Protein AF-A0A0F9LJJ5-F1 (afdb_monomer_lite)

Structure (mmCIF, N/CA/C/O backbone):
data_AF-A0A0F9LJJ5-F1
#
_entry.id   AF-A0A0F9LJJ5-F1
#
loop_
_atom_site.group_PDB
_atom_site.id
_atom_site.type_symbol
_atom_site.label_atom_id
_atom_site.label_alt_id
_atom_site.label_comp_id
_atom_site.label_asym_id
_atom_site.label_entity_id
_atom_site.label_seq_id
_atom_site.pdbx_PDB_ins_code
_atom_site.Cartn_x
_atom_site.Cartn_y
_atom_site.Cartn_z
_atom_site.occupancy
_atom_site.B_iso_or_equiv
_atom_site.auth_seq_id
_atom_site.auth_comp_id
_atom_site.auth_asym_id
_atom_site.auth_atom_id
_atom_site.pdbx_PDB_model_num
ATOM 1 N N . MET A 1 1 ? -15.592 33.110 24.598 1.00 45.06 1 MET A N 1
ATOM 2 C CA . MET A 1 1 ? -14.939 33.536 23.349 1.00 45.06 1 MET A CA 1
ATOM 3 C C . MET A 1 1 ? -13.594 34.102 23.741 1.00 45.06 1 MET A C 1
ATOM 5 O O . MET A 1 1 ? -13.562 34.975 24.603 1.00 45.06 1 MET A O 1
ATOM 9 N N . PRO A 1 2 ? -12.528 33.437 23.293 1.00 38.09 2 PRO A N 1
ATOM 10 C CA . PRO A 1 2 ? -11.963 33.867 22.023 1.00 38.09 2 PRO A CA 1
ATOM 11 C C . PRO A 1 2 ? -11.804 32.720 21.020 1.00 38.09 2 PRO A C 1
ATOM 13 O O . PRO A 1 2 ? -11.344 31.633 21.362 1.00 38.09 2 PRO A O 1
ATOM 16 N N . ASP A 1 3 ? -12.230 33.014 19.798 1.00 43.06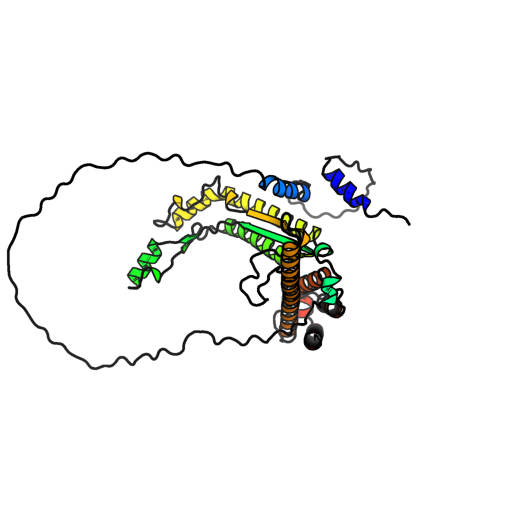 3 ASP A N 1
ATOM 17 C CA . ASP A 1 3 ? -11.762 32.416 18.554 1.00 43.06 3 ASP A CA 1
ATOM 18 C C . ASP A 1 3 ? -10.300 32.841 18.348 1.00 43.06 3 ASP A C 1
ATOM 20 O O . ASP A 1 3 ? -10.015 34.018 18.572 1.00 43.06 3 ASP A O 1
ATOM 24 N N . ASN A 1 4 ? -9.392 31.914 18.004 1.00 40.50 4 ASN A N 1
ATOM 25 C CA . ASN A 1 4 ? -8.136 32.226 17.285 1.00 40.50 4 ASN A CA 1
ATOM 26 C C . ASN A 1 4 ? -7.250 31.022 16.878 1.00 40.50 4 ASN A C 1
ATOM 28 O O . ASN A 1 4 ? -6.114 31.238 16.481 1.00 40.50 4 ASN A O 1
ATOM 32 N N . GLU A 1 5 ? -7.706 29.763 16.928 1.00 43.78 5 GLU A N 1
ATOM 33 C CA . GLU A 1 5 ? -6.841 28.616 16.549 1.00 43.78 5 GLU A CA 1
ATOM 34 C C . GLU A 1 5 ? -6.927 28.190 15.069 1.00 43.78 5 GLU A C 1
ATOM 36 O O . GLU A 1 5 ? -6.145 27.350 14.637 1.00 43.78 5 GLU A O 1
ATOM 41 N N . PHE A 1 6 ? -7.833 28.764 14.267 1.00 36.75 6 PHE A N 1
ATOM 42 C CA . PHE A 1 6 ? -7.985 28.401 12.845 1.00 36.75 6 PHE A CA 1
ATOM 43 C C . PHE A 1 6 ? -7.348 29.386 11.853 1.00 36.75 6 PHE A C 1
ATOM 45 O O . PHE A 1 6 ? -7.141 29.009 10.701 1.00 36.75 6 PHE A O 1
ATOM 52 N N . ASP A 1 7 ? -6.990 30.601 12.281 1.00 41.91 7 ASP A N 1
ATOM 53 C CA . ASP A 1 7 ? -6.317 31.578 11.407 1.00 41.91 7 ASP A CA 1
ATOM 54 C C . ASP A 1 7 ? -4.837 31.228 11.163 1.00 41.91 7 ASP A C 1
ATOM 56 O O . ASP A 1 7 ? -4.268 31.617 10.145 1.00 41.91 7 ASP A O 1
ATOM 60 N N . ASP A 1 8 ? -4.226 30.418 12.034 1.00 48.72 8 ASP A N 1
ATOM 61 C CA . ASP A 1 8 ? -2.790 30.110 11.978 1.00 48.72 8 ASP A CA 1
ATOM 62 C C . ASP A 1 8 ? -2.423 29.184 10.802 1.00 48.72 8 ASP A C 1
ATOM 64 O O . ASP A 1 8 ? -1.358 29.304 10.205 1.00 48.72 8 ASP A O 1
ATOM 68 N N . ILE A 1 9 ? -3.337 28.296 10.390 1.00 47.84 9 ILE A N 1
ATOM 69 C CA . ILE A 1 9 ? -3.106 27.367 9.266 1.00 47.84 9 ILE A CA 1
ATOM 70 C C . ILE A 1 9 ? -3.215 28.095 7.919 1.00 47.84 9 ILE A C 1
ATOM 72 O O . ILE A 1 9 ? -2.472 27.786 6.989 1.00 47.84 9 ILE A O 1
ATOM 76 N N . GLY A 1 10 ? -4.116 29.078 7.811 1.00 45.56 10 GLY A N 1
ATOM 77 C CA . GLY A 1 10 ? -4.256 29.906 6.611 1.00 45.56 10 GLY A CA 1
ATOM 78 C C . GLY A 1 10 ? -3.062 30.839 6.410 1.00 45.56 10 GLY A C 1
ATOM 79 O O . GLY A 1 10 ? -2.596 30.998 5.284 1.00 45.56 10 GLY A O 1
ATOM 80 N N . GLN A 1 11 ? -2.530 31.393 7.504 1.00 47.12 11 GLN A N 1
ATOM 81 C CA . GLN A 1 11 ? -1.336 32.236 7.486 1.00 47.12 11 GLN A CA 1
ATOM 82 C C . GLN A 1 11 ? -0.078 31.425 7.117 1.00 47.12 11 GLN A C 1
ATOM 84 O O . GLN A 1 11 ? 0.684 31.858 6.262 1.00 47.12 11 GLN A O 1
ATOM 89 N N . LEU A 1 12 ? 0.077 30.204 7.651 1.00 43.06 12 LEU A N 1
ATOM 90 C CA . LEU A 1 12 ? 1.172 29.281 7.305 1.00 43.06 12 LEU A CA 1
ATOM 91 C C . LEU A 1 12 ? 1.151 28.838 5.836 1.00 43.06 12 LEU A C 1
ATOM 93 O O . LEU A 1 12 ? 2.198 28.770 5.200 1.00 43.06 12 LEU A O 1
ATOM 97 N N . LEU A 1 13 ? -0.032 28.564 5.279 1.00 44.50 13 LEU A N 1
ATOM 98 C CA . LEU A 1 13 ? -0.184 28.244 3.855 1.00 44.50 13 LEU A CA 1
ATOM 99 C C . LEU A 1 13 ? 0.132 29.447 2.958 1.00 44.50 13 LEU A C 1
ATOM 101 O O . LEU A 1 13 ? 0.692 29.267 1.882 1.00 44.50 13 LEU A O 1
ATOM 105 N N . GLN A 1 14 ? -0.198 30.662 3.399 1.00 49.41 14 GLN A N 1
ATOM 106 C CA . GLN A 1 14 ? 0.075 31.880 2.640 1.00 49.41 14 GLN A CA 1
ATOM 107 C C . GLN A 1 14 ? 1.554 32.297 2.717 1.00 49.41 14 GLN A C 1
ATOM 109 O O . GLN A 1 14 ? 2.118 32.716 1.711 1.00 49.41 14 GLN A O 1
ATOM 114 N N . ASP A 1 15 ? 2.205 32.121 3.867 1.00 49.25 15 ASP A N 1
ATOM 115 C CA . ASP A 1 15 ? 3.616 32.474 4.067 1.00 49.25 15 ASP A CA 1
ATOM 116 C C . ASP A 1 15 ? 4.578 31.514 3.339 1.00 49.25 15 ASP A C 1
ATOM 118 O O . ASP A 1 15 ? 5.641 31.941 2.886 1.00 49.25 15 ASP A O 1
ATOM 122 N N . VAL A 1 16 ? 4.182 30.248 3.152 1.00 49.62 16 VAL A N 1
ATOM 123 C CA . VAL A 1 16 ? 4.897 29.268 2.309 1.00 49.62 16 VAL A CA 1
ATOM 124 C C . VAL A 1 16 ? 4.751 29.588 0.816 1.00 49.62 16 VAL A C 1
ATOM 126 O O . VAL A 1 16 ? 5.693 29.400 0.051 1.00 49.62 16 VAL A O 1
ATOM 129 N N . LEU A 1 17 ? 3.603 30.127 0.393 1.00 40.47 17 LEU A N 1
ATOM 130 C CA . LEU A 1 17 ? 3.367 30.518 -1.002 1.00 40.47 17 LEU A CA 1
ATOM 131 C C . LEU A 1 17 ? 4.045 31.847 -1.396 1.00 40.47 17 LEU A C 1
ATOM 133 O O . LEU A 1 17 ? 4.240 32.083 -2.586 1.00 40.47 17 LEU A O 1
ATOM 137 N N . ASP A 1 18 ? 4.418 32.696 -0.428 1.00 47.47 18 ASP A N 1
ATOM 138 C CA . ASP A 1 18 ? 4.936 34.057 -0.663 1.00 47.47 18 ASP A CA 1
ATOM 139 C C . ASP A 1 18 ? 6.465 34.233 -0.408 1.00 47.47 18 ASP A C 1
ATOM 141 O O . ASP A 1 18 ? 6.948 35.368 -0.403 1.00 47.47 18 ASP A O 1
ATOM 145 N N . GLU A 1 19 ? 7.242 33.152 -0.208 1.00 41.91 19 GLU A N 1
ATOM 146 C CA . GLU A 1 19 ? 8.725 33.130 -0.068 1.00 41.91 19 GLU A CA 1
ATOM 147 C C . GLU A 1 19 ? 9.338 34.213 0.865 1.00 41.91 19 GLU A C 1
ATOM 149 O O . GLU A 1 19 ? 10.357 34.841 0.550 1.00 41.91 19 GLU A O 1
ATOM 154 N N . LYS A 1 20 ? 8.754 34.479 2.042 1.00 39.75 20 LYS A N 1
ATOM 155 C CA . LYS A 1 20 ? 9.335 35.458 2.987 1.00 39.75 20 LYS A CA 1
ATOM 156 C C . LYS A 1 20 ? 10.280 34.805 4.007 1.00 39.75 20 LYS A C 1
ATOM 158 O O . LYS A 1 20 ? 9.864 33.896 4.719 1.00 39.75 20 LYS A O 1
ATOM 163 N N . PRO A 1 21 ? 11.526 35.297 4.168 1.00 34.53 21 PRO A N 1
ATOM 164 C CA . PRO A 1 21 ? 12.450 34.764 5.165 1.00 34.53 21 PRO A CA 1
ATOM 165 C C . PRO A 1 21 ? 12.068 35.206 6.587 1.00 34.53 21 PRO A C 1
ATOM 167 O O . PRO A 1 21 ? 11.849 36.389 6.853 1.00 34.53 21 PRO A O 1
ATOM 170 N N . VAL A 1 22 ? 12.022 34.240 7.506 1.00 36.09 22 VAL A N 1
ATOM 171 C CA . VAL A 1 22 ? 11.711 34.430 8.931 1.00 36.09 22 VAL A CA 1
ATOM 172 C C . VAL A 1 22 ? 12.978 34.843 9.698 1.00 36.09 22 VAL A C 1
ATOM 174 O O . VAL A 1 22 ? 13.959 34.101 9.733 1.00 36.09 22 VAL A O 1
ATOM 177 N N . GLU A 1 23 ? 12.971 36.018 10.337 1.00 33.25 23 GLU A N 1
ATOM 178 C CA . GLU A 1 23 ? 14.031 36.452 11.264 1.00 33.25 23 GLU A CA 1
ATOM 179 C C . GLU A 1 23 ? 13.874 35.770 12.633 1.00 33.25 23 GLU A C 1
ATOM 181 O O . GLU A 1 23 ? 12.854 35.927 13.305 1.00 33.25 23 GLU A O 1
ATOM 186 N N . VAL A 1 24 ? 14.912 35.058 13.089 1.00 34.25 24 VAL A N 1
ATOM 187 C CA . VAL A 1 24 ? 14.963 34.448 14.428 1.00 34.25 24 VAL A CA 1
ATOM 188 C C . VAL A 1 24 ? 15.977 35.190 15.305 1.00 34.25 24 VAL A C 1
ATOM 190 O O . VAL A 1 24 ? 17.147 35.332 14.951 1.00 34.25 24 VAL A O 1
ATOM 193 N N . ALA A 1 25 ? 15.522 35.664 16.468 1.00 29.86 25 ALA A N 1
ATOM 194 C CA . ALA A 1 25 ? 16.343 36.311 17.494 1.00 29.86 25 ALA A CA 1
ATOM 195 C C . ALA A 1 25 ? 17.196 35.292 18.295 1.00 29.86 25 ALA A C 1
ATOM 197 O O . ALA A 1 25 ? 16.790 34.137 18.447 1.00 29.86 25 ALA A O 1
ATOM 198 N N . PRO A 1 26 ? 18.362 35.688 18.848 1.00 31.38 26 PRO A N 1
ATOM 199 C CA . PRO A 1 26 ? 19.346 34.751 19.384 1.00 31.38 26 PRO A CA 1
ATOM 200 C C . PRO A 1 26 ? 19.090 34.407 20.858 1.00 31.38 26 PRO A C 1
ATOM 202 O O . PRO A 1 26 ? 18.742 35.276 21.656 1.00 31.38 26 PRO A O 1
ATOM 205 N N . THR A 1 27 ? 19.344 33.151 21.243 1.00 30.17 27 THR A N 1
ATOM 206 C CA . THR A 1 27 ? 19.470 32.747 22.656 1.00 30.17 27 THR A CA 1
ATOM 207 C C . THR A 1 27 ? 20.838 32.109 22.903 1.00 30.17 27 THR A C 1
ATOM 209 O O . THR A 1 27 ? 21.344 31.346 22.083 1.00 30.17 27 THR A O 1
ATOM 212 N N . GLU A 1 28 ? 21.440 32.500 24.024 1.00 29.16 28 GLU A N 1
ATOM 213 C CA . GLU A 1 28 ? 22.838 32.327 24.415 1.00 29.16 28 GLU A CA 1
ATOM 214 C C . GLU A 1 28 ? 23.269 30.887 24.759 1.00 29.16 28 GLU A C 1
ATOM 216 O O . GLU A 1 28 ? 22.505 30.039 25.214 1.00 29.16 28 GLU A O 1
ATOM 221 N N . SER A 1 29 ? 24.572 30.677 24.572 1.00 26.38 29 SER A N 1
ATOM 222 C CA . SER A 1 29 ? 25.420 29.508 24.822 1.00 26.38 29 SER A CA 1
ATOM 223 C C . SER A 1 29 ? 25.759 29.231 26.296 1.00 26.38 29 SER A C 1
ATOM 225 O O . SER A 1 29 ? 25.915 30.185 27.055 1.00 26.38 29 SER A O 1
ATOM 227 N N . THR A 1 30 ? 26.078 27.968 26.651 1.00 28.89 30 THR A N 1
ATOM 228 C CA . THR A 1 30 ? 27.377 27.500 27.243 1.00 28.89 30 THR A CA 1
ATOM 229 C C . THR A 1 30 ? 27.316 25.988 27.607 1.00 28.89 30 THR A C 1
ATOM 231 O O . THR A 1 30 ? 26.225 25.492 27.880 1.00 28.89 30 THR A O 1
ATOM 234 N N . PRO A 1 31 ? 28.440 25.225 27.561 1.00 38.31 31 PRO A N 1
ATOM 235 C CA . PRO A 1 31 ? 28.462 23.805 27.186 1.00 38.31 31 PRO A CA 1
ATOM 236 C C . PRO A 1 31 ? 28.928 22.841 28.295 1.00 38.31 31 PRO A C 1
ATOM 238 O O . PRO A 1 31 ? 29.534 23.258 29.277 1.00 38.31 31 PRO A O 1
ATOM 241 N N . GLU A 1 32 ? 28.795 21.531 28.062 1.00 30.31 32 GLU A N 1
ATOM 242 C CA . GLU A 1 32 ? 29.697 20.542 28.664 1.00 30.31 32 GLU A CA 1
ATOM 243 C C . GLU A 1 32 ? 29.937 19.343 27.731 1.00 30.31 32 GLU A C 1
ATOM 245 O O . GLU A 1 32 ? 29.045 18.859 27.038 1.00 30.31 32 GLU A O 1
ATOM 250 N N . ALA A 1 33 ? 31.204 18.938 27.657 1.00 28.52 33 ALA A N 1
ATOM 251 C CA . ALA A 1 33 ? 31.798 18.126 26.606 1.00 28.52 33 ALA A CA 1
ATOM 252 C C . ALA A 1 33 ? 31.867 16.634 26.954 1.00 28.52 33 ALA A C 1
ATOM 254 O O . ALA A 1 33 ? 32.165 16.288 28.093 1.00 28.52 33 ALA A O 1
ATOM 255 N N . GLN A 1 34 ? 31.796 15.765 25.936 1.00 28.88 34 GLN A N 1
ATOM 256 C CA . GLN A 1 34 ? 32.581 14.525 25.894 1.00 28.88 34 GLN A CA 1
ATOM 257 C C . GLN A 1 34 ? 32.784 14.024 24.452 1.00 28.88 34 GLN A C 1
ATOM 259 O O . GLN A 1 34 ? 31.847 13.786 23.699 1.00 28.88 34 GLN A O 1
ATOM 264 N N . LYS A 1 35 ? 34.068 13.907 24.087 1.00 28.61 35 LYS A N 1
ATOM 265 C CA . LYS A 1 35 ? 34.629 13.448 22.807 1.00 28.61 35 LYS A CA 1
ATOM 266 C C . LYS A 1 35 ? 34.203 12.023 22.452 1.00 28.61 35 LYS A C 1
ATOM 268 O O . LYS A 1 35 ? 34.366 11.147 23.294 1.00 28.61 35 LYS A O 1
ATOM 273 N N . THR A 1 36 ? 33.906 11.762 21.175 1.00 25.73 36 THR A N 1
ATOM 274 C CA . THR A 1 36 ? 34.325 10.537 20.456 1.00 25.73 36 THR A CA 1
ATOM 275 C C . THR A 1 36 ? 34.325 10.772 18.931 1.00 25.73 36 THR A C 1
ATOM 277 O O . THR A 1 36 ? 33.275 10.866 18.319 1.00 25.73 36 THR A O 1
ATOM 280 N N . ILE A 1 37 ? 35.539 10.877 18.373 1.00 29.78 37 ILE A N 1
ATOM 281 C CA . ILE A 1 37 ? 36.033 10.416 17.053 1.00 29.78 37 ILE A CA 1
ATOM 282 C C . ILE A 1 37 ? 35.145 10.679 15.813 1.00 29.78 37 ILE A C 1
ATOM 284 O O . ILE A 1 37 ? 34.240 9.911 15.501 1.00 29.78 37 ILE A O 1
ATOM 288 N N . GLU A 1 38 ? 35.516 11.706 15.041 1.00 26.12 38 GLU A N 1
ATOM 289 C CA . GLU A 1 38 ? 34.972 12.036 13.716 1.00 26.12 38 GLU A CA 1
ATOM 290 C C . GLU A 1 38 ? 35.596 11.181 12.594 1.00 26.12 38 GLU A C 1
ATOM 292 O O . GLU A 1 38 ? 36.817 11.087 12.459 1.00 26.12 38 GLU A O 1
ATOM 297 N N . VAL A 1 39 ? 34.740 10.620 11.739 1.00 28.42 39 VAL A N 1
ATOM 298 C CA . VAL A 1 39 ? 35.032 10.292 10.333 1.00 28.42 39 VAL A CA 1
ATOM 299 C C . VAL A 1 39 ? 34.088 11.184 9.516 1.00 28.42 39 VAL A C 1
ATOM 301 O O . VAL A 1 39 ? 32.891 11.162 9.805 1.00 28.42 39 VAL A O 1
ATOM 304 N N . PRO A 1 40 ? 34.554 11.999 8.552 1.00 28.34 40 PRO A N 1
ATOM 305 C CA . PRO A 1 40 ? 33.705 13.020 7.952 1.00 28.34 40 PRO A CA 1
ATOM 306 C C . PRO A 1 40 ? 32.742 12.383 6.946 1.00 28.34 40 PRO A C 1
ATOM 308 O O . PRO A 1 40 ? 33.150 11.920 5.882 1.00 28.34 40 PRO A O 1
ATOM 311 N N . ILE A 1 41 ? 31.454 12.378 7.282 1.00 27.66 41 ILE A N 1
ATOM 312 C CA . ILE A 1 41 ? 30.366 12.240 6.316 1.00 27.66 41 ILE A CA 1
ATOM 313 C C . ILE A 1 41 ? 29.890 13.665 6.044 1.00 27.66 41 ILE A C 1
ATOM 315 O O . ILE A 1 41 ? 29.333 14.309 6.928 1.00 27.66 41 ILE A O 1
ATOM 319 N N . GLN A 1 42 ? 30.152 14.176 4.841 1.00 28.30 42 GLN A N 1
ATOM 320 C CA . GLN A 1 42 ? 29.507 15.397 4.368 1.00 28.30 42 GLN A CA 1
ATOM 321 C C . GLN A 1 42 ? 28.035 15.074 4.098 1.00 28.30 42 GLN A C 1
ATOM 323 O O . GLN A 1 42 ? 27.716 14.353 3.154 1.00 28.30 42 GLN A O 1
ATOM 328 N N . VAL A 1 43 ? 27.158 15.577 4.961 1.00 30.17 43 VAL A N 1
ATOM 329 C CA . VAL A 1 43 ? 25.723 15.708 4.702 1.00 30.17 43 VAL A CA 1
ATOM 330 C C . VAL A 1 43 ? 25.544 17.076 4.038 1.00 30.17 43 VAL A C 1
ATOM 332 O O . VAL A 1 43 ? 25.985 18.061 4.629 1.00 30.17 43 VAL A O 1
ATOM 335 N N . PRO A 1 44 ? 24.981 17.182 2.823 1.00 33.09 44 PRO A N 1
ATOM 336 C CA . PRO A 1 44 ? 24.482 18.462 2.353 1.00 33.09 44 PRO A CA 1
ATOM 337 C C . PRO A 1 44 ? 23.203 18.780 3.133 1.00 33.09 44 PRO A C 1
ATOM 339 O O . PRO A 1 44 ? 22.255 17.996 3.112 1.00 33.09 44 PRO A O 1
ATOM 342 N N . GLU A 1 45 ? 23.221 19.900 3.851 1.00 35.00 45 GLU A N 1
ATOM 343 C CA . GLU A 1 45 ? 22.016 20.601 4.287 1.00 35.00 45 GLU A CA 1
ATOM 344 C C . GLU A 1 45 ? 21.309 21.107 3.026 1.00 35.00 45 GLU A C 1
ATOM 346 O O . GLU A 1 45 ? 21.859 21.928 2.293 1.00 35.00 45 GLU A O 1
ATOM 351 N N . ASP A 1 46 ? 20.128 20.566 2.751 1.00 37.47 46 ASP A N 1
ATOM 352 C CA . ASP A 1 46 ? 19.173 21.145 1.812 1.00 37.47 46 ASP A CA 1
ATOM 353 C C . ASP A 1 46 ? 17.788 20.973 2.444 1.00 37.47 46 ASP A C 1
ATOM 355 O O . ASP A 1 46 ? 17.101 19.968 2.248 1.00 37.47 46 ASP A O 1
ATOM 359 N N . ASP A 1 47 ? 17.441 21.925 3.312 1.00 38.53 47 ASP A N 1
ATOM 360 C CA . ASP A 1 47 ? 16.090 22.114 3.845 1.00 38.53 47 ASP A CA 1
ATOM 361 C C . ASP A 1 47 ? 15.226 22.766 2.752 1.00 38.53 47 ASP A C 1
ATOM 363 O O . ASP A 1 47 ? 14.788 23.910 2.862 1.00 38.53 47 ASP A O 1
ATOM 367 N N . GLY A 1 48 ? 15.022 22.038 1.654 1.00 40.34 48 GLY A N 1
ATOM 368 C CA . GLY A 1 48 ? 13.978 22.360 0.689 1.00 40.34 48 GLY A CA 1
ATOM 369 C C . GLY A 1 48 ? 12.616 22.048 1.302 1.00 40.34 48 GLY A C 1
ATOM 370 O O . GLY A 1 48 ? 12.457 21.043 2.003 1.00 40.34 48 GLY A O 1
ATOM 371 N N . ASP A 1 49 ? 11.618 22.886 1.039 1.00 50.31 49 ASP A N 1
ATOM 372 C CA . ASP A 1 49 ? 10.221 22.575 1.333 1.00 50.31 49 ASP A CA 1
ATOM 373 C C . ASP A 1 49 ? 9.746 21.454 0.394 1.00 50.31 49 ASP A C 1
ATOM 375 O O . ASP A 1 49 ? 9.065 21.660 -0.609 1.00 50.31 49 ASP A O 1
ATOM 379 N N . ILE A 1 50 ? 10.147 20.225 0.732 1.00 49.09 50 ILE A N 1
ATOM 380 C CA . ILE A 1 50 ? 9.847 18.994 -0.005 1.00 49.09 50 ILE A CA 1
ATOM 381 C C . ILE A 1 50 ? 8.332 18.838 -0.205 1.00 49.09 50 ILE A C 1
ATOM 383 O O . ILE A 1 50 ? 7.902 18.175 -1.149 1.00 49.09 50 ILE A O 1
ATOM 387 N N . LEU A 1 51 ? 7.515 19.418 0.680 1.00 44.03 51 LEU A N 1
ATOM 388 C CA . LEU A 1 51 ? 6.063 19.335 0.613 1.00 44.03 51 LEU A CA 1
ATOM 389 C C . LEU A 1 51 ? 5.494 20.342 -0.399 1.00 44.03 51 LEU A C 1
ATOM 391 O O . LEU A 1 51 ? 4.666 19.950 -1.226 1.00 44.03 51 LEU A O 1
ATOM 395 N N . GLY A 1 52 ? 5.971 21.590 -0.378 1.00 49.16 52 GLY A N 1
ATOM 396 C CA . GLY A 1 52 ? 5.621 22.633 -1.348 1.00 49.16 52 GLY A CA 1
ATOM 397 C C . GLY A 1 52 ? 6.059 22.292 -2.776 1.00 49.16 52 GLY A C 1
ATOM 398 O O . GLY A 1 52 ? 5.234 22.283 -3.694 1.00 49.16 52 GLY A O 1
ATOM 399 N N . ASP A 1 53 ? 7.318 21.889 -2.956 1.00 59.84 53 ASP A N 1
ATOM 400 C CA . ASP A 1 53 ? 7.869 21.496 -4.262 1.00 59.84 53 ASP A CA 1
ATOM 401 C C . ASP A 1 53 ? 7.140 20.282 -4.858 1.00 59.84 53 ASP A C 1
ATOM 403 O O . ASP A 1 53 ? 6.942 20.170 -6.073 1.00 59.84 53 ASP A O 1
ATOM 407 N N . PHE A 1 54 ? 6.694 19.362 -4.001 1.00 52.59 54 PHE A N 1
ATOM 408 C CA . PHE A 1 54 ? 5.982 18.167 -4.429 1.00 52.59 54 PHE A CA 1
ATOM 409 C C . PHE A 1 54 ? 4.524 18.450 -4.820 1.00 52.59 54 PHE A C 1
ATOM 411 O O . PHE A 1 54 ? 4.060 17.922 -5.834 1.00 52.59 54 PHE A O 1
ATOM 418 N N . LEU A 1 55 ? 3.794 19.267 -4.050 1.00 49.41 55 LEU A N 1
ATOM 419 C CA . LEU A 1 55 ? 2.420 19.653 -4.400 1.00 49.41 55 LEU A CA 1
ATOM 420 C C . LEU A 1 55 ? 2.384 20.447 -5.713 1.00 49.41 55 LEU A C 1
ATOM 422 O O . LEU A 1 55 ? 1.483 20.233 -6.523 1.00 49.41 55 LEU A O 1
ATOM 426 N N . ASN A 1 56 ? 3.400 21.273 -5.975 1.00 55.91 56 ASN A N 1
ATOM 427 C CA . ASN A 1 56 ? 3.536 21.997 -7.238 1.00 55.91 56 ASN A CA 1
ATOM 428 C C . ASN A 1 56 ? 3.774 21.063 -8.440 1.00 55.91 56 ASN A C 1
ATOM 430 O O . ASN A 1 56 ? 3.190 21.280 -9.499 1.00 55.91 56 ASN A O 1
ATOM 434 N N . GLN A 1 57 ? 4.529 19.967 -8.281 1.00 53.62 57 GLN A N 1
ATOM 435 C CA . GLN A 1 57 ? 4.700 18.968 -9.351 1.00 53.62 57 GLN A CA 1
ATOM 436 C C . GLN A 1 57 ? 3.397 18.259 -9.753 1.00 53.62 57 GLN A C 1
ATOM 438 O O . GLN A 1 57 ? 3.222 17.948 -10.928 1.00 53.62 57 GLN A O 1
ATOM 443 N N . VAL A 1 58 ? 2.478 18.014 -8.811 1.00 47.53 58 VAL A N 1
ATOM 444 C CA . VAL A 1 58 ? 1.159 17.422 -9.120 1.00 47.53 58 VAL A CA 1
ATOM 445 C C . VAL A 1 58 ? 0.304 18.386 -9.953 1.00 47.53 58 VAL A C 1
ATOM 447 O O . VAL A 1 58 ? -0.464 17.953 -10.805 1.00 47.53 58 VAL A O 1
ATOM 450 N N . VAL A 1 59 ? 0.469 19.696 -9.751 1.00 40.25 59 VAL A N 1
ATOM 451 C CA . VAL A 1 59 ? -0.242 20.739 -10.509 1.00 40.25 59 VAL A CA 1
ATOM 452 C C . VAL A 1 59 ? 0.351 20.937 -11.914 1.00 40.25 59 VAL A C 1
ATOM 454 O O . VAL A 1 59 ? -0.375 21.293 -12.842 1.00 40.25 59 VAL A O 1
ATOM 457 N N . GLU A 1 60 ? 1.650 20.689 -12.113 1.00 40.12 60 GLU A N 1
ATOM 458 C CA . GLU A 1 60 ? 2.299 20.854 -13.424 1.00 40.12 60 GLU A CA 1
ATOM 459 C C . GLU A 1 60 ? 2.068 19.687 -14.406 1.00 40.12 60 GLU A C 1
ATOM 461 O O . GLU A 1 60 ? 2.083 19.922 -15.617 1.00 40.12 60 GLU A O 1
ATOM 466 N N . GLU A 1 61 ? 1.778 18.463 -13.938 1.00 38.94 61 GLU A N 1
ATOM 467 C CA . GLU A 1 61 ? 1.495 17.304 -14.814 1.00 38.94 61 GLU A CA 1
ATOM 468 C C . GLU A 1 61 ? 0.183 17.437 -15.632 1.00 38.94 61 GLU A C 1
ATOM 470 O O . GLU A 1 61 ? -0.018 16.687 -16.588 1.00 38.94 61 GLU A O 1
ATOM 475 N N . GLU A 1 62 ? -0.691 18.413 -15.341 1.00 35.56 62 GLU A N 1
ATOM 476 C CA . GLU A 1 62 ? -1.949 18.641 -16.081 1.00 35.56 62 GLU A CA 1
ATOM 477 C C . GLU A 1 62 ? -1.804 19.470 -17.381 1.00 35.56 62 GLU A C 1
ATOM 479 O O . GLU A 1 62 ? -2.787 19.650 -18.110 1.00 35.56 62 GLU A O 1
ATOM 484 N N . LYS A 1 63 ? -0.606 19.960 -17.743 1.00 29.97 63 LYS A N 1
ATOM 485 C CA . LYS A 1 63 ? -0.400 20.717 -18.998 1.00 29.97 63 LYS A CA 1
ATOM 486 C C . LYS A 1 63 ? 0.017 19.833 -20.184 1.00 29.97 63 LYS A C 1
ATOM 488 O O . LYS A 1 63 ? 1.190 19.569 -20.392 1.00 29.97 63 LYS A O 1
ATOM 493 N N . GLU A 1 64 ? -1.001 19.481 -20.973 1.00 31.41 64 GLU A N 1
ATOM 494 C CA . GLU A 1 64 ? -1.042 19.113 -22.406 1.00 31.41 64 GLU A CA 1
ATOM 495 C C . GLU A 1 64 ? -0.049 18.065 -22.976 1.00 31.41 64 GLU A C 1
ATOM 497 O O . GLU A 1 64 ? 1.163 18.272 -22.990 1.00 31.41 64 GLU A O 1
ATOM 502 N N . PRO A 1 65 ? -0.545 16.983 -23.617 1.00 29.97 65 PRO A N 1
ATOM 503 C CA . PRO A 1 65 ? 0.282 16.166 -24.497 1.00 29.97 65 PRO A CA 1
ATOM 504 C C . PRO A 1 65 ? 0.543 16.904 -25.820 1.00 29.97 65 PRO A C 1
ATOM 506 O O . PRO A 1 65 ? -0.378 17.132 -26.607 1.00 29.97 65 PRO A O 1
ATOM 509 N N . GLU A 1 66 ? 1.809 17.223 -26.101 1.00 28.75 66 GLU A N 1
ATOM 510 C CA . GLU A 1 66 ? 2.246 17.652 -27.431 1.00 28.75 66 GLU A CA 1
ATOM 511 C C . GLU A 1 66 ? 1.870 16.588 -28.475 1.00 28.75 66 GLU A C 1
ATOM 513 O O . GLU A 1 66 ? 2.340 15.447 -28.478 1.00 28.75 66 GLU A O 1
ATOM 518 N N . THR A 1 67 ? 0.980 16.979 -29.381 1.00 25.86 67 THR A N 1
ATOM 519 C CA . THR A 1 67 ? 0.535 16.192 -30.523 1.00 25.86 67 THR A CA 1
ATOM 520 C C . THR A 1 67 ? 1.653 16.081 -31.558 1.00 25.86 67 THR A C 1
ATOM 522 O O . THR A 1 67 ? 1.918 17.036 -32.287 1.00 25.86 67 THR A O 1
ATOM 525 N N . LEU A 1 68 ? 2.259 14.903 -31.699 1.00 27.92 68 LEU A N 1
ATOM 526 C CA . LEU A 1 68 ? 3.063 14.556 -32.873 1.00 27.92 68 LEU A CA 1
ATOM 527 C C . LEU A 1 68 ? 2.270 13.589 -33.757 1.00 27.92 68 LEU A C 1
ATOM 529 O O . LEU A 1 68 ? 2.145 12.398 -33.477 1.00 27.92 68 LEU A O 1
ATOM 533 N N . SER A 1 69 ? 1.693 14.153 -34.818 1.00 26.95 69 SER A N 1
ATOM 534 C CA . SER A 1 69 ? 1.036 13.420 -35.902 1.00 26.95 69 SER A CA 1
ATOM 535 C C . SER A 1 69 ? 2.087 12.696 -36.769 1.00 26.95 69 SER A C 1
ATOM 537 O O . SER A 1 69 ? 3.178 13.238 -36.959 1.00 26.95 69 SER A O 1
ATOM 539 N N . PRO A 1 70 ? 1.799 11.493 -37.302 1.00 30.50 70 PRO A N 1
ATOM 540 C CA . PRO A 1 70 ? 2.778 10.656 -37.990 1.00 30.50 70 PRO A CA 1
ATOM 541 C C . PRO A 1 70 ? 2.954 11.056 -39.461 1.00 30.50 70 PRO A C 1
ATOM 543 O O . PRO A 1 70 ? 1.993 11.107 -40.228 1.00 30.50 70 PRO A O 1
ATOM 546 N N . GLU A 1 71 ? 4.199 11.277 -39.877 1.00 27.45 71 GLU A N 1
ATOM 547 C CA . GLU A 1 71 ? 4.570 11.445 -41.282 1.00 27.45 71 GLU A CA 1
ATOM 548 C C . GLU A 1 71 ? 4.821 10.059 -41.907 1.00 27.45 71 GLU A C 1
ATOM 550 O O . GLU A 1 71 ? 5.709 9.312 -41.494 1.00 27.45 71 GLU A O 1
ATOM 555 N N . ALA A 1 72 ? 3.981 9.680 -42.872 1.00 27.06 72 ALA A N 1
ATOM 556 C CA . ALA A 1 72 ? 4.088 8.440 -43.638 1.00 27.06 72 ALA A CA 1
ATOM 557 C C . ALA A 1 72 ? 4.984 8.634 -44.875 1.00 27.06 72 ALA A C 1
ATOM 559 O O . ALA A 1 72 ? 4.816 9.635 -45.572 1.00 27.06 72 ALA A O 1
ATOM 560 N N . PRO A 1 73 ? 5.849 7.671 -45.248 1.00 30.78 73 PRO A N 1
ATOM 561 C CA . PRO A 1 73 ? 6.391 7.618 -46.595 1.00 30.78 73 PRO A CA 1
ATOM 562 C C . PRO A 1 73 ? 5.549 6.716 -47.510 1.00 30.78 73 PRO A C 1
ATOM 564 O O . PRO A 1 73 ? 5.016 5.680 -47.114 1.00 30.78 73 PRO A O 1
ATOM 567 N N . ALA A 1 74 ? 5.438 7.185 -48.749 1.00 28.22 74 ALA A N 1
ATOM 568 C CA . ALA A 1 74 ? 4.581 6.709 -49.820 1.00 28.22 74 ALA A CA 1
ATOM 569 C C . ALA A 1 74 ? 4.929 5.315 -50.371 1.00 28.22 74 ALA A C 1
ATOM 571 O O . ALA A 1 74 ? 6.069 4.855 -50.341 1.00 28.22 74 ALA A O 1
ATOM 572 N N . ALA A 1 75 ? 3.889 4.698 -50.931 1.00 26.06 75 ALA A N 1
ATOM 573 C CA . ALA A 1 75 ? 3.877 3.441 -51.657 1.00 26.06 75 ALA A CA 1
ATOM 574 C C . ALA A 1 75 ? 4.720 3.456 -52.945 1.00 26.06 75 ALA A C 1
ATOM 576 O O . ALA A 1 75 ? 4.726 4.436 -53.690 1.00 26.06 75 ALA A O 1
ATOM 577 N N . ALA A 1 76 ? 5.319 2.305 -53.251 1.00 27.23 76 ALA A N 1
ATOM 578 C CA . ALA A 1 76 ? 5.646 1.877 -54.606 1.00 27.23 76 ALA A CA 1
ATOM 579 C C . ALA A 1 76 ? 5.362 0.365 -54.713 1.00 27.23 76 ALA A C 1
ATOM 581 O O . ALA A 1 76 ? 6.007 -0.439 -54.043 1.00 27.23 76 ALA A O 1
ATOM 582 N N . GLU A 1 77 ? 4.370 -0.005 -55.523 1.00 29.55 77 GLU A N 1
ATOM 583 C CA . GLU A 1 77 ? 4.149 -1.364 -56.047 1.00 29.55 77 GLU A CA 1
ATOM 584 C C . GLU A 1 77 ? 4.547 -1.398 -57.557 1.00 29.55 77 GLU A C 1
ATOM 586 O O . GLU A 1 77 ? 4.997 -0.374 -58.073 1.00 29.55 77 GLU A O 1
ATOM 591 N N . PRO A 1 78 ? 4.371 -2.502 -58.315 1.00 40.78 78 PRO A N 1
ATOM 592 C CA . PRO A 1 78 ? 5.335 -3.599 -58.433 1.00 40.78 78 PRO A CA 1
ATOM 593 C C . PRO A 1 78 ? 5.673 -3.921 -59.911 1.00 40.78 78 PRO A C 1
ATOM 595 O O . PRO A 1 78 ? 4.920 -3.572 -60.816 1.00 40.78 78 PRO A O 1
ATOM 598 N N . GLU A 1 79 ? 6.741 -4.678 -60.190 1.00 28.55 79 GLU A N 1
ATOM 599 C CA . GLU A 1 79 ? 6.928 -5.273 -61.527 1.00 28.55 79 GLU A CA 1
ATOM 600 C C . GLU A 1 79 ? 7.273 -6.775 -61.492 1.00 28.55 79 GLU A C 1
ATOM 602 O O . GLU A 1 79 ? 8.271 -7.202 -60.920 1.00 28.55 79 GLU A O 1
ATOM 607 N N . ALA A 1 80 ? 6.388 -7.524 -62.165 1.00 28.66 80 ALA A N 1
ATOM 608 C CA . ALA A 1 80 ? 6.616 -8.634 -63.099 1.00 28.66 80 ALA A CA 1
ATOM 609 C C . ALA A 1 80 ? 7.222 -9.980 -62.630 1.00 28.66 80 ALA A C 1
ATOM 611 O O . ALA A 1 80 ? 8.426 -10.212 -62.639 1.00 28.66 80 ALA A O 1
ATOM 612 N N . VAL A 1 81 ? 6.302 -10.914 -62.357 1.00 27.72 81 VAL A N 1
ATOM 613 C CA . VAL A 1 81 ? 6.127 -12.250 -62.979 1.00 27.72 81 VAL A CA 1
ATOM 614 C C . VAL A 1 81 ? 7.258 -12.773 -63.885 1.00 27.72 81 VAL A C 1
ATOM 616 O O . VAL A 1 81 ? 7.449 -12.248 -64.979 1.00 27.72 81 VAL A O 1
ATOM 619 N N . ILE A 1 82 ? 7.846 -13.924 -63.525 1.00 27.25 82 ILE A N 1
ATOM 620 C CA . ILE A 1 82 ? 8.235 -14.972 -64.487 1.00 27.25 82 ILE A CA 1
ATOM 621 C C . ILE A 1 82 ? 7.880 -16.340 -63.885 1.00 27.25 82 ILE A C 1
ATOM 623 O O . ILE A 1 82 ? 8.340 -16.703 -62.805 1.00 27.25 82 ILE A O 1
ATOM 627 N N . ASP A 1 83 ? 7.042 -17.055 -64.626 1.00 28.50 83 ASP A N 1
ATOM 628 C CA . ASP A 1 83 ? 6.568 -18.424 -64.450 1.00 28.50 83 ASP A CA 1
ATOM 629 C C . ASP A 1 83 ? 7.252 -19.291 -65.518 1.00 28.50 83 ASP A C 1
ATOM 631 O O . ASP A 1 83 ? 7.217 -18.902 -66.687 1.00 28.50 83 ASP A O 1
ATOM 635 N N . VAL A 1 84 ? 7.883 -20.412 -65.142 1.00 29.16 84 VAL A N 1
ATOM 636 C CA . VAL A 1 84 ? 8.221 -21.510 -66.072 1.00 29.16 84 VAL A CA 1
ATOM 637 C C . VAL A 1 84 ? 8.271 -22.849 -65.316 1.00 29.16 84 VAL A C 1
ATOM 639 O O . VAL A 1 84 ? 9.251 -23.171 -64.644 1.00 29.16 84 VAL A O 1
ATOM 642 N N . GLU A 1 85 ? 7.216 -23.647 -65.480 1.00 27.95 85 GLU A N 1
ATOM 643 C CA . GLU A 1 85 ? 7.196 -25.108 -65.313 1.00 27.95 85 GLU A CA 1
ATOM 644 C C . GLU A 1 85 ? 7.696 -25.843 -66.585 1.00 27.95 85 GLU A C 1
ATOM 646 O O . GLU A 1 85 ? 7.645 -25.302 -67.691 1.00 27.95 85 GLU A O 1
ATOM 651 N N . SER A 1 86 ? 8.057 -27.129 -66.412 1.00 28.61 86 SER A N 1
ATOM 652 C CA . SER A 1 86 ? 8.537 -28.167 -67.367 1.00 28.61 86 SER A CA 1
ATOM 653 C C . SER A 1 86 ? 10.072 -28.253 -67.520 1.00 28.61 86 SER A C 1
ATOM 655 O O . SER A 1 86 ? 10.729 -27.259 -67.785 1.00 28.61 86 SER A O 1
ATOM 657 N N . GLU A 1 87 ? 10.743 -29.389 -67.265 1.00 28.61 87 GLU A N 1
ATOM 658 C CA . GLU A 1 87 ? 10.506 -30.724 -67.841 1.00 28.61 87 GLU A CA 1
ATOM 659 C C . GLU A 1 87 ? 10.655 -31.944 -66.882 1.00 28.61 87 GLU A C 1
ATOM 661 O O . GLU A 1 87 ? 11.441 -31.966 -65.937 1.00 28.61 87 GLU A O 1
ATOM 666 N N . LEU A 1 88 ? 9.876 -32.977 -67.232 1.00 27.00 88 LEU A N 1
ATOM 667 C CA . LEU A 1 88 ? 9.880 -34.427 -66.920 1.00 27.00 88 LEU A CA 1
ATOM 668 C C . LEU A 1 88 ? 11.242 -35.125 -67.208 1.00 27.00 88 LEU A C 1
ATOM 670 O O . LEU A 1 88 ? 12.044 -34.572 -67.941 1.00 27.00 88 LEU A O 1
ATOM 674 N N . ALA A 1 89 ? 11.594 -36.377 -66.867 1.00 26.08 89 ALA A N 1
ATOM 675 C CA . ALA A 1 89 ? 11.123 -37.485 -66.024 1.00 26.08 89 ALA A CA 1
ATOM 676 C C . ALA A 1 89 ? 12.162 -38.646 -66.112 1.00 26.08 89 ALA A C 1
ATOM 678 O O . ALA A 1 89 ? 12.967 -38.691 -67.039 1.00 26.08 89 ALA A O 1
ATOM 679 N N . ALA A 1 90 ? 12.012 -39.632 -65.212 1.00 26.03 90 ALA A N 1
ATOM 680 C CA . ALA A 1 90 ? 12.458 -41.039 -65.263 1.00 26.03 90 ALA A CA 1
ATOM 681 C C . ALA A 1 90 ? 13.895 -41.415 -64.825 1.00 26.03 90 ALA A C 1
ATOM 683 O O . ALA A 1 90 ? 14.865 -41.147 -65.520 1.00 26.03 90 ALA A O 1
ATOM 684 N N . ILE A 1 91 ? 13.988 -42.192 -63.732 1.00 27.81 91 ILE A N 1
ATOM 685 C CA . ILE A 1 91 ? 14.386 -43.617 -63.745 1.00 27.81 91 ILE A CA 1
ATOM 686 C C . ILE A 1 91 ? 13.678 -44.325 -62.572 1.00 27.81 91 ILE A C 1
ATOM 688 O O . ILE A 1 91 ? 13.720 -43.898 -61.423 1.00 27.81 91 ILE A O 1
ATOM 692 N N . THR A 1 92 ? 12.975 -45.393 -62.927 1.00 27.36 92 THR A N 1
ATOM 693 C CA . THR A 1 92 ? 12.179 -46.331 -62.125 1.00 27.36 92 THR A CA 1
ATOM 694 C C . THR A 1 92 ? 13.026 -47.370 -61.382 1.00 27.36 92 THR A C 1
ATOM 696 O O . THR A 1 92 ? 14.045 -47.798 -61.919 1.00 27.36 92 THR A O 1
ATOM 699 N N . GLY A 1 93 ? 12.524 -47.905 -60.258 1.00 25.42 93 GLY A N 1
ATOM 700 C CA . GLY A 1 93 ? 12.934 -49.232 -59.763 1.00 25.42 93 GLY A CA 1
ATOM 701 C C . GLY A 1 93 ? 12.684 -49.509 -58.274 1.00 25.42 93 GLY A C 1
ATOM 702 O O . GLY A 1 93 ? 13.581 -49.333 -57.462 1.00 25.42 93 GLY A O 1
ATOM 703 N N . GLN A 1 94 ? 11.486 -49.990 -57.934 1.00 29.47 94 GLN A N 1
ATOM 704 C CA . GLN A 1 94 ? 11.184 -50.790 -56.727 1.00 29.47 94 GLN A CA 1
ATOM 705 C C . GLN A 1 94 ? 11.520 -52.281 -57.020 1.00 29.47 94 GLN A C 1
ATOM 707 O O . GLN A 1 94 ? 11.592 -52.607 -58.211 1.00 29.47 94 GLN A O 1
ATOM 712 N N . PRO A 1 95 ? 11.704 -53.202 -56.036 1.00 34.59 95 PRO A N 1
ATOM 713 C CA . PRO A 1 95 ? 10.652 -53.544 -55.068 1.00 34.59 95 PRO A CA 1
ATOM 714 C C . PRO A 1 95 ? 11.078 -53.993 -53.648 1.00 34.59 95 PRO A C 1
ATOM 716 O O . PRO A 1 95 ? 12.245 -54.145 -53.311 1.00 34.59 95 PRO A O 1
ATOM 719 N N . GLU A 1 96 ? 10.015 -54.146 -52.859 1.00 27.56 96 GLU A N 1
ATOM 720 C CA . GLU A 1 96 ? 9.767 -54.719 -51.530 1.00 27.56 96 GLU A CA 1
ATOM 721 C C . GLU A 1 96 ? 10.781 -55.678 -50.884 1.00 27.56 96 GLU A C 1
ATOM 723 O O . GLU A 1 96 ? 11.186 -56.666 -51.487 1.00 27.56 96 GLU A O 1
ATOM 728 N N . GLU A 1 97 ? 10.986 -55.495 -49.571 1.00 27.05 97 GLU A N 1
ATOM 729 C CA . GLU A 1 97 ? 11.075 -56.606 -48.614 1.00 27.05 97 GLU A CA 1
ATOM 730 C C . GLU A 1 97 ? 10.291 -56.284 -47.332 1.00 27.05 97 GLU A C 1
ATOM 732 O O . GLU A 1 97 ? 10.482 -55.266 -46.665 1.00 27.05 97 GLU A O 1
ATOM 737 N N . SER A 1 98 ? 9.377 -57.198 -47.023 1.00 25.28 98 SER A N 1
ATOM 738 C CA . SER A 1 98 ? 8.596 -57.319 -45.803 1.00 25.28 98 SER A CA 1
ATOM 739 C C . SER A 1 98 ? 9.471 -57.694 -44.607 1.00 25.28 98 SER A C 1
ATOM 741 O O . SER A 1 98 ? 10.209 -58.674 -44.696 1.00 25.28 98 SER A O 1
ATOM 743 N N . TYR A 1 99 ? 9.273 -57.051 -43.455 1.00 29.22 99 TYR A N 1
ATOM 744 C CA . TYR A 1 99 ? 9.563 -57.687 -42.171 1.00 29.22 99 TYR A CA 1
ATOM 745 C C . TYR A 1 99 ? 8.380 -57.556 -41.212 1.00 29.22 99 TYR A C 1
ATOM 747 O O . TYR A 1 99 ? 7.849 -56.484 -40.935 1.00 29.22 99 TYR A O 1
ATOM 755 N N . THR A 1 100 ? 7.966 -58.740 -40.782 1.00 24.53 100 THR A N 1
ATOM 756 C CA . THR A 1 100 ? 6.890 -59.123 -39.878 1.00 24.53 100 THR A CA 1
ATOM 757 C C . THR A 1 100 ? 6.996 -58.493 -38.495 1.00 24.53 100 THR A C 1
ATOM 759 O O . THR A 1 100 ? 8.065 -58.437 -37.891 1.00 24.53 100 THR A O 1
ATOM 762 N N . ALA A 1 101 ? 5.830 -58.113 -37.979 1.00 26.69 101 ALA A N 1
ATOM 763 C CA . ALA A 1 101 ? 5.590 -57.771 -36.590 1.00 26.69 101 ALA A CA 1
ATOM 764 C C . ALA A 1 101 ? 5.939 -58.940 -35.651 1.00 26.69 101 ALA A C 1
ATOM 766 O O . ALA A 1 101 ? 5.439 -60.051 -35.822 1.00 26.69 101 ALA A O 1
ATOM 767 N N . CYS A 1 102 ? 6.724 -58.651 -34.614 1.00 24.92 102 CYS A N 1
ATOM 768 C CA . CYS A 1 102 ? 6.735 -59.420 -33.376 1.00 24.92 102 CYS A CA 1
ATOM 769 C C . CYS A 1 102 ? 5.958 -58.604 -32.342 1.00 24.92 102 CYS A C 1
ATOM 771 O O . CYS A 1 102 ? 6.467 -57.630 -31.794 1.00 24.92 102 CYS A O 1
ATOM 773 N N . VAL A 1 103 ? 4.700 -58.986 -32.129 1.00 27.56 103 VAL A N 1
ATOM 774 C CA . VAL A 1 103 ? 3.911 -58.562 -30.973 1.00 27.56 103 VAL A CA 1
ATOM 775 C C . VAL A 1 103 ? 4.465 -59.322 -29.773 1.00 27.56 103 VAL A C 1
ATOM 777 O O . VAL A 1 103 ? 4.266 -60.529 -29.662 1.00 27.56 103 VAL A O 1
ATOM 780 N N . SER A 1 104 ? 5.199 -58.636 -28.902 1.00 30.78 104 SER A N 1
ATOM 781 C CA . SER A 1 104 ? 5.337 -59.056 -27.511 1.00 30.78 104 SER A CA 1
ATOM 782 C C . SER A 1 104 ? 4.228 -58.368 -26.725 1.00 30.78 104 SER A C 1
ATOM 784 O O . SER A 1 104 ? 4.242 -57.147 -26.557 1.00 30.78 104 SER A O 1
ATOM 786 N N . GLU A 1 105 ? 3.242 -59.157 -26.311 1.00 35.72 105 GLU A N 1
ATOM 787 C CA . GLU A 1 105 ? 2.289 -58.794 -25.270 1.00 35.72 105 GLU A CA 1
ATOM 788 C C . GLU A 1 105 ? 3.060 -58.621 -23.959 1.00 35.72 105 GLU A C 1
ATOM 790 O O . GLU A 1 105 ? 3.335 -59.589 -23.266 1.00 35.72 105 GLU A O 1
ATOM 795 N N . ASP A 1 106 ? 3.417 -57.384 -23.637 1.00 31.17 106 ASP A N 1
ATOM 796 C CA . ASP A 1 106 ? 3.606 -56.954 -22.258 1.00 31.17 106 ASP A CA 1
ATOM 797 C C . ASP A 1 106 ? 2.890 -55.613 -22.138 1.00 31.17 106 ASP A C 1
ATOM 799 O O . ASP A 1 106 ? 3.311 -54.587 -22.678 1.00 31.17 106 ASP A O 1
ATOM 803 N N . ALA A 1 107 ? 1.718 -55.663 -21.510 1.00 32.50 107 ALA A N 1
ATOM 804 C CA . ALA A 1 107 ? 0.922 -54.492 -21.206 1.00 32.50 107 ALA A CA 1
ATOM 805 C C . ALA A 1 107 ? 1.748 -53.551 -20.315 1.00 32.50 107 ALA A C 1
ATOM 807 O O . ALA A 1 107 ? 2.163 -53.975 -19.233 1.00 32.50 107 ALA A O 1
ATOM 808 N N . PRO A 1 108 ? 1.969 -52.278 -20.690 1.00 36.25 108 PRO A N 1
ATOM 809 C CA . PRO A 1 108 ? 2.331 -51.299 -19.693 1.00 36.25 108 PRO A CA 1
ATOM 810 C C . PRO A 1 108 ? 1.079 -51.083 -18.850 1.00 36.25 108 PRO A C 1
ATOM 812 O O . PRO A 1 108 ? 0.063 -50.566 -19.319 1.00 36.25 108 PRO A O 1
ATOM 815 N N . GLU A 1 109 ? 1.168 -51.584 -17.623 1.00 36.47 109 GLU A N 1
ATOM 816 C CA . GLU A 1 109 ? 0.366 -51.206 -16.472 1.00 36.47 109 GLU A CA 1
ATOM 817 C C . GLU A 1 109 ? -0.063 -49.746 -16.636 1.00 36.47 109 GLU A C 1
ATOM 819 O O . GLU A 1 109 ? 0.768 -48.836 -16.714 1.00 36.47 109 GLU A O 1
ATOM 824 N N . VAL A 1 110 ? -1.369 -49.550 -16.827 1.00 36.00 110 VAL A N 1
ATOM 825 C CA . VAL A 1 110 ? -1.982 -48.230 -16.887 1.00 36.00 110 VAL A CA 1
ATOM 826 C C . VAL A 1 110 ? -1.550 -47.546 -15.603 1.00 36.00 110 VAL A C 1
ATOM 828 O O . VAL A 1 110 ? -1.996 -47.930 -14.525 1.00 36.00 110 VAL A O 1
ATOM 831 N N . LEU A 1 111 ? -0.632 -46.584 -15.711 1.00 37.69 111 LEU A N 1
ATOM 832 C CA . LEU A 1 111 ? -0.357 -45.650 -14.635 1.00 37.69 111 LEU A CA 1
ATOM 833 C C . LEU A 1 111 ? -1.671 -44.910 -14.422 1.00 37.69 111 LEU A C 1
ATOM 835 O O . LEU A 1 111 ? -1.974 -43.941 -15.121 1.00 37.69 111 LEU A O 1
ATOM 839 N N . GLU A 1 112 ? -2.496 -45.440 -13.521 1.00 38.19 112 GLU A N 1
ATOM 840 C CA . GLU A 1 112 ? -3.630 -44.728 -12.971 1.00 38.19 112 GLU A CA 1
ATOM 841 C C . GLU A 1 112 ? -3.072 -43.389 -12.516 1.00 38.19 112 GLU A C 1
ATOM 843 O O . GLU A 1 112 ? -2.157 -43.326 -11.692 1.00 38.19 112 GLU A O 1
ATOM 848 N N . ALA A 1 113 ? -3.554 -42.321 -13.149 1.00 42.03 113 ALA A N 1
ATOM 849 C CA . ALA A 1 113 ? -3.242 -40.966 -12.760 1.00 42.03 113 ALA A CA 1
ATOM 850 C C . ALA A 1 113 ? -3.713 -40.804 -11.312 1.00 42.03 113 ALA A C 1
ATOM 852 O O . ALA A 1 113 ? -4.886 -40.547 -11.048 1.00 42.03 113 ALA A O 1
ATOM 853 N N . THR A 1 114 ? -2.798 -41.038 -10.375 1.00 45.31 114 THR A N 1
ATOM 854 C CA . THR A 1 114 ? -3.017 -40.832 -8.954 1.00 45.31 114 THR A CA 1
ATOM 855 C C . THR A 1 114 ? -3.352 -39.364 -8.761 1.00 45.31 114 THR A C 1
ATOM 857 O O . THR A 1 114 ? -2.501 -38.513 -9.006 1.00 45.31 114 THR A O 1
ATOM 860 N N . GLU A 1 115 ? -4.604 -39.131 -8.373 1.00 51.50 115 GLU A N 1
ATOM 861 C CA . GLU A 1 115 ? -5.164 -37.949 -7.721 1.00 51.50 115 GLU A CA 1
ATOM 862 C C . GLU A 1 115 ? -4.819 -36.583 -8.337 1.00 51.50 115 GLU A C 1
ATOM 864 O O . GLU A 1 115 ? -3.687 -36.103 -8.352 1.00 51.50 115 GLU A O 1
ATOM 869 N N . HIS A 1 116 ? -5.860 -35.887 -8.795 1.00 49.47 116 HIS A N 1
ATOM 870 C CA . HIS A 1 116 ? -5.791 -34.479 -9.159 1.00 49.47 116 HIS A CA 1
ATOM 871 C C . HIS A 1 116 ? -5.040 -33.648 -8.098 1.00 49.47 116 HIS A C 1
ATOM 873 O O . HIS A 1 116 ? -5.493 -33.503 -6.969 1.00 49.47 116 HIS A O 1
ATOM 879 N N . VAL A 1 117 ? -3.926 -33.030 -8.508 1.00 54.50 117 VAL A N 1
ATOM 880 C CA . VAL A 1 117 ? -3.036 -32.145 -7.721 1.00 54.50 117 VAL A CA 1
ATOM 881 C C . VAL A 1 117 ? -3.676 -30.769 -7.451 1.00 54.50 117 VAL A C 1
ATOM 883 O O . VAL A 1 117 ? -3.002 -29.746 -7.346 1.00 54.50 117 VAL A O 1
ATOM 886 N N . PHE A 1 118 ? -5.002 -30.693 -7.376 1.00 55.69 118 PHE A N 1
ATOM 887 C CA . PHE A 1 118 ? -5.655 -29.487 -6.891 1.00 55.69 118 PHE A CA 1
ATOM 888 C C . PHE A 1 118 ? -5.785 -29.632 -5.386 1.00 55.69 118 PHE A C 1
ATOM 890 O O . PHE A 1 118 ? -6.478 -30.522 -4.906 1.00 55.69 118 PHE A O 1
ATOM 897 N N . ALA A 1 119 ? -5.073 -28.773 -4.651 1.00 54.81 119 ALA A N 1
ATOM 898 C CA . ALA A 1 119 ? -5.227 -28.674 -3.210 1.00 54.81 119 ALA A CA 1
ATOM 899 C C . ALA A 1 119 ? -6.722 -28.573 -2.893 1.00 54.81 119 ALA A C 1
ATOM 901 O O . ALA A 1 119 ? -7.392 -27.666 -3.398 1.00 54.81 119 ALA A O 1
ATOM 902 N N . GLU A 1 120 ? -7.232 -29.509 -2.090 1.00 52.16 120 GLU A N 1
ATOM 903 C CA . GLU A 1 120 ? -8.581 -29.398 -1.551 1.00 52.16 120 GLU A CA 1
ATOM 904 C C . GLU A 1 120 ? -8.725 -27.997 -0.943 1.00 52.16 120 GLU A C 1
ATOM 906 O O . GLU A 1 120 ? -7.790 -27.522 -0.279 1.00 52.16 120 GLU A O 1
ATOM 911 N N . PRO A 1 121 ? -9.827 -27.276 -1.220 1.00 48.88 121 PRO A N 1
ATOM 912 C CA . PRO A 1 121 ? -10.009 -25.939 -0.694 1.00 48.88 121 PRO A CA 1
ATOM 913 C C . PRO A 1 121 ? -9.978 -26.036 0.827 1.00 48.88 121 PRO A C 1
ATOM 915 O O . PRO A 1 121 ? -10.919 -26.517 1.447 1.00 48.88 121 PRO A O 1
ATOM 918 N N . VAL A 1 122 ? -8.869 -25.595 1.423 1.00 53.06 122 VAL A N 1
ATOM 919 C CA . VAL A 1 122 ? -8.749 -25.466 2.871 1.00 53.06 122 VAL A CA 1
ATOM 920 C C . VAL A 1 122 ? -9.888 -24.552 3.296 1.00 53.06 122 VAL A C 1
ATOM 922 O O . VAL A 1 122 ? -9.873 -23.366 2.951 1.00 53.06 122 VAL A O 1
ATOM 925 N N . GLU A 1 123 ? -10.886 -25.105 3.989 1.00 47.06 123 GLU A N 1
ATOM 926 C CA . GLU A 1 123 ? -11.976 -24.336 4.578 1.00 47.06 123 GLU A CA 1
ATOM 927 C C . GLU A 1 123 ? -11.352 -23.270 5.481 1.00 47.06 123 GLU A C 1
ATOM 929 O O . GLU A 1 123 ? -10.889 -23.533 6.592 1.00 47.06 123 GLU A O 1
ATOM 934 N N . LYS A 1 124 ? -11.254 -22.038 4.975 1.00 54.47 124 LYS A N 1
ATOM 935 C CA . LYS A 1 124 ? -10.836 -20.908 5.795 1.00 54.47 124 LYS A CA 1
ATOM 936 C C . LYS A 1 124 ? -11.965 -20.652 6.777 1.00 54.47 124 LYS A C 1
ATOM 938 O O . LYS A 1 124 ? -13.084 -20.380 6.348 1.00 54.47 124 LYS A O 1
ATOM 943 N N . ALA A 1 125 ? -11.652 -20.715 8.070 1.00 59.53 125 ALA A N 1
ATOM 944 C CA . ALA A 1 125 ? -12.578 -20.336 9.127 1.00 59.53 125 ALA A CA 1
ATOM 945 C C . ALA A 1 125 ? -13.231 -18.989 8.780 1.00 59.53 125 ALA A C 1
ATOM 947 O O . ALA A 1 125 ? -12.541 -18.010 8.477 1.00 59.53 125 ALA A O 1
ATOM 948 N N . THR A 1 126 ? -14.561 -18.960 8.767 1.00 69.44 126 THR A N 1
ATOM 949 C CA . THR A 1 126 ? -15.334 -17.752 8.483 1.00 69.44 126 THR A CA 1
ATOM 950 C C . THR A 1 126 ? -15.042 -16.722 9.564 1.00 69.44 126 THR A C 1
ATOM 952 O O . THR A 1 126 ? -15.350 -16.949 10.733 1.00 69.44 126 THR A O 1
ATOM 955 N N . VAL A 1 127 ? -14.421 -15.604 9.184 1.00 75.88 127 VAL A N 1
ATOM 956 C CA . VAL A 1 127 ? -14.168 -14.493 10.108 1.00 75.88 127 VAL A CA 1
ATOM 957 C C . VAL A 1 127 ? -15.515 -13.873 10.482 1.00 75.88 127 VAL A C 1
ATOM 959 O O . VAL A 1 127 ? -16.266 -13.511 9.573 1.00 75.88 127 VAL A O 1
ATOM 962 N N . PRO A 1 128 ? -15.845 -13.748 11.775 1.00 78.94 128 PRO A N 1
ATOM 963 C CA . PRO A 1 128 ? -17.100 -13.144 12.186 1.00 78.94 128 PRO A CA 1
ATOM 964 C C . PRO A 1 128 ? -17.030 -11.629 11.947 1.00 78.94 128 PRO A C 1
ATOM 966 O O . PRO A 1 128 ? -16.098 -10.953 12.393 1.00 78.94 128 PRO A O 1
ATOM 969 N N . MET A 1 129 ? -17.995 -11.107 11.188 1.00 80.25 129 MET A N 1
ATOM 970 C CA . MET A 1 129 ? -18.037 -9.711 10.745 1.00 80.25 129 MET A CA 1
ATOM 971 C C . MET A 1 129 ? -19.281 -9.021 11.316 1.00 80.25 129 MET A C 1
ATOM 973 O O . MET A 1 129 ? -20.382 -9.504 11.059 1.00 80.25 129 MET A O 1
ATOM 977 N N . PRO A 1 130 ? -19.131 -7.923 12.075 1.00 79.88 130 PRO A N 1
ATOM 978 C CA . PRO A 1 130 ? -20.258 -7.082 12.452 1.00 79.88 130 PRO A CA 1
ATOM 979 C C . PRO A 1 130 ? -20.726 -6.242 11.256 1.00 79.88 130 PRO A C 1
ATOM 981 O O . PRO A 1 130 ? -19.979 -6.028 10.296 1.00 79.88 130 PRO A O 1
ATOM 984 N N . THR A 1 131 ? -21.945 -5.723 11.361 1.00 79.00 131 THR A N 1
ATOM 985 C CA . THR A 1 131 ? -22.464 -4.697 10.452 1.00 79.00 131 THR A CA 1
ATOM 986 C C . THR A 1 131 ? -22.133 -3.331 11.041 1.00 79.00 131 THR A C 1
ATOM 988 O O . THR A 1 131 ? -22.573 -3.014 12.146 1.00 79.00 131 THR A O 1
ATOM 991 N N . PHE A 1 132 ? -21.355 -2.518 10.330 1.00 73.81 132 PHE A N 1
ATOM 992 C CA . PHE A 1 132 ? -20.867 -1.233 10.846 1.00 73.81 132 PHE A CA 1
ATOM 993 C C . PHE A 1 132 ? -21.778 -0.053 10.525 1.00 73.81 132 PHE A C 1
ATOM 995 O O . PHE A 1 132 ? -21.757 0.963 11.222 1.00 73.81 132 PHE A O 1
ATOM 1002 N N . THR A 1 133 ? -22.559 -0.160 9.454 1.00 69.50 133 THR A N 1
ATOM 1003 C CA . THR A 1 133 ? -23.352 0.947 8.935 1.00 69.50 133 THR A CA 1
ATOM 1004 C C . THR A 1 133 ? -24.856 0.675 9.011 1.00 69.50 133 THR A C 1
ATOM 1006 O O . THR A 1 133 ? -25.399 -0.184 8.311 1.00 69.50 133 THR A O 1
ATOM 1009 N N . THR A 1 134 ? -25.557 1.448 9.847 1.00 70.75 134 THR A N 1
ATOM 1010 C CA . THR A 1 134 ? -27.028 1.502 9.881 1.00 70.75 134 THR A CA 1
ATOM 1011 C C . THR A 1 134 ? -27.559 2.625 8.986 1.00 70.75 134 THR A C 1
ATOM 1013 O O . THR A 1 134 ? -26.846 3.581 8.674 1.00 70.75 134 THR A O 1
ATOM 1016 N N . ASP A 1 135 ? -28.821 2.507 8.561 1.00 66.94 135 ASP A N 1
ATOM 1017 C CA . ASP A 1 135 ? -29.489 3.473 7.669 1.00 66.94 135 ASP A CA 1
ATOM 1018 C C . ASP A 1 135 ? -29.480 4.886 8.261 1.00 66.94 135 ASP A C 1
ATOM 1020 O O . ASP A 1 135 ? -29.035 5.831 7.614 1.00 66.94 135 ASP A O 1
ATOM 1024 N N . GLU A 1 136 ? -29.849 4.999 9.533 1.00 67.50 136 GLU A N 1
ATOM 1025 C CA . GLU A 1 136 ? -29.933 6.266 10.268 1.00 67.50 136 GLU A CA 1
ATOM 1026 C C . GLU A 1 136 ? -28.563 6.948 10.456 1.00 67.50 136 GLU A C 1
ATOM 1028 O O . GLU A 1 136 ? -28.448 8.177 10.474 1.00 67.50 136 GLU A O 1
ATOM 1033 N N . LEU A 1 137 ? -27.496 6.157 10.589 1.00 67.06 137 LEU A N 1
ATOM 1034 C CA . LEU A 1 137 ? -26.156 6.668 10.874 1.00 67.06 137 LEU A CA 1
ATOM 1035 C C . LEU A 1 137 ? -25.471 7.227 9.624 1.00 67.06 137 LEU A C 1
ATOM 1037 O O . LEU A 1 137 ? -24.757 8.221 9.700 1.00 67.06 137 LEU A O 1
ATOM 1041 N N . ILE A 1 138 ? -25.712 6.628 8.458 1.00 66.19 138 ILE A N 1
ATOM 1042 C CA . ILE A 1 138 ? -25.166 7.139 7.194 1.00 66.19 138 ILE A CA 1
ATOM 1043 C C . ILE A 1 138 ? -25.900 8.403 6.745 1.00 66.19 138 ILE A C 1
ATOM 1045 O O . ILE A 1 138 ? -25.281 9.297 6.180 1.00 66.19 138 ILE A O 1
ATOM 1049 N N . GLU A 1 139 ? -27.206 8.502 6.995 1.00 69.12 139 GLU A N 1
ATOM 1050 C CA . GLU A 1 139 ? -27.968 9.710 6.655 1.00 69.12 139 GLU A CA 1
ATOM 1051 C C . GLU A 1 139 ? -27.569 10.920 7.511 1.00 69.12 139 GLU A C 1
ATOM 1053 O O . GLU A 1 139 ? -27.697 12.060 7.067 1.00 69.12 139 GLU A O 1
ATOM 1058 N N . SER A 1 140 ? -27.051 10.682 8.719 1.00 70.38 140 SER A N 1
ATOM 1059 C CA . SER A 1 140 ? -26.612 11.737 9.636 1.00 70.38 140 SER A CA 1
ATOM 1060 C C . SER A 1 140 ? -25.132 12.112 9.502 1.00 70.38 140 SER A C 1
ATOM 1062 O O . SER A 1 140 ? -24.758 13.217 9.899 1.00 70.38 140 SER A O 1
ATOM 1064 N N . ILE A 1 141 ? -24.290 11.237 8.939 1.00 74.81 141 ILE A N 1
ATOM 1065 C CA . ILE A 1 141 ? -22.836 11.434 8.870 1.00 74.81 141 ILE A CA 1
ATOM 1066 C C . ILE A 1 141 ? -22.376 11.608 7.425 1.00 74.81 141 ILE A C 1
ATOM 1068 O O . ILE A 1 141 ? -22.421 10.688 6.611 1.00 74.81 141 ILE A O 1
ATOM 1072 N N . ASP A 1 142 ? -21.822 12.783 7.130 1.00 82.44 142 ASP A N 1
ATOM 1073 C CA . ASP A 1 142 ? -21.132 13.027 5.868 1.00 82.44 142 ASP A CA 1
ATOM 1074 C C . ASP A 1 142 ? -19.682 12.535 5.944 1.00 82.44 142 ASP A C 1
ATOM 1076 O O . ASP A 1 142 ? -18.820 13.160 6.568 1.00 82.44 142 ASP A O 1
ATOM 1080 N N . ILE A 1 143 ? -19.404 11.408 5.285 1.00 82.44 143 ILE A N 1
ATOM 1081 C CA . ILE A 1 143 ? -18.075 10.787 5.273 1.00 82.44 143 ILE A CA 1
ATOM 1082 C C . ILE A 1 143 ? -16.977 11.699 4.708 1.00 82.44 143 ILE A C 1
ATOM 1084 O O . ILE A 1 143 ? -15.811 11.549 5.074 1.00 82.44 143 ILE A O 1
ATOM 1088 N N . ARG A 1 144 ? -17.331 12.687 3.879 1.00 86.50 144 ARG A N 1
ATOM 1089 C CA . ARG A 1 144 ? -16.373 13.645 3.303 1.00 86.50 144 ARG A CA 1
ATOM 1090 C C . ARG A 1 144 ? -15.657 14.475 4.364 1.00 86.50 144 ARG A C 1
ATOM 1092 O O . ARG A 1 144 ? -14.514 14.872 4.165 1.00 86.50 144 ARG A O 1
ATOM 1099 N N . ASN A 1 145 ? -16.294 14.682 5.514 1.00 86.12 145 ASN A N 1
ATOM 1100 C CA . ASN A 1 145 ? -15.680 15.396 6.631 1.00 86.12 145 ASN A CA 1
ATOM 1101 C C . ASN A 1 145 ? -14.547 14.589 7.282 1.00 86.12 145 ASN A C 1
ATOM 1103 O O . ASN A 1 145 ? -13.661 15.163 7.913 1.00 86.12 145 ASN A O 1
ATOM 1107 N N . PHE A 1 146 ? -14.548 13.264 7.113 1.00 85.81 146 PHE A N 1
ATOM 1108 C CA . PHE A 1 146 ? -13.646 12.353 7.816 1.00 85.81 146 PHE A CA 1
ATOM 1109 C C . PHE A 1 146 ? -12.626 11.681 6.908 1.00 85.81 146 PHE A C 1
ATOM 1111 O O . PHE A 1 146 ? -11.581 11.269 7.409 1.00 85.81 146 PHE A O 1
ATOM 1118 N N . ALA A 1 147 ? -12.905 11.549 5.611 1.00 90.62 147 ALA A N 1
ATOM 1119 C CA . ALA A 1 147 ? -12.028 10.852 4.686 1.00 90.62 147 ALA A CA 1
ATOM 1120 C C . ALA A 1 147 ? -11.996 11.478 3.289 1.00 90.62 147 ALA A C 1
ATOM 1122 O O . ALA A 1 147 ? -12.990 12.007 2.790 1.00 90.62 147 ALA A O 1
ATOM 1123 N N . THR A 1 148 ? -10.847 11.316 2.642 1.00 92.69 148 THR A N 1
ATOM 1124 C CA . THR A 1 148 ? -10.564 11.717 1.263 1.00 92.69 148 THR A CA 1
ATOM 1125 C C . THR A 1 148 ? -10.148 10.482 0.467 1.00 92.69 148 THR A C 1
ATOM 1127 O O . THR A 1 148 ? -9.535 9.562 1.017 1.00 92.69 148 THR A O 1
ATOM 1130 N N . LEU A 1 149 ? -10.496 10.420 -0.822 1.00 93.56 149 LEU A N 1
ATOM 1131 C CA . LEU A 1 149 ? -10.018 9.341 -1.681 1.00 93.56 149 LEU A CA 1
ATOM 1132 C C . LEU A 1 149 ? -8.596 9.639 -2.123 1.00 93.56 149 LEU A C 1
ATOM 1134 O O . LEU A 1 149 ? -8.297 10.742 -2.569 1.00 93.56 149 LEU A O 1
ATOM 1138 N N . VAL A 1 150 ? -7.739 8.633 -2.053 1.00 94.75 150 VAL A N 1
ATOM 1139 C CA . VAL A 1 150 ? -6.372 8.719 -2.540 1.00 94.75 150 VAL A CA 1
ATOM 1140 C C . VAL A 1 150 ? -6.056 7.548 -3.454 1.00 94.75 150 VAL A C 1
ATOM 1142 O O . VAL A 1 150 ? -6.418 6.403 -3.173 1.00 94.75 150 VAL A O 1
ATOM 1145 N N . THR A 1 151 ? -5.376 7.836 -4.557 1.00 92.44 151 THR A N 1
ATOM 1146 C CA . THR A 1 151 ? -4.903 6.829 -5.508 1.00 92.44 151 THR A CA 1
ATOM 1147 C C . THR A 1 151 ? -3.392 6.913 -5.589 1.00 92.44 151 THR A C 1
ATOM 1149 O O . THR A 1 151 ? -2.847 7.999 -5.738 1.00 92.44 151 THR A O 1
ATOM 1152 N N . LEU A 1 152 ? -2.715 5.770 -5.477 1.00 92.19 152 LEU A N 1
ATOM 1153 C CA . LEU A 1 152 ? -1.275 5.680 -5.685 1.00 92.19 152 LEU A CA 1
ATOM 1154 C C . LEU A 1 152 ? -0.992 5.206 -7.112 1.00 92.19 152 LEU A C 1
ATOM 1156 O O . LEU A 1 152 ? -1.275 4.055 -7.461 1.00 92.19 152 LEU A O 1
ATOM 1160 N N . ASN A 1 153 ? -0.369 6.065 -7.908 1.00 91.62 153 ASN A N 1
ATOM 1161 C CA . ASN A 1 153 ? 0.062 5.745 -9.257 1.00 91.62 153 ASN A CA 1
ATOM 1162 C C . ASN A 1 153 ? 1.526 5.322 -9.229 1.00 91.62 153 ASN A C 1
ATOM 1164 O O . ASN A 1 153 ? 2.400 5.995 -8.686 1.00 91.62 153 ASN A O 1
ATOM 1168 N N . THR A 1 154 ? 1.800 4.154 -9.803 1.00 93.00 154 THR A N 1
ATOM 1169 C CA . THR A 1 154 ? 3.153 3.600 -9.827 1.00 93.00 154 THR A CA 1
ATOM 1170 C C . THR A 1 154 ? 3.483 3.075 -11.205 1.00 93.00 154 THR A C 1
ATOM 1172 O O . THR A 1 154 ? 2.770 2.233 -11.750 1.00 93.00 154 THR A O 1
ATOM 1175 N N . GLN A 1 155 ? 4.621 3.502 -11.726 1.00 94.06 155 GLN A N 1
ATOM 1176 C CA . GLN A 1 155 ? 5.200 2.981 -12.949 1.00 94.06 155 GLN A CA 1
ATOM 1177 C C . GLN A 1 155 ? 6.588 2.439 -12.629 1.00 94.06 155 GLN A C 1
ATOM 1179 O O . GLN A 1 155 ? 7.347 3.035 -11.867 1.00 94.06 155 GLN A O 1
ATOM 1184 N N . ARG A 1 156 ? 6.917 1.264 -13.166 1.00 94.88 156 ARG A N 1
ATOM 1185 C CA . ARG A 1 156 ? 8.255 0.687 -13.020 1.00 94.88 156 ARG A CA 1
ATOM 1186 C C . ARG A 1 156 ? 8.603 -0.172 -14.219 1.00 94.88 156 ARG A C 1
ATOM 1188 O O . ARG A 1 156 ? 7.812 -1.014 -14.649 1.00 94.88 156 ARG A O 1
ATOM 1195 N N . TRP A 1 157 ? 9.833 -0.047 -14.694 1.00 96.06 157 TRP A N 1
ATOM 1196 C CA . TRP A 1 157 ? 10.376 -0.983 -15.666 1.00 96.06 157 TRP A CA 1
ATOM 1197 C C . TRP A 1 157 ? 10.855 -2.261 -14.973 1.00 96.06 157 TRP A C 1
ATOM 1199 O O . TRP A 1 157 ? 11.623 -2.221 -14.011 1.00 96.06 157 TRP A O 1
ATOM 1209 N N . HIS A 1 158 ? 10.407 -3.422 -15.454 1.00 93.62 158 HIS A N 1
ATOM 1210 C CA . HIS A 1 158 ? 10.729 -4.719 -14.844 1.00 93.62 158 HIS A CA 1
ATOM 1211 C C . HIS A 1 158 ? 11.954 -5.421 -15.444 1.00 93.62 158 HIS A C 1
ATOM 1213 O O . HIS A 1 158 ? 12.312 -6.495 -14.957 1.00 93.62 158 HIS A O 1
ATOM 1219 N N . ALA A 1 159 ? 12.575 -4.853 -16.485 1.00 95.31 159 ALA A N 1
ATOM 1220 C CA . ALA A 1 159 ? 13.703 -5.453 -17.202 1.00 95.31 159 ALA A CA 1
ATOM 1221 C C . ALA A 1 159 ? 13.441 -6.913 -17.628 1.00 95.31 159 ALA A C 1
ATOM 1223 O O . ALA A 1 159 ? 14.299 -7.788 -17.482 1.00 95.31 159 ALA A O 1
ATOM 1224 N N . LYS A 1 160 ? 12.229 -7.200 -18.118 1.00 95.06 160 LYS A N 1
ATOM 1225 C CA . LYS A 1 160 ? 11.811 -8.526 -18.592 1.00 95.06 160 LYS A CA 1
ATOM 1226 C C . LYS A 1 160 ? 11.078 -8.403 -19.918 1.00 95.06 160 LYS A C 1
ATOM 1228 O O . LYS A 1 160 ? 10.205 -7.552 -20.047 1.00 95.06 160 LYS A O 1
ATOM 1233 N N . VAL A 1 161 ? 11.395 -9.288 -20.858 1.00 95.31 161 VAL A N 1
ATOM 1234 C CA . VAL A 1 161 ? 10.751 -9.366 -22.178 1.00 95.31 161 VAL A CA 1
ATOM 1235 C C . VAL A 1 161 ? 10.396 -10.821 -22.470 1.00 95.31 161 VAL A C 1
ATOM 1237 O O . VAL A 1 161 ? 11.109 -11.732 -22.043 1.00 95.31 161 VAL A O 1
ATOM 1240 N N . LYS A 1 162 ? 9.272 -11.056 -23.155 1.00 94.31 162 LYS A N 1
ATOM 1241 C CA . LYS A 1 162 ? 8.892 -12.400 -23.610 1.00 94.31 162 LYS A CA 1
ATOM 1242 C C . LYS A 1 162 ? 9.911 -12.899 -24.633 1.00 94.31 162 LYS A C 1
ATOM 1244 O O . LYS A 1 162 ? 10.186 -12.213 -25.613 1.00 94.31 162 LYS A O 1
ATOM 1249 N N . ASP A 1 163 ? 10.449 -14.088 -24.407 1.00 93.38 163 ASP A N 1
ATOM 1250 C CA . ASP A 1 163 ? 11.396 -14.728 -25.311 1.00 93.38 163 ASP A CA 1
ATOM 1251 C C . ASP A 1 163 ? 10.661 -15.743 -26.185 1.00 93.38 163 ASP A C 1
ATOM 1253 O O . ASP A 1 163 ? 10.485 -16.901 -25.814 1.00 93.38 163 ASP A O 1
ATOM 1257 N N . ARG A 1 164 ? 10.187 -15.283 -27.347 1.00 91.56 164 ARG A N 1
ATOM 1258 C CA . ARG A 1 164 ? 9.445 -16.134 -28.287 1.00 91.56 164 ARG A CA 1
ATOM 1259 C C . ARG A 1 164 ? 10.306 -17.260 -28.850 1.00 91.56 164 ARG A C 1
ATOM 1261 O O . ARG A 1 164 ? 9.785 -18.339 -29.094 1.00 91.56 164 ARG A O 1
ATOM 1268 N N . LYS A 1 165 ? 11.604 -17.011 -29.049 1.00 90.81 165 LYS A N 1
ATOM 1269 C CA . LYS A 1 165 ? 12.521 -18.011 -29.594 1.00 90.81 165 LYS A CA 1
ATOM 1270 C C . LYS A 1 165 ? 12.793 -19.097 -28.560 1.00 90.81 165 LYS A C 1
ATOM 1272 O O . LYS A 1 165 ? 12.565 -20.259 -28.851 1.00 90.81 165 LYS A O 1
ATOM 1277 N N . GLY A 1 166 ? 13.169 -18.713 -27.339 1.00 90.94 166 GLY A N 1
ATOM 1278 C CA . GLY A 1 166 ? 13.392 -19.680 -26.262 1.00 90.94 166 GLY A CA 1
ATOM 1279 C C . GLY A 1 166 ? 12.141 -20.497 -25.916 1.00 90.94 166 GLY A C 1
ATOM 1280 O O . GLY A 1 166 ? 12.252 -21.679 -25.606 1.00 90.94 166 GLY A O 1
ATOM 1281 N N . ALA A 1 167 ? 10.950 -19.893 -26.002 1.00 92.81 167 ALA A N 1
ATOM 1282 C CA . ALA A 1 167 ? 9.687 -20.612 -25.832 1.00 92.81 167 ALA A CA 1
ATOM 1283 C C . ALA A 1 167 ? 9.437 -21.629 -26.958 1.00 92.81 167 ALA A C 1
ATOM 1285 O O . ALA A 1 167 ? 9.077 -22.766 -26.671 1.00 92.81 167 ALA A O 1
ATOM 1286 N N . ALA A 1 168 ? 9.667 -21.241 -28.218 1.00 92.56 168 ALA A N 1
ATOM 1287 C CA . ALA A 1 168 ? 9.518 -22.131 -29.367 1.00 92.56 168 ALA A CA 1
ATOM 1288 C C . ALA A 1 168 ? 10.520 -23.295 -29.326 1.00 92.56 168 ALA A C 1
ATOM 1290 O O . ALA A 1 168 ? 10.109 -24.440 -29.457 1.00 92.56 168 ALA A O 1
ATOM 1291 N N . ASP A 1 169 ? 11.796 -23.017 -29.043 1.00 92.38 169 ASP A N 1
ATOM 1292 C CA . ASP A 1 169 ? 12.839 -24.043 -28.935 1.00 92.38 169 ASP A CA 1
ATOM 1293 C C . ASP A 1 169 ? 12.498 -25.069 -27.830 1.00 92.38 169 ASP A C 1
ATOM 1295 O O . ASP A 1 169 ? 12.739 -26.266 -27.983 1.00 92.38 169 ASP A O 1
ATOM 1299 N N . ALA A 1 170 ? 11.899 -24.616 -26.719 1.00 93.88 170 ALA A N 1
ATOM 1300 C CA . ALA A 1 170 ? 11.435 -25.490 -25.641 1.00 93.88 170 ALA A CA 1
ATOM 1301 C C . ALA A 1 170 ? 10.197 -26.317 -26.030 1.00 93.88 170 ALA A C 1
ATOM 1303 O O . ALA A 1 170 ? 10.138 -27.502 -25.702 1.00 93.88 170 ALA A O 1
ATOM 1304 N N . ALA A 1 171 ? 9.232 -25.715 -26.732 1.00 93.94 171 ALA A N 1
ATOM 1305 C CA . ALA A 1 171 ? 8.045 -26.410 -27.225 1.00 93.94 171 ALA A CA 1
ATOM 1306 C C . ALA A 1 171 ? 8.413 -27.494 -28.248 1.00 93.94 171 ALA A C 1
ATOM 1308 O O . ALA A 1 171 ? 7.971 -28.635 -28.115 1.00 93.94 171 ALA A O 1
ATOM 1309 N N . ASP A 1 172 ? 9.293 -27.166 -29.196 1.00 94.38 172 ASP A N 1
ATOM 1310 C CA . ASP A 1 172 ? 9.788 -28.096 -30.212 1.00 94.38 172 ASP A CA 1
ATOM 1311 C C . ASP A 1 172 ? 10.557 -29.260 -29.559 1.00 94.38 172 ASP A C 1
ATOM 1313 O O . ASP A 1 172 ? 10.335 -30.422 -29.902 1.00 94.38 172 ASP A O 1
ATOM 1317 N N . ALA A 1 173 ? 11.401 -28.981 -28.555 1.00 94.62 173 ALA A N 1
ATOM 1318 C CA . ALA A 1 173 ? 12.115 -30.015 -27.800 1.00 94.62 173 ALA A CA 1
ATOM 1319 C C . ALA A 1 173 ? 11.183 -30.938 -26.991 1.00 94.62 173 ALA A C 1
ATOM 1321 O O . ALA A 1 173 ? 11.516 -32.101 -26.763 1.00 94.62 173 ALA A O 1
ATOM 1322 N N . ALA A 1 174 ? 10.029 -30.428 -26.557 1.00 93.62 174 ALA A N 1
ATOM 1323 C CA . ALA A 1 174 ? 9.019 -31.184 -25.823 1.00 93.62 174 ALA A CA 1
ATOM 1324 C C . ALA A 1 174 ? 7.970 -31.856 -26.733 1.00 93.62 174 ALA A C 1
ATOM 1326 O O . ALA A 1 174 ? 7.128 -32.596 -26.226 1.00 93.62 174 ALA A O 1
ATOM 1327 N N . GLY A 1 175 ? 7.990 -31.599 -28.048 1.00 93.25 175 GLY A N 1
ATOM 1328 C CA . GLY A 1 175 ? 6.950 -32.054 -28.977 1.00 93.25 175 GLY A CA 1
ATOM 1329 C C . GLY A 1 175 ? 5.564 -31.474 -28.667 1.00 93.25 175 GLY A C 1
ATOM 1330 O O . GLY A 1 175 ? 4.553 -32.131 -28.908 1.00 93.25 175 GLY A O 1
ATOM 1331 N N . ALA A 1 176 ? 5.516 -30.279 -28.080 1.00 94.38 176 ALA A N 1
ATOM 1332 C CA . ALA A 1 176 ? 4.293 -29.637 -27.621 1.00 94.38 176 ALA A CA 1
ATOM 1333 C C . ALA A 1 176 ? 3.844 -28.509 -28.556 1.00 94.38 176 ALA A C 1
ATOM 1335 O O . ALA A 1 176 ? 4.600 -28.029 -29.400 1.00 94.38 176 ALA A O 1
ATOM 1336 N N . ASP A 1 177 ? 2.613 -28.040 -28.357 1.00 92.12 177 ASP A N 1
ATOM 1337 C CA . ASP A 1 177 ? 2.139 -26.811 -28.990 1.00 92.12 177 ASP A CA 1
ATOM 1338 C C . ASP A 1 177 ? 2.997 -25.605 -28.549 1.00 92.12 177 ASP A C 1
ATOM 1340 O O . ASP A 1 177 ? 3.417 -25.506 -27.393 1.00 92.12 177 ASP A O 1
ATOM 1344 N N . LYS A 1 178 ? 3.235 -24.662 -29.466 1.00 84.56 178 LYS A N 1
ATOM 1345 C CA . LYS A 1 178 ? 4.005 -23.435 -29.213 1.00 84.56 178 LYS A CA 1
ATOM 1346 C C . LYS A 1 178 ? 3.347 -22.542 -28.166 1.00 84.56 178 LYS A C 1
ATOM 1348 O O . LYS A 1 178 ? 4.058 -21.853 -27.439 1.00 84.56 178 LYS A O 1
ATOM 1353 N N . ASP A 1 179 ? 2.022 -22.590 -28.052 1.00 89.88 179 ASP A N 1
ATOM 1354 C CA . ASP A 1 179 ? 1.281 -21.835 -27.039 1.00 89.88 179 ASP A CA 1
ATOM 1355 C C . ASP A 1 179 ? 1.321 -22.501 -25.651 1.00 89.88 179 ASP A C 1
ATOM 1357 O O . ASP A 1 179 ? 0.939 -21.883 -24.655 1.00 89.88 179 ASP A O 1
ATOM 1361 N N . ALA A 1 180 ? 1.832 -23.735 -25.547 1.00 90.94 180 ALA A N 1
ATOM 1362 C CA . ALA A 1 180 ? 1.976 -24.435 -24.272 1.00 90.94 180 ALA A CA 1
ATOM 1363 C C . ALA A 1 180 ? 3.175 -23.940 -23.436 1.00 90.94 180 ALA A C 1
ATOM 1365 O O . ALA A 1 180 ? 3.238 -24.219 -22.237 1.00 90.94 180 ALA A O 1
ATOM 1366 N N . PHE A 1 181 ? 4.115 -23.196 -24.034 1.00 88.69 181 PHE A N 1
ATOM 1367 C CA . PHE A 1 181 ? 5.320 -22.698 -23.365 1.00 88.69 181 PHE A CA 1
ATOM 1368 C C . PHE A 1 181 ? 5.407 -21.164 -23.385 1.00 88.69 181 PHE A C 1
ATOM 1370 O O . PHE A 1 181 ? 5.293 -20.522 -24.424 1.00 88.69 181 PHE A O 1
ATOM 1377 N N . GLU A 1 182 ? 5.709 -20.552 -22.232 1.00 92.94 182 GLU A N 1
ATOM 1378 C CA . GLU A 1 182 ? 6.098 -19.137 -22.142 1.00 92.94 182 GLU A CA 1
ATOM 1379 C C . GLU A 1 182 ? 7.486 -19.010 -21.501 1.00 92.94 182 GLU A C 1
ATOM 1381 O O . GLU A 1 182 ? 7.686 -19.347 -20.333 1.00 92.94 182 GLU A O 1
ATOM 1386 N N . ALA A 1 183 ? 8.440 -18.440 -22.238 1.00 92.81 183 ALA A N 1
ATOM 1387 C CA . ALA A 1 183 ? 9.746 -18.059 -21.713 1.00 92.81 183 ALA A CA 1
ATOM 1388 C C . ALA A 1 183 ? 9.839 -16.533 -21.553 1.00 92.81 183 ALA A C 1
ATOM 1390 O O . ALA A 1 183 ? 9.353 -15.757 -22.381 1.00 92.81 183 ALA A O 1
ATOM 1391 N N . ARG A 1 184 ? 10.489 -16.073 -20.477 1.00 93.75 184 ARG A N 1
ATOM 1392 C CA . ARG A 1 184 ? 10.766 -14.647 -20.241 1.00 93.75 184 ARG A CA 1
ATOM 1393 C C . ARG A 1 184 ? 12.247 -14.425 -19.988 1.00 93.75 184 ARG A C 1
ATOM 1395 O O . ARG A 1 184 ? 12.807 -14.940 -19.021 1.00 93.75 184 ARG A O 1
ATOM 1402 N N . LYS A 1 185 ? 12.853 -13.578 -20.813 1.00 92.94 185 LYS A N 1
ATOM 1403 C CA . LYS A 1 185 ? 14.242 -13.148 -20.680 1.00 92.94 185 LYS A CA 1
ATOM 1404 C C . LYS A 1 185 ? 14.342 -12.022 -19.658 1.00 92.94 185 LYS A C 1
ATOM 1406 O O . LYS A 1 185 ? 13.599 -11.043 -19.725 1.00 92.94 185 LYS A O 1
ATOM 1411 N N . LYS A 1 186 ? 15.275 -12.150 -18.713 1.00 94.88 186 LYS A N 1
ATOM 1412 C CA . LYS A 1 186 ? 15.642 -11.086 -17.766 1.00 94.88 186 LYS A CA 1
ATOM 1413 C C . LYS A 1 186 ? 16.760 -10.250 -18.389 1.00 94.88 186 LYS A C 1
ATOM 1415 O O . LYS A 1 186 ? 17.873 -10.740 -18.544 1.00 94.88 186 LYS A O 1
ATOM 1420 N N . LEU A 1 187 ? 16.468 -9.000 -18.730 1.00 95.00 187 LEU A N 1
ATOM 1421 C CA . LEU A 1 187 ? 17.379 -8.112 -19.455 1.00 95.00 187 LEU A CA 1
ATOM 1422 C C . LEU A 1 187 ? 18.607 -7.700 -18.632 1.00 95.00 187 LEU A C 1
ATOM 1424 O O . LEU A 1 187 ? 19.661 -7.469 -19.204 1.00 95.00 187 LEU A O 1
ATOM 1428 N N . LEU A 1 188 ? 18.500 -7.647 -17.302 1.00 94.12 188 LEU A N 1
ATOM 1429 C CA . LEU A 1 188 ? 19.610 -7.331 -16.388 1.00 94.12 188 LEU A CA 1
ATOM 1430 C C . LEU A 1 188 ? 19.970 -8.525 -15.485 1.00 94.12 188 LEU A C 1
ATOM 1432 O O . LEU A 1 188 ? 20.239 -8.374 -14.294 1.00 94.12 188 LEU A O 1
ATOM 1436 N N . ALA A 1 189 ? 19.906 -9.751 -16.019 1.00 84.62 189 ALA A N 1
ATOM 1437 C CA . ALA A 1 189 ? 20.094 -10.972 -15.235 1.00 84.62 189 ALA A CA 1
ATOM 1438 C C . ALA A 1 189 ? 21.414 -10.972 -14.433 1.00 84.62 189 ALA A C 1
ATOM 1440 O O . ALA A 1 189 ? 22.514 -11.015 -14.983 1.00 84.62 189 ALA A O 1
ATOM 1441 N N . GLY A 1 190 ? 21.304 -10.961 -13.101 1.00 81.69 190 GLY A N 1
ATOM 1442 C CA . GLY A 1 190 ? 22.451 -11.023 -12.193 1.00 81.69 190 GLY A CA 1
ATOM 1443 C C . GLY A 1 190 ? 23.273 -9.732 -12.112 1.00 81.69 190 GLY A C 1
ATOM 1444 O O . GLY A 1 190 ? 24.410 -9.787 -11.653 1.00 81.69 190 GLY A O 1
ATOM 1445 N N . CYS A 1 191 ? 22.753 -8.609 -12.603 1.00 88.38 191 CYS A N 1
ATOM 1446 C CA . CYS A 1 191 ? 23.285 -7.260 -12.378 1.00 88.38 191 CYS A CA 1
ATOM 1447 C C . CYS A 1 191 ? 22.140 -6.258 -12.119 1.00 88.38 191 CYS A C 1
ATOM 1449 O O . CYS A 1 191 ? 22.226 -5.088 -12.461 1.00 88.38 191 CYS A O 1
ATOM 1451 N N . ASP A 1 192 ? 21.038 -6.727 -11.529 1.00 91.44 192 ASP A N 1
ATOM 1452 C CA . ASP A 1 192 ? 19.817 -5.957 -11.277 1.00 91.44 192 ASP A CA 1
ATOM 1453 C C . ASP A 1 192 ? 19.720 -5.416 -9.841 1.00 91.44 192 ASP A C 1
ATOM 1455 O O . ASP A 1 192 ? 18.630 -5.073 -9.394 1.00 91.44 192 ASP A O 1
ATOM 1459 N N . SER A 1 193 ? 20.827 -5.342 -9.098 1.00 94.44 193 SER A N 1
ATOM 1460 C CA . SER A 1 193 ? 20.857 -4.844 -7.712 1.00 94.44 193 SER A CA 1
ATOM 1461 C C . SER A 1 193 ? 20.304 -3.426 -7.581 1.00 94.44 193 SER A C 1
ATOM 1463 O O . SER A 1 193 ? 19.466 -3.163 -6.724 1.00 94.44 193 SER A O 1
ATOM 1465 N N . GLU A 1 194 ? 20.732 -2.531 -8.460 1.00 94.31 194 GLU A N 1
ATOM 1466 C CA . GLU A 1 194 ? 20.341 -1.127 -8.482 1.00 94.31 194 GLU A CA 1
ATOM 1467 C C . GLU A 1 194 ? 18.882 -0.972 -8.912 1.00 94.31 194 GLU A C 1
ATOM 1469 O O . GLU A 1 194 ? 18.118 -0.252 -8.275 1.00 94.31 194 GLU A O 1
ATOM 1474 N N . LEU A 1 195 ? 18.452 -1.744 -9.915 1.00 95.81 195 LEU A N 1
ATOM 1475 C CA . LEU A 1 195 ? 17.046 -1.792 -10.313 1.00 95.81 195 LEU A CA 1
ATOM 1476 C C . LEU A 1 195 ? 16.159 -2.283 -9.159 1.00 95.81 195 LEU A C 1
ATOM 1478 O O . LEU A 1 195 ? 15.100 -1.714 -8.901 1.00 95.81 195 LEU A O 1
ATOM 1482 N N . ARG A 1 196 ? 16.601 -3.323 -8.437 1.00 95.81 196 ARG A N 1
ATOM 1483 C CA . ARG A 1 196 ? 15.908 -3.850 -7.253 1.00 95.81 196 ARG A CA 1
ATOM 1484 C C . ARG A 1 196 ? 15.837 -2.832 -6.118 1.00 95.81 196 ARG A C 1
ATOM 1486 O O . ARG A 1 196 ? 14.864 -2.862 -5.371 1.00 95.81 196 ARG A O 1
ATOM 1493 N N . ALA A 1 197 ? 16.825 -1.949 -5.985 1.00 96.31 197 ALA A N 1
ATOM 1494 C CA . ALA A 1 197 ? 16.797 -0.881 -4.992 1.00 96.31 197 ALA A CA 1
ATOM 1495 C C . ALA A 1 197 ? 15.686 0.138 -5.297 1.00 96.31 197 ALA A C 1
ATOM 1497 O O . ALA A 1 197 ? 14.866 0.395 -4.424 1.00 96.31 197 ALA A O 1
ATOM 1498 N N . VAL A 1 198 ? 15.572 0.618 -6.543 1.00 96.75 198 VAL A N 1
ATOM 1499 C CA . VAL A 1 198 ? 14.462 1.504 -6.972 1.00 96.75 198 VAL A CA 1
ATOM 1500 C C . VAL A 1 198 ? 13.109 0.836 -6.728 1.00 96.75 198 VAL A C 1
ATOM 1502 O O . VAL A 1 198 ? 12.185 1.390 -6.142 1.00 96.75 198 VAL A O 1
ATOM 1505 N N . HIS A 1 199 ? 13.017 -0.417 -7.157 1.00 96.38 199 HIS A N 1
ATOM 1506 C CA . HIS A 1 199 ? 11.862 -1.287 -6.983 1.00 96.38 199 HIS A CA 1
ATOM 1507 C C . HIS A 1 199 ? 11.414 -1.416 -5.528 1.00 96.38 199 HIS A C 1
ATOM 1509 O O . HIS A 1 199 ? 10.214 -1.372 -5.264 1.00 96.38 199 HIS A O 1
ATOM 1515 N N . LYS A 1 200 ? 12.369 -1.550 -4.606 1.00 96.56 200 LYS A N 1
ATOM 1516 C CA . LYS A 1 200 ? 12.111 -1.641 -3.173 1.00 96.56 200 LYS A CA 1
ATOM 1517 C C . LYS A 1 200 ? 11.474 -0.363 -2.634 1.00 96.56 200 LYS A C 1
ATOM 1519 O O . LYS A 1 200 ? 10.529 -0.472 -1.866 1.00 96.56 200 LYS A O 1
ATOM 1524 N N . GLU A 1 201 ? 11.926 0.815 -3.058 1.00 96.38 201 GLU A N 1
ATOM 1525 C CA . GLU A 1 201 ? 11.337 2.077 -2.589 1.00 96.38 201 GLU A CA 1
ATOM 1526 C C . GLU A 1 201 ? 9.899 2.277 -3.089 1.00 96.38 201 GLU A C 1
ATOM 1528 O O . GLU A 1 201 ? 9.035 2.698 -2.324 1.00 96.38 201 GLU A O 1
ATOM 1533 N N . ILE A 1 202 ? 9.587 1.850 -4.318 1.00 95.56 202 ILE A N 1
ATOM 1534 C CA . ILE A 1 202 ? 8.196 1.821 -4.810 1.00 95.56 202 ILE A CA 1
ATOM 1535 C C . ILE A 1 202 ? 7.342 0.849 -3.979 1.00 95.56 202 ILE A C 1
ATOM 1537 O O . ILE A 1 202 ? 6.179 1.120 -3.680 1.00 95.56 202 ILE A O 1
ATOM 1541 N N . ASP A 1 203 ? 7.896 -0.308 -3.611 1.00 95.38 203 ASP A N 1
ATOM 1542 C CA . ASP A 1 203 ? 7.189 -1.288 -2.784 1.00 95.38 203 ASP A CA 1
ATOM 1543 C C . ASP A 1 203 ? 7.005 -0.790 -1.334 1.00 95.38 203 ASP A C 1
ATOM 1545 O O . ASP A 1 203 ? 5.953 -1.040 -0.744 1.00 95.38 203 ASP A O 1
ATOM 1549 N N . ASN A 1 204 ? 7.950 -0.006 -0.800 1.00 95.50 204 ASN A N 1
ATOM 1550 C CA . ASN A 1 204 ? 7.808 0.702 0.477 1.00 95.50 204 ASN A CA 1
ATOM 1551 C C . ASN A 1 204 ? 6.677 1.741 0.413 1.00 95.50 204 ASN A C 1
ATOM 1553 O O . ASN A 1 204 ? 5.832 1.771 1.304 1.00 95.50 204 ASN A O 1
ATOM 1557 N N . ALA A 1 205 ? 6.596 2.527 -0.666 1.00 95.19 205 ALA A N 1
ATOM 1558 C CA . ALA A 1 205 ? 5.513 3.493 -0.861 1.00 95.19 205 ALA A CA 1
ATOM 1559 C C . ALA A 1 205 ? 4.136 2.813 -0.884 1.00 95.19 205 ALA A C 1
ATOM 1561 O O . ALA A 1 205 ? 3.194 3.266 -0.239 1.00 95.19 205 ALA A O 1
ATOM 1562 N N . ARG A 1 206 ? 4.016 1.663 -1.564 1.00 93.81 206 ARG A N 1
ATOM 1563 C CA . ARG A 1 206 ? 2.784 0.856 -1.529 1.00 93.81 206 ARG A CA 1
ATOM 1564 C C . ARG A 1 206 ? 2.453 0.371 -0.118 1.00 93.81 206 ARG A C 1
ATOM 1566 O O . ARG A 1 206 ? 1.280 0.345 0.244 1.00 93.81 206 ARG A O 1
ATOM 1573 N N . ALA A 1 207 ? 3.458 -0.032 0.658 1.00 93.00 207 ALA A N 1
ATOM 1574 C CA . ALA A 1 207 ? 3.258 -0.489 2.029 1.00 93.00 207 ALA A CA 1
ATOM 1575 C C . ALA A 1 207 ? 2.724 0.638 2.925 1.00 93.00 207 ALA A C 1
ATOM 1577 O O . ALA A 1 207 ? 1.713 0.432 3.592 1.00 93.00 207 ALA A O 1
ATOM 1578 N N . GLU A 1 208 ? 3.329 1.827 2.875 1.00 94.38 208 GLU A N 1
ATOM 1579 C CA . GLU A 1 208 ? 2.853 3.013 3.602 1.00 94.38 208 GLU A CA 1
ATOM 1580 C C . GLU A 1 208 ? 1.449 3.434 3.147 1.00 94.38 208 GLU A C 1
ATOM 1582 O O . GLU A 1 208 ? 0.569 3.673 3.974 1.00 94.38 208 GLU A O 1
ATOM 1587 N N . HIS A 1 209 ? 1.188 3.416 1.837 1.00 93.94 209 HIS A N 1
ATOM 1588 C CA . HIS A 1 209 ? -0.139 3.696 1.298 1.00 93.94 209 HIS A CA 1
ATOM 1589 C C . HIS A 1 209 ? -1.188 2.729 1.858 1.00 93.94 209 HIS A C 1
ATOM 1591 O O . HIS A 1 209 ? -2.247 3.164 2.296 1.00 93.94 209 HIS A O 1
ATOM 1597 N N . TYR A 1 210 ? -0.911 1.424 1.923 1.00 91.38 210 TYR A N 1
ATOM 1598 C CA . TYR A 1 210 ? -1.843 0.453 2.508 1.00 91.38 210 TYR A CA 1
ATOM 1599 C C . TYR A 1 210 ? -1.952 0.540 4.031 1.00 91.38 210 TYR A C 1
ATOM 1601 O O . TYR A 1 210 ? -2.997 0.186 4.571 1.00 91.38 210 TYR A O 1
ATOM 1609 N N . ARG A 1 211 ? -0.899 0.995 4.714 1.00 91.12 211 ARG A N 1
ATOM 1610 C CA . ARG A 1 211 ? -0.878 1.188 6.168 1.00 91.12 211 ARG A CA 1
ATOM 1611 C C . ARG A 1 211 ? -1.811 2.318 6.600 1.00 91.12 211 ARG A C 1
ATOM 1613 O O . ARG A 1 211 ? -2.493 2.190 7.609 1.00 91.12 211 ARG A O 1
ATOM 1620 N N . LEU A 1 212 ? -1.866 3.390 5.813 1.00 92.56 212 LEU A N 1
ATOM 1621 C CA . LEU A 1 212 ? -2.584 4.625 6.141 1.00 92.56 212 LEU A CA 1
ATOM 1622 C C . LEU A 1 212 ? -3.975 4.737 5.495 1.00 92.56 212 LEU A C 1
ATOM 1624 O O . LEU A 1 212 ? -4.670 5.732 5.696 1.00 92.56 212 LEU A O 1
ATOM 1628 N N . THR A 1 213 ? -4.395 3.749 4.695 1.00 92.00 213 THR A N 1
ATOM 1629 C CA . THR A 1 213 ? -5.630 3.850 3.901 1.00 92.00 213 THR A CA 1
ATOM 1630 C C . THR A 1 213 ? -6.395 2.533 3.799 1.00 92.00 213 THR A C 1
ATOM 1632 O O . THR A 1 213 ? -5.836 1.436 3.883 1.00 92.00 213 THR A O 1
ATOM 1635 N N . MET A 1 214 ? -7.692 2.623 3.512 1.00 88.62 214 MET A N 1
ATOM 1636 C CA . MET A 1 214 ? -8.583 1.471 3.353 1.00 88.62 214 MET A CA 1
ATOM 1637 C C . MET A 1 214 ? -9.069 1.305 1.921 1.00 88.62 214 MET A C 1
ATOM 1639 O O . MET A 1 214 ? -9.229 2.298 1.217 1.00 88.62 214 MET A O 1
ATOM 1643 N N . PRO A 1 215 ? -9.338 0.074 1.460 1.00 88.19 215 PRO A N 1
ATOM 1644 C CA . PRO A 1 215 ? -9.836 -0.130 0.106 1.00 88.19 215 PRO A CA 1
ATOM 1645 C C . PRO A 1 215 ? -11.182 0.582 -0.103 1.00 88.19 215 PRO A C 1
ATOM 1647 O O . PRO A 1 215 ? -12.115 0.363 0.664 1.00 88.19 215 PRO A O 1
ATOM 1650 N N . TRP A 1 216 ? -11.309 1.388 -1.162 1.00 87.62 216 TRP A N 1
ATOM 1651 C CA . TRP A 1 216 ? -12.590 1.951 -1.595 1.00 87.62 216 TRP A CA 1
ATOM 1652 C C . TRP A 1 216 ? -13.127 1.137 -2.775 1.00 87.62 216 TRP A C 1
ATOM 1654 O O . TRP A 1 216 ? -12.856 1.432 -3.938 1.00 87.62 216 TRP A O 1
ATOM 1664 N N . SER A 1 217 ? -13.847 0.050 -2.481 1.00 82.38 217 SER A N 1
ATOM 1665 C CA . SER A 1 217 ? -14.285 -0.907 -3.504 1.00 82.38 217 SER A CA 1
ATOM 1666 C C . SER A 1 217 ? -15.695 -1.429 -3.262 1.00 82.38 217 SER A C 1
ATOM 1668 O O . SER A 1 217 ? -16.107 -1.693 -2.133 1.00 82.38 217 SER A O 1
ATOM 1670 N N . SER A 1 218 ? -16.443 -1.613 -4.353 1.00 69.31 218 SER A N 1
ATOM 1671 C CA . SER A 1 218 ? -17.730 -2.317 -4.328 1.00 69.31 218 SER A CA 1
ATOM 1672 C C . SER A 1 218 ? -17.564 -3.835 -4.293 1.00 69.31 218 SER A C 1
ATOM 1674 O O . SER A 1 218 ? -18.532 -4.542 -4.036 1.00 69.31 218 SER A O 1
ATOM 1676 N N . ILE A 1 219 ? -16.366 -4.336 -4.600 1.00 70.12 219 ILE A N 1
ATOM 1677 C CA . ILE A 1 219 ? -16.058 -5.761 -4.581 1.00 70.12 219 ILE A CA 1
ATOM 1678 C C . ILE A 1 219 ? -15.665 -6.149 -3.151 1.00 70.12 219 ILE A C 1
ATOM 1680 O O . ILE A 1 219 ? -14.867 -5.456 -2.518 1.00 70.12 219 ILE A O 1
ATOM 1684 N N . GLY A 1 220 ? -16.249 -7.239 -2.650 1.00 61.03 220 GLY A N 1
ATOM 1685 C CA . GLY A 1 220 ? -16.098 -7.676 -1.265 1.00 61.03 220 GLY A CA 1
ATOM 1686 C C . GLY A 1 220 ? -14.671 -8.079 -0.870 1.00 61.03 220 GLY A C 1
ATOM 1687 O O . GLY A 1 220 ? -13.787 -8.309 -1.695 1.00 61.03 220 GLY A O 1
ATOM 1688 N N . VAL A 1 221 ? -14.481 -8.234 0.442 1.00 57.56 221 VAL A N 1
ATOM 1689 C CA . VAL A 1 221 ? -13.203 -8.433 1.156 1.00 57.56 221 VAL A CA 1
ATOM 1690 C C . VAL A 1 221 ? -12.366 -9.645 0.683 1.00 57.56 221 VAL A C 1
ATOM 1692 O O . VAL A 1 221 ? -11.176 -9.749 1.001 1.00 57.56 221 VAL A O 1
ATOM 1695 N N . ASN A 1 222 ? -12.953 -10.575 -0.072 1.00 57.94 222 ASN A N 1
ATOM 1696 C CA . ASN A 1 222 ? -12.303 -11.812 -0.521 1.00 57.94 222 ASN A CA 1
ATOM 1697 C C . ASN A 1 222 ? -11.762 -11.762 -1.956 1.00 57.94 222 ASN A C 1
ATOM 1699 O O . ASN A 1 222 ? -11.158 -12.739 -2.393 1.00 57.94 222 ASN A O 1
ATOM 1703 N N . ASP A 1 223 ? -11.953 -10.657 -2.675 1.00 54.88 223 ASP A N 1
ATOM 1704 C CA . ASP A 1 223 ? -11.718 -10.621 -4.116 1.00 54.88 223 ASP A CA 1
ATOM 1705 C C . ASP A 1 223 ? -10.426 -9.888 -4.529 1.00 54.88 223 ASP A C 1
ATOM 1707 O O . ASP A 1 223 ? -9.847 -9.085 -3.790 1.00 54.88 223 ASP A O 1
ATOM 1711 N N . ILE A 1 224 ? -9.983 -10.156 -5.759 1.00 50.41 224 ILE A N 1
ATOM 1712 C CA . ILE A 1 224 ? -8.689 -9.771 -6.366 1.00 50.41 224 ILE A CA 1
ATOM 1713 C C . ILE A 1 224 ? -8.505 -8.234 -6.473 1.00 50.41 224 ILE A C 1
ATOM 1715 O O . ILE A 1 224 ? -7.402 -7.736 -6.713 1.00 50.41 224 ILE A O 1
ATOM 1719 N N . GLY A 1 225 ? -9.561 -7.458 -6.211 1.00 50.22 225 GLY A N 1
ATOM 1720 C CA . GLY A 1 225 ? -9.616 -6.000 -6.338 1.00 50.22 225 GLY A CA 1
ATOM 1721 C C . GLY A 1 225 ? -8.915 -5.176 -5.250 1.00 50.22 225 GLY A C 1
ATOM 1722 O O . GLY A 1 225 ? -8.818 -3.966 -5.415 1.00 50.22 225 GLY A O 1
ATOM 1723 N N . LYS A 1 226 ? -8.376 -5.762 -4.165 1.00 58.19 226 LYS A N 1
ATOM 1724 C CA . LYS A 1 226 ? -7.776 -4.980 -3.049 1.00 58.19 226 LYS A CA 1
ATOM 1725 C C . LYS A 1 226 ? -6.642 -4.024 -3.450 1.00 58.19 226 LYS A C 1
ATOM 1727 O O . LYS A 1 226 ? -6.307 -3.123 -2.680 1.00 58.19 226 LYS A O 1
ATOM 1732 N N . ARG A 1 227 ? -6.002 -4.263 -4.599 1.00 63.44 227 ARG A N 1
ATOM 1733 C CA . ARG A 1 227 ? -4.804 -3.535 -5.050 1.00 63.44 227 ARG A CA 1
ATOM 1734 C C . ARG A 1 227 ? -5.082 -2.429 -6.065 1.00 63.44 227 ARG A C 1
ATOM 1736 O O . ARG A 1 227 ? -4.169 -1.655 -6.323 1.00 63.44 227 ARG A O 1
ATOM 1743 N N . ALA A 1 228 ? -6.277 -2.385 -6.651 1.00 62.66 228 ALA A N 1
ATOM 1744 C CA . ALA A 1 228 ? -6.617 -1.449 -7.717 1.00 62.66 228 ALA A CA 1
ATOM 1745 C C . ALA A 1 228 ? -7.779 -0.544 -7.295 1.00 62.66 228 ALA A C 1
ATOM 1747 O O . ALA A 1 228 ? -8.723 -1.005 -6.657 1.00 62.66 228 ALA A O 1
ATOM 1748 N N . GLY A 1 229 ? -7.714 0.724 -7.700 1.00 75.88 229 GLY A N 1
ATOM 1749 C CA . GLY A 1 229 ? -8.722 1.737 -7.392 1.00 75.88 229 GLY A CA 1
ATOM 1750 C C . GLY A 1 229 ? -8.330 2.654 -6.235 1.00 75.88 229 GLY A C 1
ATOM 1751 O O . GLY A 1 229 ? -7.284 2.482 -5.607 1.00 75.88 229 GLY A O 1
ATOM 1752 N N . GLY A 1 230 ? -9.184 3.646 -5.987 1.00 85.56 230 GLY A N 1
ATOM 1753 C CA . GLY A 1 230 ? -8.996 4.593 -4.895 1.00 85.56 230 GLY A CA 1
ATOM 1754 C C . GLY A 1 230 ? -9.047 3.913 -3.528 1.00 85.56 230 GLY A C 1
ATOM 1755 O O . GLY A 1 230 ? -9.578 2.810 -3.356 1.00 85.56 230 GLY A O 1
ATOM 1756 N N . ARG A 1 231 ? -8.491 4.588 -2.531 1.00 91.12 231 ARG A N 1
ATOM 1757 C CA . ARG A 1 231 ? -8.519 4.168 -1.134 1.00 91.12 231 ARG A CA 1
ATOM 1758 C C . ARG A 1 231 ? -9.009 5.308 -0.260 1.00 91.12 231 ARG A C 1
ATOM 1760 O O . ARG A 1 231 ? -8.725 6.465 -0.539 1.00 91.12 231 ARG A O 1
ATOM 1767 N N . LEU A 1 232 ? -9.754 4.984 0.789 1.00 91.25 232 LEU A N 1
ATOM 1768 C CA . LEU A 1 232 ? -10.165 5.947 1.801 1.00 91.25 232 LEU A CA 1
ATOM 1769 C C . LEU A 1 232 ? -8.988 6.238 2.727 1.00 91.25 232 LEU A C 1
ATOM 1771 O O . LEU A 1 232 ? -8.510 5.343 3.427 1.00 91.25 232 LEU A O 1
ATOM 1775 N N . MET A 1 233 ? -8.556 7.491 2.753 1.00 93.81 233 MET A N 1
ATOM 1776 C CA . MET A 1 233 ? -7.600 8.017 3.715 1.00 93.81 233 MET A CA 1
ATOM 1777 C C . MET A 1 233 ? -8.352 8.872 4.738 1.00 93.81 233 MET A C 1
ATOM 1779 O O . MET A 1 233 ? -9.013 9.830 4.333 1.00 93.81 233 MET A O 1
ATOM 1783 N N . PRO A 1 234 ? -8.265 8.576 6.046 1.00 92.25 234 PRO A N 1
ATOM 1784 C CA . PRO A 1 234 ? -8.771 9.482 7.067 1.00 92.25 234 PRO A CA 1
ATOM 1785 C C . PRO A 1 234 ? -8.115 10.864 6.951 1.00 92.25 234 PRO A C 1
ATOM 1787 O O . PRO A 1 234 ? -6.892 10.964 6.904 1.00 92.25 234 PRO A O 1
ATOM 1790 N N . ASN A 1 235 ? -8.908 11.934 6.968 1.00 91.38 235 ASN A N 1
ATOM 1791 C CA . ASN A 1 235 ? -8.418 13.315 6.858 1.00 91.38 235 ASN A CA 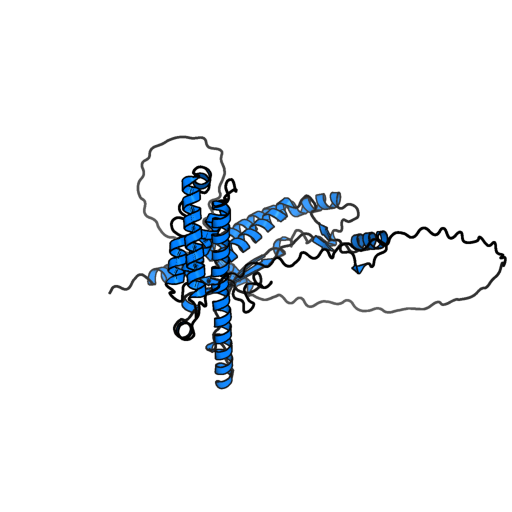1
ATOM 1792 C C . ASN A 1 235 ? -7.443 13.669 7.993 1.00 91.38 235 ASN A C 1
ATOM 1794 O O . ASN A 1 235 ? -6.531 14.467 7.816 1.00 91.38 235 ASN A O 1
ATOM 1798 N N . THR A 1 236 ? -7.593 13.024 9.151 1.00 91.62 236 THR A N 1
ATOM 1799 C CA . THR A 1 236 ? -6.680 13.163 10.296 1.00 91.62 236 THR A CA 1
ATOM 1800 C C . THR A 1 236 ? -5.273 12.617 10.037 1.00 91.62 236 THR A C 1
ATOM 1802 O O . THR A 1 236 ? -4.350 13.027 10.728 1.00 91.62 236 THR A O 1
ATOM 1805 N N . LEU A 1 237 ? -5.098 11.737 9.045 1.00 92.75 237 LEU A N 1
ATOM 1806 C CA . LEU A 1 237 ? -3.806 11.176 8.632 1.00 92.75 237 LEU A CA 1
ATOM 1807 C C . LEU A 1 237 ? -3.216 11.896 7.410 1.00 92.75 237 LEU A C 1
ATOM 1809 O O . LEU A 1 237 ? -2.244 11.414 6.835 1.00 92.75 237 LEU A O 1
ATOM 1813 N N . PHE A 1 238 ? -3.792 13.031 6.990 1.00 92.81 238 PHE A N 1
ATOM 1814 C CA . PHE A 1 238 ? -3.370 13.736 5.777 1.00 92.81 238 PHE A CA 1
ATOM 1815 C C . PHE A 1 238 ? -1.873 14.078 5.792 1.00 92.81 238 PHE A C 1
ATOM 1817 O O . PHE A 1 238 ? -1.163 13.718 4.856 1.00 92.81 238 PHE A O 1
ATOM 1824 N N . LEU A 1 239 ? -1.383 14.707 6.868 1.00 94.31 239 LEU A N 1
ATOM 1825 C CA . LEU A 1 239 ? 0.029 15.092 6.991 1.00 94.31 239 LEU A CA 1
ATOM 1826 C C . LEU A 1 239 ? 0.963 13.879 7.087 1.00 94.31 239 LEU A C 1
ATOM 1828 O O . LEU A 1 239 ? 2.021 13.868 6.460 1.00 94.31 239 LEU A O 1
ATOM 1832 N N . ASP A 1 240 ? 0.566 12.841 7.825 1.00 94.38 240 ASP A N 1
ATOM 1833 C CA . ASP A 1 240 ? 1.359 11.612 7.945 1.00 94.38 240 ASP A CA 1
ATOM 1834 C C . ASP A 1 240 ? 1.492 10.910 6.591 1.00 94.38 240 ASP A C 1
ATOM 1836 O O . ASP A 1 240 ? 2.568 10.430 6.227 1.00 94.38 240 ASP A O 1
ATOM 1840 N N . TYR A 1 241 ? 0.403 10.885 5.821 1.00 95.06 241 TYR A N 1
ATOM 1841 C CA . TYR A 1 241 ? 0.371 10.303 4.489 1.00 95.06 241 TYR A CA 1
ATOM 1842 C C . TYR A 1 241 ? 1.245 11.073 3.502 1.00 95.06 241 TYR A C 1
ATOM 1844 O O . TYR A 1 241 ? 2.097 10.465 2.849 1.00 95.06 241 TYR A O 1
ATOM 1852 N N . THR A 1 242 ? 1.075 12.395 3.391 1.00 95.25 242 THR A N 1
ATOM 1853 C CA . THR A 1 242 ? 1.868 13.209 2.456 1.00 95.25 242 THR A CA 1
ATOM 1854 C C . THR A 1 242 ? 3.353 13.150 2.803 1.00 95.25 242 THR A C 1
ATOM 1856 O O . THR A 1 242 ? 4.171 12.929 1.911 1.00 95.25 242 THR A O 1
ATOM 1859 N N . THR A 1 243 ? 3.704 13.216 4.091 1.00 96.06 243 THR A N 1
ATOM 1860 C CA . THR A 1 243 ? 5.091 13.094 4.572 1.00 96.06 243 THR A CA 1
ATOM 1861 C C . THR A 1 243 ? 5.692 11.727 4.237 1.00 96.06 243 THR A C 1
ATOM 1863 O O . THR A 1 243 ? 6.813 11.643 3.727 1.00 96.06 243 THR A O 1
ATOM 1866 N N . ALA A 1 244 ? 4.956 10.636 4.482 1.00 95.44 244 ALA A N 1
ATOM 1867 C CA . ALA A 1 244 ? 5.419 9.288 4.161 1.00 95.44 244 ALA A CA 1
ATOM 1868 C C . ALA A 1 244 ? 5.637 9.102 2.650 1.00 95.44 244 ALA A C 1
ATOM 1870 O O . ALA A 1 244 ? 6.671 8.570 2.237 1.00 95.44 244 ALA A O 1
ATOM 1871 N N . MET A 1 245 ? 4.704 9.575 1.818 1.00 95.56 245 MET A N 1
ATOM 1872 C CA . MET A 1 245 ? 4.826 9.480 0.361 1.00 95.56 245 MET A CA 1
ATOM 1873 C C . MET A 1 245 ? 5.969 10.340 -0.184 1.00 95.56 245 MET A C 1
ATOM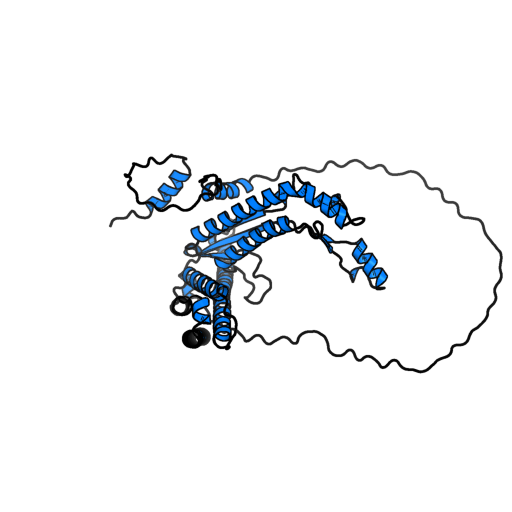 1875 O O . MET A 1 245 ? 6.741 9.855 -1.013 1.00 95.56 245 MET A O 1
ATOM 1879 N N . ALA A 1 246 ? 6.128 11.569 0.312 1.00 94.94 246 ALA A N 1
ATOM 1880 C CA . ALA A 1 246 ? 7.222 12.460 -0.065 1.00 94.94 246 ALA A CA 1
ATOM 1881 C C . ALA A 1 246 ? 8.587 11.835 0.255 1.00 94.94 246 ALA A C 1
ATOM 1883 O O . ALA A 1 246 ? 9.466 11.767 -0.607 1.00 94.94 246 ALA A O 1
ATOM 1884 N N . ARG A 1 247 ? 8.736 11.254 1.454 1.00 96.50 247 ARG A N 1
ATOM 1885 C CA . ARG A 1 247 ? 9.940 10.510 1.844 1.00 96.50 247 ARG A CA 1
ATOM 1886 C C . ARG A 1 247 ? 10.217 9.332 0.908 1.00 96.50 247 ARG A C 1
ATOM 1888 O O . ARG A 1 247 ? 11.362 9.132 0.501 1.00 96.50 247 ARG A O 1
ATOM 1895 N N . CYS A 1 248 ? 9.199 8.540 0.572 1.00 96.00 248 CYS A N 1
ATOM 1896 C CA . CYS A 1 248 ? 9.357 7.416 -0.350 1.00 96.00 248 CYS A CA 1
ATOM 1897 C C . CYS A 1 248 ? 9.745 7.872 -1.763 1.00 96.00 248 CYS A C 1
ATOM 1899 O O . CYS A 1 248 ? 10.596 7.235 -2.384 1.00 96.00 248 CYS A O 1
ATOM 1901 N N . LYS A 1 249 ? 9.177 8.978 -2.259 1.00 95.31 249 LYS A N 1
ATOM 1902 C CA . LYS A 1 249 ? 9.550 9.549 -3.559 1.00 95.31 249 LYS A CA 1
ATOM 1903 C C . LYS A 1 249 ? 10.984 10.060 -3.563 1.00 95.31 249 LYS A C 1
ATOM 1905 O O . LYS A 1 249 ? 11.736 9.678 -4.452 1.00 95.31 249 LYS A O 1
ATOM 1910 N N . ALA A 1 250 ? 11.398 10.817 -2.549 1.00 96.50 250 ALA A N 1
ATOM 1911 C CA . ALA A 1 250 ? 12.780 11.278 -2.425 1.00 96.50 250 ALA A CA 1
ATOM 1912 C C . ALA A 1 250 ? 13.774 10.099 -2.392 1.00 96.50 250 ALA A C 1
ATOM 1914 O O . ALA A 1 250 ? 14.777 10.091 -3.108 1.00 96.50 250 ALA A O 1
ATOM 1915 N N . ALA A 1 251 ? 13.462 9.047 -1.624 1.00 96.56 251 ALA A N 1
ATOM 1916 C CA . ALA A 1 251 ? 14.277 7.834 -1.577 1.00 96.56 251 ALA A CA 1
ATOM 1917 C C . ALA A 1 251 ? 14.332 7.109 -2.934 1.00 96.56 251 ALA A C 1
ATOM 1919 O O . ALA A 1 251 ? 15.402 6.658 -3.353 1.00 96.56 251 ALA A O 1
ATOM 1920 N N . MET A 1 252 ? 13.200 7.014 -3.639 1.00 96.69 252 MET A N 1
ATOM 1921 C CA . MET A 1 252 ? 13.135 6.434 -4.980 1.00 96.69 252 MET A CA 1
ATOM 1922 C C . MET A 1 252 ? 13.982 7.234 -5.976 1.00 96.69 252 MET A C 1
ATOM 1924 O O . MET A 1 252 ? 14.764 6.623 -6.699 1.00 96.69 252 MET A O 1
ATOM 1928 N N . GLU A 1 253 ? 13.871 8.564 -5.997 1.00 96.19 253 GLU A N 1
ATOM 1929 C CA . GLU A 1 253 ? 14.621 9.445 -6.906 1.00 96.19 253 GLU A CA 1
ATOM 1930 C C . GLU A 1 253 ? 16.135 9.350 -6.695 1.00 96.19 253 GLU A C 1
ATOM 1932 O O . GLU A 1 253 ? 16.908 9.291 -7.659 1.00 96.19 253 GLU A O 1
ATOM 1937 N N . LEU A 1 254 ? 16.575 9.233 -5.439 1.00 97.06 254 LEU A N 1
ATOM 1938 C CA . LEU A 1 254 ? 17.978 8.984 -5.119 1.00 97.06 254 LEU A CA 1
ATOM 1939 C C . LEU A 1 254 ? 18.455 7.654 -5.726 1.00 97.06 254 LEU A C 1
ATOM 1941 O O . LEU A 1 254 ? 19.480 7.601 -6.410 1.00 97.06 254 LEU A O 1
ATOM 1945 N N . LYS A 1 255 ? 17.690 6.571 -5.531 1.00 97.38 255 LYS A N 1
ATOM 1946 C CA . LYS A 1 255 ? 18.021 5.253 -6.102 1.00 97.38 255 LYS A CA 1
ATOM 1947 C C . LYS A 1 255 ? 17.915 5.216 -7.618 1.00 97.38 255 LYS A C 1
ATOM 1949 O O . LYS A 1 255 ? 18.681 4.495 -8.258 1.00 97.38 255 LYS A O 1
ATOM 1954 N N . LEU A 1 256 ? 17.011 5.997 -8.194 1.00 96.19 256 LEU A N 1
ATOM 1955 C CA . LEU A 1 256 ? 16.850 6.120 -9.634 1.00 96.19 256 LEU A CA 1
ATOM 1956 C C . LEU A 1 256 ? 18.055 6.826 -10.257 1.00 96.19 256 LEU A C 1
ATOM 1958 O O . LEU A 1 256 ? 18.571 6.352 -11.263 1.00 96.19 256 LEU A O 1
ATOM 1962 N N . THR A 1 257 ? 18.572 7.863 -9.600 1.00 96.69 257 THR A N 1
ATOM 1963 C CA . THR A 1 257 ? 19.803 8.558 -10.004 1.00 96.69 257 THR A CA 1
ATOM 1964 C C . THR A 1 257 ? 21.019 7.620 -9.965 1.00 96.69 257 THR A C 1
ATOM 1966 O O . THR A 1 257 ? 21.792 7.558 -10.922 1.00 96.69 257 THR A O 1
ATOM 1969 N N . GLU A 1 258 ? 21.163 6.817 -8.902 1.00 96.06 258 GLU A N 1
ATOM 1970 C CA . GLU A 1 258 ? 22.210 5.783 -8.810 1.00 96.06 258 GLU A CA 1
ATOM 1971 C C . GLU A 1 258 ? 22.088 4.729 -9.929 1.00 96.06 258 GLU A C 1
ATOM 1973 O O . GLU A 1 258 ? 23.093 4.287 -10.496 1.00 96.06 258 GLU A O 1
ATOM 1978 N N . PHE A 1 259 ? 20.859 4.308 -10.242 1.00 96.88 259 PHE A N 1
ATOM 1979 C CA . PHE A 1 259 ? 20.575 3.333 -11.290 1.00 96.88 259 PHE A CA 1
ATOM 1980 C C . PHE A 1 259 ? 20.865 3.889 -12.689 1.00 96.88 259 PHE A C 1
ATOM 1982 O O . PHE A 1 259 ? 21.532 3.213 -13.472 1.00 96.88 259 PHE A O 1
ATOM 1989 N N . GLU A 1 260 ? 20.423 5.110 -12.989 1.00 96.19 260 GLU A N 1
ATOM 1990 C CA . GLU A 1 260 ? 20.618 5.788 -14.275 1.00 96.19 260 GLU A CA 1
ATOM 1991 C C . GLU A 1 260 ? 22.106 5.931 -14.612 1.00 96.19 260 GLU A C 1
ATOM 1993 O O . GLU A 1 260 ? 22.539 5.521 -15.690 1.00 96.19 260 GLU A O 1
ATOM 1998 N N . ALA A 1 261 ? 22.917 6.390 -13.653 1.00 95.75 261 ALA A N 1
ATOM 1999 C CA . ALA A 1 261 ? 24.362 6.533 -13.834 1.00 95.75 261 ALA A CA 1
ATOM 2000 C C . ALA A 1 261 ? 25.056 5.200 -14.173 1.00 95.75 261 ALA A C 1
ATOM 2002 O O . ALA A 1 261 ? 26.018 5.154 -14.943 1.00 95.75 261 ALA A O 1
ATOM 2003 N N . LYS A 1 262 ? 24.569 4.089 -13.608 1.00 95.62 262 LYS A N 1
ATOM 2004 C CA . LYS A 1 262 ? 25.125 2.746 -13.835 1.00 95.62 262 LYS A CA 1
ATOM 2005 C C . LYS A 1 262 ? 24.524 2.041 -15.046 1.00 95.62 262 LYS A C 1
ATOM 2007 O O . LYS A 1 262 ? 25.126 1.086 -15.542 1.00 95.62 262 LYS A O 1
ATOM 2012 N N . TYR A 1 263 ? 23.372 2.486 -15.536 1.00 96.56 263 TYR A N 1
ATOM 2013 C CA . TYR A 1 263 ? 22.578 1.784 -16.537 1.00 96.56 263 TYR A CA 1
ATOM 2014 C C . TYR A 1 263 ? 23.360 1.407 -17.813 1.00 96.56 263 TYR A C 1
ATOM 2016 O O . TYR A 1 263 ? 23.307 0.231 -18.190 1.00 96.56 263 TYR A O 1
ATOM 2024 N N . PRO A 1 264 ? 24.179 2.288 -18.429 1.00 94.94 264 PRO A N 1
ATOM 2025 C CA . PRO A 1 264 ? 24.990 1.914 -19.594 1.00 94.94 264 PRO A CA 1
ATOM 2026 C C . PRO A 1 264 ? 25.964 0.757 -19.314 1.00 94.94 264 PRO A C 1
ATOM 2028 O O . PRO A 1 264 ? 26.089 -0.178 -20.110 1.00 94.94 264 PRO A O 1
ATOM 2031 N N . SER A 1 265 ? 26.615 0.771 -18.148 1.00 94.75 265 SER A N 1
ATOM 2032 C CA . SER A 1 265 ? 27.525 -0.296 -17.711 1.00 94.75 265 SER A CA 1
ATOM 2033 C C . SER A 1 265 ? 26.778 -1.605 -17.448 1.00 94.75 265 SER A C 1
ATOM 2035 O O . SER A 1 265 ? 27.273 -2.685 -17.778 1.00 94.75 265 SER A O 1
ATOM 2037 N N . LEU A 1 266 ? 25.558 -1.530 -16.907 1.00 95.25 266 LEU A N 1
ATOM 2038 C CA . LEU A 1 266 ? 24.706 -2.700 -16.693 1.00 95.25 266 LEU A CA 1
ATOM 2039 C C . LEU A 1 266 ? 24.293 -3.358 -18.018 1.00 95.25 266 LEU A C 1
ATOM 2041 O O . LEU A 1 266 ? 24.291 -4.587 -18.093 1.00 95.25 266 LEU A O 1
ATOM 2045 N N . ILE A 1 267 ? 24.023 -2.575 -19.070 1.00 94.56 267 ILE A N 1
ATOM 2046 C CA . ILE A 1 267 ? 23.764 -3.096 -20.425 1.00 94.56 267 ILE A CA 1
ATOM 2047 C C . ILE A 1 267 ? 24.997 -3.833 -20.965 1.00 94.56 267 ILE A C 1
ATOM 2049 O O . ILE A 1 267 ? 24.865 -4.927 -21.516 1.00 94.56 267 ILE A O 1
ATOM 2053 N N . ALA A 1 268 ? 26.202 -3.286 -20.778 1.00 93.25 268 ALA A N 1
ATOM 2054 C CA . ALA A 1 268 ? 27.437 -3.939 -21.218 1.00 93.25 268 ALA A CA 1
ATOM 2055 C C . ALA A 1 268 ? 27.658 -5.297 -20.521 1.00 93.25 268 ALA A C 1
ATOM 2057 O O . ALA A 1 268 ? 28.005 -6.282 -21.176 1.00 93.25 268 ALA A O 1
ATOM 2058 N N . ILE A 1 269 ? 27.386 -5.379 -19.213 1.00 93.56 269 ILE A N 1
ATOM 2059 C CA . ILE A 1 269 ? 27.430 -6.638 -18.451 1.00 93.56 269 ILE A CA 1
ATOM 2060 C C . ILE A 1 269 ? 26.336 -7.601 -18.936 1.00 93.56 269 ILE A C 1
ATOM 2062 O O . ILE A 1 269 ? 26.592 -8.790 -19.134 1.00 93.56 269 ILE A O 1
ATOM 2066 N N . ALA A 1 270 ? 25.119 -7.103 -19.164 1.00 93.12 270 ALA A N 1
ATOM 2067 C CA . ALA A 1 270 ? 24.010 -7.908 -19.663 1.00 93.12 270 ALA A CA 1
ATOM 2068 C C . ALA A 1 270 ? 24.304 -8.506 -21.045 1.00 93.12 270 ALA A C 1
ATOM 2070 O O . ALA A 1 270 ? 23.991 -9.673 -21.277 1.00 93.12 270 ALA A O 1
ATOM 2071 N N . LYS A 1 271 ? 24.974 -7.757 -21.929 1.00 93.38 271 LYS A N 1
ATOM 2072 C CA . LYS A 1 271 ? 25.436 -8.243 -23.236 1.00 93.38 271 LYS A CA 1
ATOM 2073 C C . LYS A 1 271 ? 26.356 -9.456 -23.107 1.00 93.38 271 LYS A C 1
ATOM 2075 O O . LYS A 1 271 ? 26.191 -10.421 -23.846 1.00 93.38 271 LYS A O 1
ATOM 2080 N N . GLN A 1 272 ? 27.283 -9.442 -22.148 1.00 93.00 272 GLN A N 1
ATOM 2081 C CA . GLN A 1 272 ? 28.162 -10.588 -21.890 1.00 93.00 272 GLN A CA 1
ATOM 2082 C C . GLN A 1 272 ? 27.387 -11.798 -21.354 1.00 93.00 272 GLN A C 1
ATOM 2084 O O . GLN A 1 272 ? 27.653 -12.925 -21.758 1.00 93.00 272 GLN A O 1
ATOM 2089 N N . LYS A 1 273 ? 26.412 -11.572 -20.467 1.00 92.69 273 LYS A N 1
ATOM 2090 C CA . LYS A 1 273 ? 25.646 -12.650 -19.822 1.00 92.69 273 LYS A CA 1
ATOM 2091 C C . LYS A 1 273 ? 24.595 -13.292 -20.721 1.00 92.69 273 LYS A C 1
ATOM 2093 O O . LYS A 1 273 ? 24.374 -14.493 -20.624 1.00 92.69 273 LYS A O 1
ATOM 2098 N N . LEU A 1 274 ? 23.925 -12.500 -21.555 1.00 90.69 274 LEU A N 1
ATOM 2099 C CA . LEU A 1 274 ? 22.882 -12.986 -22.461 1.00 90.69 274 LEU A CA 1
ATOM 2100 C C . LEU A 1 274 ? 23.454 -13.578 -23.753 1.00 90.69 274 LEU A C 1
ATOM 2102 O O . LEU A 1 274 ? 22.748 -14.313 -24.440 1.00 90.69 274 LEU A O 1
ATOM 2106 N N . GLY A 1 275 ? 24.714 -13.283 -24.087 1.00 91.38 275 GLY A N 1
ATOM 2107 C CA . GLY A 1 275 ? 25.379 -13.831 -25.264 1.00 91.38 275 GLY A CA 1
ATOM 2108 C C . GLY A 1 275 ? 24.580 -13.568 -26.542 1.00 91.38 275 GLY A C 1
ATOM 2109 O O . GLY A 1 275 ? 24.220 -12.431 -26.842 1.00 91.38 275 GLY A O 1
ATOM 2110 N N . THR A 1 276 ? 24.265 -14.630 -27.282 1.00 90.69 276 THR A N 1
ATOM 2111 C CA . THR A 1 276 ? 23.506 -14.562 -28.543 1.00 90.69 276 THR A CA 1
ATOM 2112 C C . THR A 1 276 ? 22.048 -14.142 -28.365 1.00 90.69 276 THR A C 1
ATOM 2114 O O . THR A 1 276 ? 21.420 -13.723 -29.332 1.00 90.69 276 THR A O 1
ATOM 2117 N N . ALA A 1 277 ? 21.506 -14.219 -27.146 1.00 90.12 277 ALA A N 1
ATOM 2118 C CA . ALA A 1 277 ? 20.156 -13.762 -26.836 1.00 90.12 277 ALA A CA 1
ATOM 2119 C C . ALA A 1 277 ? 20.096 -12.256 -26.518 1.00 90.12 277 ALA A C 1
ATOM 2121 O O . ALA A 1 277 ? 19.013 -11.737 -26.238 1.00 90.12 277 ALA A O 1
ATOM 2122 N N . PHE A 1 278 ? 21.227 -11.541 -26.510 1.00 94.06 278 PHE A N 1
ATOM 2123 C CA . PHE A 1 278 ? 21.239 -10.095 -26.308 1.00 94.06 278 PHE A CA 1
ATOM 2124 C C . PHE A 1 278 ? 20.645 -9.365 -27.517 1.00 94.06 278 PHE A C 1
ATOM 2126 O O . PHE A 1 278 ? 21.052 -9.588 -28.652 1.00 94.06 278 PHE A O 1
ATOM 2133 N N . ASP A 1 279 ? 19.722 -8.446 -27.248 1.00 93.81 279 ASP A N 1
ATOM 2134 C CA . ASP A 1 279 ? 19.104 -7.592 -28.257 1.00 93.81 279 ASP A CA 1
ATOM 2135 C C . ASP A 1 279 ? 19.051 -6.154 -27.716 1.00 93.81 279 ASP A C 1
ATOM 2137 O O . ASP A 1 279 ? 18.341 -5.915 -26.734 1.00 93.81 279 ASP A O 1
ATOM 2141 N N . PRO A 1 280 ? 19.801 -5.201 -28.304 1.00 92.31 280 PRO A N 1
ATOM 2142 C CA . PRO A 1 280 ? 19.860 -3.827 -27.813 1.00 92.31 280 PRO A CA 1
ATOM 2143 C C . PRO A 1 280 ? 18.526 -3.083 -27.951 1.00 92.31 280 PRO A C 1
ATOM 2145 O O . PRO A 1 280 ? 18.277 -2.165 -27.178 1.00 92.31 280 PRO A O 1
ATOM 2148 N N . THR A 1 281 ? 17.648 -3.488 -28.875 1.00 94.19 281 THR A N 1
ATOM 2149 C CA . THR A 1 281 ? 16.349 -2.826 -29.101 1.00 94.19 281 THR A CA 1
ATOM 2150 C C . THR A 1 281 ? 15.354 -3.061 -27.961 1.00 94.19 281 THR A C 1
ATOM 2152 O O . THR A 1 281 ? 14.361 -2.351 -27.835 1.00 94.19 281 THR A O 1
ATOM 2155 N N . GLN A 1 282 ? 15.632 -4.042 -27.096 1.00 93.75 282 GLN A N 1
ATOM 2156 C CA . GLN A 1 282 ? 14.793 -4.402 -25.950 1.00 93.75 282 GLN A CA 1
ATOM 2157 C C . GLN A 1 282 ? 15.092 -3.568 -24.697 1.00 93.75 282 GLN A C 1
ATOM 2159 O O . GLN A 1 282 ? 14.417 -3.725 -23.677 1.00 93.75 282 GLN A O 1
ATOM 2164 N N . TYR A 1 283 ? 16.107 -2.705 -24.753 1.00 94.75 283 TYR A N 1
ATOM 2165 C CA . TYR A 1 283 ? 16.508 -1.828 -23.660 1.00 94.75 283 TYR A CA 1
ATOM 2166 C C . TYR A 1 283 ? 16.018 -0.404 -23.946 1.00 94.75 283 TYR A C 1
ATOM 2168 O O . TYR A 1 283 ? 16.260 0.101 -25.042 1.00 94.75 283 TYR A O 1
ATOM 2176 N N . PRO A 1 284 ? 15.354 0.261 -22.983 1.00 95.38 284 PRO A N 1
ATOM 2177 C CA . PRO A 1 284 ? 15.112 1.695 -23.072 1.00 95.38 284 PRO A CA 1
ATOM 2178 C C . PRO A 1 284 ? 16.398 2.488 -23.325 1.00 95.38 284 PRO A C 1
ATOM 2180 O O . PRO A 1 284 ? 17.488 2.081 -22.915 1.00 95.38 284 PRO A O 1
ATOM 2183 N N . ASN A 1 285 ? 16.271 3.647 -23.971 1.00 94.19 285 ASN A N 1
ATOM 2184 C CA . ASN A 1 285 ? 17.402 4.550 -24.138 1.00 94.19 285 ASN A CA 1
ATOM 2185 C C . ASN A 1 285 ? 17.886 5.012 -22.748 1.00 94.19 285 ASN A C 1
ATOM 2187 O O . ASN A 1 285 ? 17.052 5.385 -21.919 1.00 94.19 285 ASN A O 1
ATOM 2191 N N . PRO A 1 286 ? 19.204 5.021 -22.469 1.00 91.31 286 PRO A N 1
ATOM 2192 C CA . PRO A 1 286 ? 19.733 5.579 -21.231 1.00 91.31 286 PRO A CA 1
ATOM 2193 C C . PRO A 1 286 ? 19.220 6.980 -20.889 1.00 91.31 286 PRO A C 1
ATOM 2195 O O . PRO A 1 286 ? 19.009 7.249 -19.717 1.00 91.31 286 PRO A O 1
ATOM 2198 N N . SER A 1 287 ? 18.953 7.841 -21.876 1.00 90.62 287 SER A N 1
ATOM 2199 C CA . SER A 1 287 ? 18.413 9.186 -21.627 1.00 90.62 287 SER A CA 1
ATOM 2200 C C . SER A 1 287 ? 16.927 9.205 -21.251 1.00 90.62 287 SER A C 1
ATOM 2202 O O . SER A 1 287 ? 16.444 10.204 -20.733 1.00 90.62 287 SER A O 1
ATOM 2204 N N . SER A 1 288 ? 16.179 8.135 -21.541 1.00 93.00 288 SER A N 1
ATOM 2205 C CA . SER A 1 288 ? 14.736 8.041 -21.280 1.00 93.00 288 SER A CA 1
ATOM 2206 C C . SER A 1 288 ? 14.390 7.021 -20.197 1.00 93.00 288 SER A C 1
ATOM 2208 O O . SER A 1 288 ? 13.223 6.887 -19.834 1.00 93.00 288 SER A O 1
ATOM 2210 N N . ILE A 1 289 ? 15.375 6.288 -19.658 1.00 94.69 289 ILE A N 1
ATOM 2211 C CA . ILE A 1 289 ? 15.136 5.216 -18.681 1.00 94.69 289 ILE A CA 1
ATOM 2212 C C . ILE A 1 289 ? 14.380 5.723 -17.451 1.00 94.69 289 ILE A C 1
ATOM 2214 O O . ILE A 1 289 ? 13.532 5.011 -16.914 1.00 94.69 289 ILE A O 1
ATOM 2218 N N . ARG A 1 290 ? 14.644 6.972 -17.055 1.00 94.50 290 ARG A N 1
ATOM 2219 C CA . ARG A 1 290 ? 14.009 7.640 -15.921 1.00 94.50 290 ARG A CA 1
ATOM 2220 C C . ARG A 1 290 ? 12.490 7.717 -16.063 1.00 94.50 290 ARG A C 1
ATOM 2222 O O . ARG A 1 290 ? 11.780 7.358 -15.135 1.00 94.50 290 ARG A O 1
ATOM 2229 N N . GLN A 1 291 ? 12.003 8.051 -17.258 1.00 94.69 291 GLN A N 1
ATOM 2230 C CA . GLN A 1 291 ? 10.574 8.195 -17.576 1.00 94.69 291 GLN A CA 1
ATOM 2231 C C . GLN A 1 291 ? 9.794 6.874 -17.475 1.00 94.69 291 GLN A C 1
ATOM 2233 O O . GLN A 1 291 ? 8.566 6.863 -17.468 1.00 94.69 291 GLN A O 1
ATOM 2238 N N . HIS A 1 292 ? 10.484 5.732 -17.389 1.00 95.69 292 HIS A N 1
ATOM 2239 C CA . HIS A 1 292 ? 9.834 4.445 -17.154 1.00 95.69 292 HIS A CA 1
ATOM 2240 C C . HIS A 1 292 ? 9.517 4.170 -15.676 1.00 95.69 292 HIS A C 1
ATOM 2242 O O . HIS A 1 292 ? 8.958 3.111 -15.363 1.00 95.69 292 HIS A O 1
ATOM 2248 N N . PHE A 1 293 ? 9.862 5.093 -14.781 1.00 96.31 293 PHE A N 1
ATOM 2249 C CA . PHE A 1 293 ? 9.548 5.038 -13.363 1.00 96.31 293 PHE A CA 1
ATOM 2250 C C . PHE A 1 293 ? 8.687 6.240 -12.992 1.00 96.31 293 PHE A C 1
ATOM 2252 O O . PHE A 1 293 ? 8.937 7.348 -13.445 1.00 96.31 293 PHE A O 1
ATOM 2259 N N . ASN A 1 294 ? 7.663 5.998 -12.182 1.00 93.94 294 ASN A N 1
ATOM 2260 C CA . ASN A 1 294 ? 6.823 7.049 -11.628 1.00 93.94 294 ASN A CA 1
ATOM 2261 C C . ASN A 1 294 ? 6.298 6.596 -10.265 1.00 93.94 294 ASN A C 1
ATOM 2263 O O . ASN A 1 294 ? 5.954 5.421 -10.082 1.00 93.94 294 ASN A O 1
ATOM 2267 N N . LEU A 1 295 ? 6.237 7.535 -9.332 1.00 94.25 295 LEU A N 1
ATOM 2268 C CA . LEU A 1 295 ? 5.574 7.409 -8.049 1.00 94.25 295 LEU A CA 1
ATOM 2269 C C . LEU A 1 295 ? 4.851 8.730 -7.782 1.00 94.25 295 LEU A C 1
ATOM 2271 O O . LEU A 1 295 ? 5.455 9.690 -7.304 1.00 94.25 295 LEU A O 1
ATOM 2275 N N . SER A 1 296 ? 3.563 8.760 -8.103 1.00 91.94 296 SER A N 1
ATOM 2276 C CA . SER A 1 296 ? 2.686 9.905 -7.868 1.00 91.94 296 SER A CA 1
ATOM 2277 C C . SER A 1 296 ? 1.432 9.465 -7.121 1.00 91.94 296 SER A C 1
ATOM 2279 O O . SER A 1 296 ? 1.142 8.270 -6.990 1.00 91.94 296 SER A O 1
ATOM 2281 N N . PHE A 1 297 ? 0.709 10.425 -6.560 1.00 91.62 297 PHE A N 1
ATOM 2282 C CA . PHE A 1 297 ? -0.543 10.163 -5.874 1.00 91.62 297 PHE A CA 1
ATOM 2283 C C . PHE A 1 297 ? -1.514 11.313 -6.079 1.00 91.62 297 PHE A C 1
ATOM 2285 O O . PHE A 1 297 ? -1.113 12.471 -6.059 1.00 91.62 297 PHE A O 1
ATOM 2292 N N . ASP A 1 298 ? -2.790 10.961 -6.197 1.00 92.06 298 ASP A N 1
ATOM 2293 C CA . ASP A 1 298 ? -3.860 11.917 -6.454 1.00 92.06 298 ASP A CA 1
ATOM 2294 C C . ASP A 1 298 ? -4.883 11.868 -5.331 1.00 92.06 298 ASP A C 1
ATOM 2296 O O . ASP A 1 298 ? -5.302 10.783 -4.906 1.00 92.06 298 ASP A O 1
ATOM 2300 N N . PHE A 1 299 ? -5.338 13.042 -4.905 1.00 93.38 299 PHE A N 1
ATOM 2301 C CA . PHE A 1 299 ? -6.462 13.180 -3.990 1.00 93.38 299 PHE A CA 1
ATOM 2302 C C . PHE A 1 299 ? -7.735 13.482 -4.767 1.00 93.38 299 PHE A C 1
ATOM 2304 O O . PHE A 1 299 ? -7.761 14.342 -5.640 1.00 93.38 299 PHE A O 1
ATOM 2311 N N . ASN A 1 300 ? -8.811 12.782 -4.427 1.00 92.31 300 ASN A N 1
ATOM 2312 C CA . ASN A 1 300 ? -10.124 12.995 -5.007 1.00 92.31 300 ASN A CA 1
ATOM 2313 C C . ASN A 1 300 ? -11.170 13.141 -3.894 1.00 92.31 300 ASN A C 1
ATOM 2315 O O . ASN A 1 300 ? -11.143 12.388 -2.913 1.00 92.31 300 ASN A O 1
ATOM 2319 N N . PRO A 1 301 ? -12.131 14.069 -4.027 1.00 91.25 301 PRO A N 1
ATOM 2320 C CA . PRO A 1 301 ? -13.268 14.106 -3.123 1.00 91.25 301 PRO A CA 1
ATOM 2321 C C . PRO A 1 301 ? -14.133 12.852 -3.309 1.00 91.25 301 PRO A C 1
ATOM 2323 O O . PRO A 1 301 ? -14.203 12.270 -4.395 1.00 91.25 301 PRO A O 1
ATOM 2326 N N . ILE A 1 302 ? -14.828 12.435 -2.248 1.00 89.50 302 ILE A N 1
ATOM 2327 C CA . ILE A 1 302 ? -15.832 11.371 -2.361 1.00 89.50 302 ILE A CA 1
ATOM 2328 C C . ILE A 1 302 ? -17.032 11.940 -3.138 1.00 89.50 302 ILE A C 1
ATOM 2330 O O . ILE A 1 302 ? -17.590 12.955 -2.711 1.00 89.50 302 ILE A O 1
ATOM 2334 N N . PRO A 1 303 ? -17.444 11.312 -4.255 1.00 88.31 303 PRO A N 1
ATOM 2335 C CA . PRO A 1 303 ? -18.494 11.848 -5.113 1.00 88.31 303 PRO A CA 1
ATOM 2336 C C . PRO A 1 303 ? -19.864 11.799 -4.429 1.00 88.31 303 PRO A C 1
ATOM 2338 O O . PRO A 1 303 ? -20.208 10.817 -3.761 1.00 88.31 303 PRO A O 1
ATOM 2341 N N . VAL A 1 304 ? -20.683 12.824 -4.664 1.00 86.81 304 VAL A N 1
ATOM 2342 C CA . VAL A 1 304 ? -22.061 12.934 -4.171 1.00 86.81 304 VAL A CA 1
ATOM 2343 C C . VAL A 1 304 ? -23.058 13.212 -5.289 1.00 86.81 304 VAL A C 1
ATOM 2345 O O . VAL A 1 304 ? -22.724 13.689 -6.368 1.00 86.81 304 VAL A O 1
ATOM 2348 N N . GLY A 1 305 ? -24.335 12.919 -5.029 1.00 83.12 305 GLY A N 1
ATOM 2349 C CA . GLY A 1 305 ? -25.395 13.092 -6.025 1.00 83.12 305 GLY A CA 1
ATOM 2350 C C . GLY A 1 305 ? -25.527 14.524 -6.555 1.00 83.12 305 GLY A C 1
ATOM 2351 O O . GLY A 1 305 ? -25.873 14.710 -7.718 1.00 83.12 305 GLY A O 1
ATOM 2352 N N . SER A 1 306 ? -25.209 15.535 -5.740 1.00 83.25 306 SER A N 1
ATOM 2353 C CA . SER A 1 306 ? -25.234 16.944 -6.154 1.00 83.25 306 SER A CA 1
ATOM 2354 C C . SER A 1 306 ? -24.149 17.312 -7.171 1.00 83.25 306 SER A C 1
ATOM 2356 O O . SER A 1 306 ? -24.231 18.381 -7.773 1.00 83.25 306 SER A O 1
ATOM 2358 N N . ASP A 1 307 ? -23.154 16.449 -7.386 1.00 87.25 307 ASP A N 1
ATOM 2359 C CA . ASP A 1 307 ? -22.063 16.709 -8.329 1.00 87.25 307 ASP A CA 1
ATOM 2360 C C . ASP A 1 307 ? -22.507 16.531 -9.793 1.00 87.25 307 ASP A C 1
ATOM 2362 O O . ASP A 1 307 ? -21.863 17.048 -10.709 1.00 87.25 307 ASP A O 1
ATOM 2366 N N . PHE A 1 308 ? -23.641 15.858 -10.040 1.00 88.25 308 PHE A N 1
ATOM 2367 C CA . PHE A 1 308 ? -24.209 15.674 -11.378 1.00 88.25 308 PHE A CA 1
ATOM 2368 C C . PHE A 1 308 ? -24.855 16.963 -11.912 1.00 88.25 308 PHE A C 1
ATOM 2370 O O . PHE A 1 308 ? -26.060 17.189 -11.785 1.00 88.25 308 PHE A O 1
ATOM 2377 N N . LYS A 1 309 ? -24.051 17.809 -12.559 1.00 90.00 309 LYS A N 1
ATOM 2378 C CA . LYS A 1 309 ? -24.503 19.051 -13.209 1.00 90.00 309 LYS A CA 1
ATOM 2379 C C . LYS A 1 309 ? -25.058 18.785 -14.618 1.00 90.00 309 LYS A C 1
ATOM 2381 O O . LYS A 1 309 ? -24.587 17.900 -15.324 1.00 90.00 309 LYS A O 1
ATOM 2386 N N . GLY A 1 310 ? -26.050 19.575 -15.046 1.00 90.38 310 GLY A N 1
ATOM 2387 C CA . GLY A 1 310 ? -26.592 19.547 -16.417 1.00 90.38 310 GLY A CA 1
ATOM 2388 C C . GLY A 1 310 ? -27.649 18.471 -16.715 1.00 90.38 310 GLY A C 1
ATOM 2389 O O . GLY A 1 310 ? -28.107 18.378 -17.852 1.00 90.38 310 GLY A O 1
ATOM 2390 N N . LEU A 1 311 ? -28.063 17.680 -15.720 1.00 90.94 311 LEU A N 1
ATOM 2391 C CA . LEU A 1 311 ? -29.127 16.676 -15.851 1.00 90.94 311 LEU A CA 1
ATOM 2392 C C . LEU A 1 311 ? -30.474 17.192 -15.326 1.00 90.94 311 LEU A C 1
ATOM 2394 O O . LEU A 1 311 ? -30.537 18.146 -14.552 1.00 90.94 311 LEU A O 1
ATOM 2398 N N . GLN A 1 312 ? -31.571 16.538 -15.726 1.00 92.69 312 GLN A N 1
ATOM 2399 C CA . GLN A 1 312 ? -32.891 16.834 -15.161 1.00 92.69 312 GLN A CA 1
ATOM 2400 C C . GLN A 1 312 ? -32.949 16.424 -13.684 1.00 92.69 312 GLN A C 1
ATOM 2402 O O . GLN A 1 312 ? -32.432 15.370 -13.314 1.00 92.69 312 GLN A O 1
ATOM 2407 N N . GLN A 1 313 ? -33.661 17.195 -12.859 1.00 90.94 313 GLN A N 1
ATOM 2408 C CA . GLN A 1 313 ? -33.753 16.980 -11.408 1.00 90.94 313 GLN A CA 1
ATOM 2409 C C . GLN A 1 313 ? -34.140 15.537 -11.028 1.00 90.94 313 GLN A C 1
ATOM 2411 O O . GLN A 1 313 ? -33.482 14.910 -10.203 1.00 90.94 313 GLN A O 1
ATOM 2416 N N . ALA A 1 314 ? -35.130 14.954 -11.712 1.00 90.38 314 ALA A N 1
ATOM 2417 C CA . ALA A 1 314 ? -35.556 13.573 -11.467 1.00 90.38 314 ALA A CA 1
ATOM 2418 C C . ALA A 1 314 ? -34.468 12.521 -11.780 1.00 90.38 314 ALA A C 1
ATOM 2420 O O . ALA A 1 314 ? -34.485 11.420 -11.229 1.00 90.38 314 ALA A O 1
ATOM 2421 N N . GLN A 1 315 ? -33.531 12.821 -12.687 1.00 89.56 315 GLN A N 1
ATOM 2422 C CA . GLN A 1 315 ? -32.384 11.956 -12.982 1.00 89.56 315 GLN A CA 1
ATOM 2423 C C . GLN A 1 315 ? -31.278 12.139 -11.940 1.00 89.56 315 GLN A C 1
ATOM 2425 O O . GLN A 1 315 ? -30.719 11.141 -11.491 1.00 89.56 315 GLN A O 1
ATOM 2430 N N . VAL A 1 316 ? -31.013 13.382 -11.520 1.00 91.06 316 VAL A N 1
ATOM 2431 C CA . VAL A 1 316 ? -30.061 13.706 -10.444 1.00 91.06 316 VAL A CA 1
ATOM 2432 C C . VAL A 1 316 ? -30.455 12.997 -9.150 1.00 91.06 316 VAL A C 1
ATOM 2434 O O . VAL A 1 316 ? -29.618 12.346 -8.535 1.00 91.06 316 VAL A O 1
ATOM 2437 N N . GLU A 1 317 ? -31.735 13.020 -8.780 1.00 89.31 317 GLU A N 1
ATOM 2438 C CA . GLU A 1 317 ? -32.241 12.328 -7.587 1.00 89.31 317 GLU A CA 1
ATOM 2439 C C . GLU A 1 317 ? -32.046 10.808 -7.667 1.00 89.31 317 GLU A C 1
ATOM 2441 O O . GLU A 1 317 ? -31.577 10.182 -6.714 1.00 89.31 317 GLU A O 1
ATOM 2446 N N . LYS A 1 318 ? -32.337 10.199 -8.825 1.00 88.88 318 LYS A N 1
ATOM 2447 C CA . LYS A 1 318 ? -32.134 8.756 -9.038 1.00 88.88 318 LYS A CA 1
ATOM 2448 C C . LYS A 1 318 ? -30.659 8.362 -8.976 1.00 88.88 318 LYS A C 1
ATOM 2450 O O . LYS A 1 318 ? -30.329 7.354 -8.348 1.00 88.88 318 LYS A O 1
ATOM 2455 N N . LEU A 1 319 ? -29.786 9.133 -9.626 1.00 88.62 319 LEU A N 1
ATOM 2456 C CA . LEU A 1 319 ? -28.341 8.901 -9.624 1.00 88.62 319 LEU A CA 1
ATOM 2457 C C . LEU A 1 319 ? -27.743 9.135 -8.239 1.00 88.62 319 LEU A C 1
ATOM 2459 O O . LEU A 1 319 ? -26.956 8.313 -7.783 1.00 88.62 319 LEU A O 1
ATOM 2463 N N . GLY A 1 320 ? -28.171 10.189 -7.545 1.00 88.38 320 GLY A N 1
ATOM 2464 C CA . GLY A 1 320 ? -27.782 10.472 -6.170 1.00 88.38 320 GLY A CA 1
ATOM 2465 C C . GLY A 1 320 ? -28.154 9.329 -5.234 1.00 88.38 320 GLY A C 1
ATOM 2466 O O . GLY A 1 320 ? -27.288 8.812 -4.541 1.00 88.38 320 GLY A O 1
ATOM 2467 N N . ALA A 1 321 ? -29.395 8.836 -5.291 1.00 87.69 321 ALA A N 1
ATOM 2468 C CA . ALA A 1 321 ? -29.817 7.696 -4.479 1.00 87.69 321 ALA A CA 1
ATOM 2469 C C . ALA A 1 321 ? -29.024 6.413 -4.798 1.00 87.69 321 ALA A C 1
ATOM 2471 O O . ALA A 1 321 ? -28.691 5.642 -3.897 1.00 87.69 321 ALA A O 1
ATOM 2472 N N . ALA A 1 322 ? -28.712 6.160 -6.075 1.00 87.56 322 ALA A N 1
ATOM 2473 C CA . ALA A 1 322 ? -27.878 5.026 -6.472 1.00 87.56 322 ALA A CA 1
ATOM 2474 C C . ALA A 1 322 ? -26.430 5.165 -5.978 1.00 87.56 322 ALA A C 1
ATOM 2476 O O . ALA A 1 322 ? -25.854 4.190 -5.493 1.00 87.56 322 ALA A O 1
ATOM 2477 N N . LEU A 1 323 ? -25.866 6.371 -6.064 1.00 88.62 323 LEU A N 1
ATOM 2478 C CA . LEU A 1 323 ? -24.526 6.683 -5.590 1.00 88.62 323 LEU A CA 1
ATOM 2479 C C . LEU A 1 323 ? -24.437 6.547 -4.070 1.00 88.62 323 LEU A C 1
ATOM 2481 O O . LEU A 1 323 ? -23.548 5.850 -3.603 1.00 88.62 323 LEU A O 1
ATOM 2485 N N . SER A 1 324 ? -25.395 7.078 -3.306 1.00 85.88 324 SER A N 1
ATOM 2486 C CA . SER A 1 324 ? -25.431 6.927 -1.845 1.00 85.88 324 SER A CA 1
ATOM 2487 C C . SER A 1 324 ? -25.479 5.458 -1.415 1.00 85.88 324 SER A C 1
ATOM 2489 O O . SER A 1 324 ? -24.725 5.051 -0.531 1.00 85.88 324 SER A O 1
ATOM 2491 N N . ARG A 1 325 ? -26.287 4.620 -2.086 1.00 86.31 325 ARG A N 1
ATOM 2492 C CA . ARG A 1 325 ? -26.295 3.165 -1.834 1.00 86.31 325 ARG A CA 1
ATOM 2493 C C . ARG A 1 325 ? -24.941 2.520 -2.129 1.00 86.31 325 ARG A C 1
ATOM 2495 O O . ARG A 1 325 ? -24.494 1.663 -1.375 1.00 86.31 325 ARG A O 1
ATOM 2502 N N . LYS A 1 326 ? -24.279 2.924 -3.214 1.00 86.44 326 LYS A N 1
ATOM 2503 C CA . LYS A 1 326 ? -22.954 2.409 -3.581 1.00 86.44 326 LYS A CA 1
ATOM 2504 C C . LYS A 1 326 ? -21.882 2.843 -2.577 1.00 86.44 326 LYS A C 1
ATOM 2506 O O . LYS A 1 326 ? -21.128 1.996 -2.112 1.00 86.44 326 LYS A O 1
ATOM 2511 N N . THR A 1 327 ? -21.856 4.122 -2.215 1.00 86.12 327 THR A N 1
ATOM 2512 C CA . THR A 1 327 ? -20.972 4.704 -1.196 1.00 86.12 327 THR A CA 1
ATOM 2513 C C . THR A 1 327 ? -21.124 3.968 0.131 1.00 86.12 327 THR A C 1
ATOM 2515 O O . THR A 1 327 ? -20.122 3.615 0.743 1.00 86.12 327 THR A O 1
ATOM 2518 N N . ARG A 1 328 ? -22.357 3.632 0.529 1.00 83.19 328 ARG A N 1
ATOM 2519 C CA . ARG A 1 328 ? -22.609 2.794 1.704 1.00 83.19 328 ARG A CA 1
ATOM 2520 C C . ARG A 1 328 ? -21.937 1.430 1.614 1.00 83.19 328 ARG A C 1
ATOM 2522 O O . ARG A 1 328 ? -21.228 1.050 2.535 1.00 83.19 328 ARG A O 1
ATOM 2529 N N . VAL A 1 329 ? -22.177 0.687 0.534 1.00 85.31 329 VAL A N 1
ATOM 2530 C CA . VAL A 1 329 ? -21.603 -0.660 0.372 1.00 85.31 329 VAL A CA 1
ATOM 2531 C C . VAL A 1 329 ? -20.076 -0.594 0.401 1.00 85.31 329 VAL A C 1
ATOM 2533 O O . VAL A 1 329 ? -19.434 -1.416 1.043 1.00 85.31 329 VAL A O 1
ATOM 2536 N N . MET A 1 330 ? -19.493 0.411 -0.252 1.00 85.75 330 MET A N 1
ATOM 2537 C CA . MET A 1 330 ? -18.046 0.627 -0.262 1.00 85.75 330 MET A CA 1
ATOM 2538 C C . MET A 1 330 ? -17.494 0.964 1.129 1.00 85.75 330 MET A C 1
ATOM 2540 O O . MET A 1 330 ? -16.439 0.454 1.498 1.00 85.75 330 MET A O 1
ATOM 2544 N N . LEU A 1 331 ? -18.210 1.777 1.909 1.00 84.94 331 LEU A N 1
ATOM 2545 C CA . LEU A 1 331 ? -17.839 2.110 3.282 1.00 84.94 331 LEU A CA 1
ATOM 2546 C C . LEU A 1 331 ? -17.932 0.894 4.209 1.00 84.94 331 LEU A C 1
ATOM 2548 O O . LEU A 1 331 ? -16.992 0.618 4.949 1.00 84.94 331 LEU A O 1
ATOM 2552 N N . GLU A 1 332 ? -19.033 0.147 4.140 1.00 84.38 332 GLU A N 1
ATOM 2553 C CA . GLU A 1 332 ? -19.212 -1.087 4.906 1.00 84.38 332 GLU A CA 1
ATOM 2554 C C . GLU A 1 332 ? -18.084 -2.080 4.594 1.00 84.38 332 GLU A C 1
ATOM 2556 O O . GLU A 1 332 ? -17.426 -2.577 5.504 1.00 84.38 332 GLU A O 1
ATOM 2561 N N . ASN A 1 333 ? -17.777 -2.289 3.309 1.00 85.19 333 ASN A N 1
ATOM 2562 C CA . ASN A 1 333 ? -16.668 -3.141 2.878 1.00 85.19 333 ASN A CA 1
ATOM 2563 C C . ASN A 1 333 ? -15.315 -2.663 3.425 1.00 85.19 333 ASN A C 1
ATOM 2565 O O . ASN A 1 333 ? -14.493 -3.489 3.822 1.00 85.19 333 ASN A O 1
ATOM 2569 N N . ALA A 1 334 ? -15.066 -1.349 3.439 1.00 84.56 334 ALA A N 1
ATOM 2570 C CA . ALA A 1 334 ? -13.834 -0.780 3.978 1.00 84.56 334 ALA A CA 1
ATOM 2571 C C . ALA A 1 334 ? -13.699 -1.068 5.483 1.00 84.56 334 ALA A C 1
ATOM 2573 O O . ALA A 1 334 ? -12.652 -1.543 5.924 1.00 84.56 334 ALA A O 1
ATOM 2574 N N . MET A 1 335 ? -14.771 -0.862 6.256 1.00 84.25 335 MET A N 1
ATOM 2575 C CA . MET A 1 335 ? -14.800 -1.146 7.696 1.00 84.25 335 MET A CA 1
ATOM 2576 C C . MET A 1 335 ? -14.639 -2.643 7.990 1.00 84.25 335 MET A C 1
ATOM 2578 O O . MET A 1 335 ? -13.837 -3.030 8.845 1.00 84.25 335 MET A O 1
ATOM 2582 N N . GLN A 1 336 ? -15.329 -3.497 7.230 1.00 84.69 336 GLN A N 1
ATOM 2583 C CA . GLN A 1 336 ? -15.199 -4.952 7.319 1.00 84.69 336 GLN A CA 1
ATOM 2584 C C . GLN A 1 336 ? -13.790 -5.437 6.967 1.00 84.69 336 GLN A C 1
ATOM 2586 O O . GLN A 1 336 ? -13.292 -6.363 7.608 1.00 84.69 336 GLN A O 1
ATOM 2591 N N . ASP A 1 337 ? -13.110 -4.813 6.000 1.00 85.06 337 ASP A N 1
ATOM 2592 C CA . ASP A 1 337 ? -11.727 -5.157 5.666 1.00 85.06 337 ASP A CA 1
ATOM 2593 C C . ASP A 1 337 ? -10.778 -4.864 6.832 1.00 85.06 337 ASP A C 1
ATOM 2595 O O . ASP A 1 337 ? -9.988 -5.732 7.206 1.00 85.06 337 ASP A O 1
ATOM 2599 N N . VAL A 1 338 ? -10.877 -3.686 7.461 1.00 84.50 338 VAL A N 1
ATOM 2600 C CA . VAL A 1 338 ? -10.052 -3.359 8.638 1.00 84.50 338 VAL A CA 1
ATOM 2601 C C . VAL A 1 338 ? -10.343 -4.317 9.781 1.00 84.50 338 VAL A C 1
ATOM 2603 O O . VAL A 1 338 ? -9.409 -4.856 10.372 1.00 84.50 338 VAL A O 1
ATOM 2606 N N . TRP A 1 339 ? -11.621 -4.573 10.062 1.00 87.19 339 TRP A N 1
ATOM 2607 C CA . TRP A 1 339 ? -12.034 -5.510 11.099 1.00 87.19 339 TRP A CA 1
ATOM 2608 C C . TRP A 1 339 ? -11.477 -6.909 10.871 1.00 87.19 339 TRP A C 1
ATOM 2610 O O . TRP A 1 339 ? -10.846 -7.476 11.762 1.00 87.19 339 TRP A O 1
ATOM 2620 N N . LYS A 1 340 ? -11.651 -7.448 9.662 1.00 88.00 340 LYS A N 1
ATOM 2621 C CA . LYS A 1 340 ? -11.128 -8.758 9.286 1.00 88.00 340 LYS A CA 1
ATOM 2622 C C . LYS A 1 340 ? -9.613 -8.797 9.430 1.00 88.00 340 LYS A C 1
ATOM 2624 O O . LYS A 1 340 ? -9.080 -9.708 10.058 1.00 88.00 340 LYS A O 1
ATOM 2629 N N . ASN A 1 341 ? -8.917 -7.801 8.884 1.00 87.44 341 ASN A N 1
ATOM 2630 C CA . ASN A 1 341 ? -7.463 -7.752 8.939 1.00 87.44 341 ASN A CA 1
ATOM 2631 C C . ASN A 1 341 ? -6.963 -7.640 10.390 1.00 87.44 341 ASN A C 1
ATOM 2633 O O . ASN A 1 341 ? -5.903 -8.180 10.700 1.00 87.44 341 ASN A O 1
ATOM 2637 N N . LEU A 1 342 ? -7.687 -6.945 11.269 1.00 88.62 342 LEU A N 1
ATOM 2638 C CA . LEU A 1 342 ? -7.371 -6.834 12.692 1.00 88.62 342 LEU A CA 1
ATOM 2639 C C . LEU A 1 342 ? -7.617 -8.162 13.413 1.00 88.62 342 LEU A C 1
ATOM 2641 O O . LEU A 1 342 ? -6.721 -8.661 14.089 1.00 88.62 342 LEU A O 1
ATOM 2645 N N . TYR A 1 343 ? -8.784 -8.772 13.202 1.00 90.12 343 TYR A N 1
ATOM 2646 C CA . TYR A 1 343 ? -9.149 -10.075 13.754 1.00 90.12 343 TYR A CA 1
ATOM 2647 C C . TYR A 1 343 ? -8.124 -11.151 13.380 1.00 90.12 343 TYR A C 1
ATOM 2649 O O . TYR A 1 343 ? -7.645 -11.885 14.245 1.00 90.12 343 TYR A O 1
ATOM 2657 N N . GLU A 1 344 ? -7.734 -11.222 12.105 1.00 90.75 344 GLU A N 1
ATOM 2658 C CA . GLU A 1 344 ? -6.724 -12.162 11.617 1.00 90.75 344 GLU A CA 1
ATOM 2659 C C . GLU A 1 344 ? -5.357 -11.909 12.265 1.00 90.75 344 GLU A C 1
ATOM 2661 O O . GLU A 1 344 ? -4.687 -12.857 12.685 1.00 90.75 344 GLU A O 1
ATOM 2666 N N . THR A 1 345 ? -4.938 -10.645 12.396 1.00 90.50 345 THR A N 1
ATOM 2667 C CA . THR A 1 345 ? -3.659 -10.309 13.036 1.00 90.50 345 THR A CA 1
ATOM 2668 C C . THR A 1 345 ? -3.669 -10.655 14.530 1.00 90.50 345 THR A C 1
ATOM 2670 O O . THR A 1 345 ? -2.703 -11.253 15.007 1.00 90.50 345 THR A O 1
ATOM 2673 N N . VAL A 1 346 ? -4.743 -10.345 15.268 1.00 91.00 346 VAL A N 1
ATOM 2674 C CA . VAL A 1 346 ? -4.874 -10.677 16.701 1.00 91.00 346 VAL A CA 1
ATOM 2675 C C . VAL A 1 346 ? -4.955 -12.191 16.899 1.00 91.00 346 VAL A C 1
ATOM 2677 O O . VAL A 1 346 ? -4.266 -12.732 17.763 1.00 91.00 346 VAL A O 1
ATOM 2680 N N . SER A 1 347 ? -5.715 -12.900 16.063 1.00 91.25 347 SER A N 1
ATOM 2681 C CA . SER A 1 347 ? -5.811 -14.365 16.095 1.00 91.25 347 SER A CA 1
ATOM 2682 C C . SER A 1 347 ? -4.460 -15.022 15.820 1.00 91.25 347 SER A C 1
ATOM 2684 O O . SER A 1 347 ? -4.051 -15.947 16.525 1.00 91.25 347 SER A O 1
ATOM 2686 N N . HIS A 1 348 ? -3.713 -14.508 14.840 1.00 90.75 348 HIS A N 1
ATOM 2687 C CA . HIS A 1 348 ? -2.357 -14.967 14.565 1.00 90.75 348 HIS A CA 1
ATOM 2688 C C . HIS A 1 348 ? -1.402 -14.644 15.725 1.00 90.75 348 HIS A C 1
ATOM 2690 O O . HIS A 1 348 ? -0.577 -15.486 16.085 1.00 90.75 348 HIS A O 1
ATOM 2696 N N . ALA A 1 349 ? -1.524 -13.472 16.356 1.00 88.62 349 ALA A N 1
ATOM 2697 C CA . ALA A 1 349 ? -0.750 -13.124 17.545 1.00 88.62 349 ALA A CA 1
ATOM 2698 C C . ALA A 1 349 ? -1.041 -14.078 18.709 1.00 88.62 349 ALA A C 1
ATOM 2700 O O . ALA A 1 349 ? -0.099 -14.612 19.292 1.00 88.62 349 ALA A O 1
ATOM 2701 N N . HIS A 1 350 ? -2.314 -14.375 18.982 1.00 91.31 350 HIS A N 1
ATOM 2702 C CA . HIS A 1 350 ? -2.720 -15.375 19.966 1.00 91.31 350 HIS A CA 1
ATOM 2703 C C . HIS A 1 350 ? -2.114 -16.750 19.655 1.00 91.31 350 HIS A C 1
ATOM 2705 O O . HIS A 1 350 ? -1.430 -17.311 20.508 1.00 91.31 350 HIS A O 1
ATOM 2711 N N . ALA A 1 351 ? -2.276 -17.265 18.431 1.00 90.44 351 ALA A N 1
ATOM 2712 C CA . ALA A 1 351 ? -1.751 -18.575 18.040 1.00 90.44 351 ALA A CA 1
ATOM 2713 C C . ALA A 1 351 ? -0.224 -18.666 18.211 1.00 90.44 351 ALA A C 1
ATOM 2715 O O . ALA A 1 351 ? 0.305 -19.665 18.709 1.00 90.44 351 ALA A O 1
ATOM 2716 N N . ARG A 1 352 ? 0.501 -17.599 17.847 1.00 89.56 352 ARG A N 1
ATOM 2717 C CA . ARG A 1 352 ? 1.955 -17.526 18.028 1.00 89.56 352 ARG A CA 1
ATOM 2718 C C . ARG A 1 352 ? 2.334 -17.477 19.501 1.00 89.56 352 ARG A C 1
ATOM 2720 O O . ARG A 1 352 ? 3.211 -18.236 19.896 1.00 89.56 352 ARG A O 1
ATOM 2727 N N . LEU A 1 353 ? 1.690 -16.636 20.308 1.00 87.81 353 LEU A N 1
ATOM 2728 C CA . LEU A 1 353 ? 1.982 -16.505 21.739 1.00 87.81 353 LEU A CA 1
ATOM 2729 C C . LEU A 1 353 ? 1.643 -17.785 22.516 1.00 87.81 353 LEU A C 1
ATOM 2731 O O . LEU A 1 353 ? 2.429 -18.192 23.368 1.00 87.81 353 LEU A O 1
ATOM 2735 N N . ALA A 1 354 ? 0.539 -18.452 22.176 1.00 88.69 354 ALA A N 1
ATOM 2736 C CA . ALA A 1 354 ? 0.106 -19.698 22.801 1.00 88.69 354 ALA A CA 1
ATOM 2737 C C . ALA A 1 354 ? 1.022 -20.886 22.472 1.00 88.69 354 ALA A C 1
ATOM 2739 O O . ALA A 1 354 ? 1.166 -21.790 23.293 1.00 88.69 354 ALA A O 1
ATOM 2740 N N . THR A 1 355 ? 1.662 -20.886 21.297 1.00 88.06 355 THR A N 1
ATOM 2741 C CA . THR A 1 355 ? 2.590 -21.952 20.900 1.00 88.06 355 THR A CA 1
ATOM 2742 C C . THR A 1 355 ? 3.942 -21.776 21.608 1.00 88.06 355 THR A C 1
ATOM 2744 O O . THR A 1 355 ? 4.636 -20.779 21.354 1.00 88.06 355 THR A O 1
ATOM 2747 N N . PRO A 1 356 ? 4.366 -22.731 22.461 1.00 80.75 356 PRO A N 1
ATOM 2748 C CA . PRO A 1 356 ? 5.669 -22.675 23.118 1.00 80.75 356 PRO A CA 1
ATOM 2749 C C . PRO A 1 356 ? 6.804 -22.702 22.089 1.00 80.75 356 PRO A C 1
ATOM 2751 O O . PRO A 1 356 ? 6.756 -23.455 21.119 1.00 80.75 356 PRO A O 1
ATOM 2754 N N . GLY A 1 357 ? 7.824 -21.863 22.270 1.00 76.56 357 GLY A N 1
ATOM 2755 C CA . GLY A 1 357 ? 8.990 -21.814 21.377 1.00 76.56 357 GLY A CA 1
ATOM 2756 C C . GLY A 1 357 ? 8.748 -21.197 19.991 1.00 76.56 357 GLY A C 1
ATOM 2757 O O . GLY A 1 357 ? 9.700 -21.031 19.230 1.00 76.56 357 GLY A O 1
ATOM 2758 N N . ALA A 1 358 ? 7.518 -20.800 19.644 1.00 84.06 358 ALA A N 1
ATOM 2759 C CA . ALA A 1 358 ? 7.261 -20.125 18.376 1.00 84.06 358 ALA A CA 1
ATOM 2760 C C . ALA A 1 358 ? 7.894 -18.723 18.352 1.00 84.06 358 ALA A C 1
ATOM 2762 O O . ALA A 1 358 ? 7.704 -17.910 19.266 1.00 84.06 358 ALA A O 1
ATOM 2763 N N . MET A 1 359 ? 8.612 -18.401 17.273 1.00 81.19 359 MET A N 1
ATOM 2764 C CA . MET A 1 359 ? 9.221 -17.082 17.114 1.00 81.19 359 MET A CA 1
ATOM 2765 C C . MET A 1 359 ? 8.133 -16.007 16.960 1.00 81.19 359 MET A C 1
ATOM 2767 O O . MET A 1 359 ? 7.318 -16.047 16.039 1.00 81.19 359 MET A O 1
ATOM 2771 N N . PHE A 1 360 ? 8.124 -15.042 17.882 1.00 83.12 360 PHE A N 1
ATOM 2772 C CA . PHE A 1 360 ? 7.221 -13.892 17.859 1.00 83.12 360 PHE A CA 1
ATOM 2773 C C . PHE A 1 360 ? 7.964 -12.680 17.284 1.00 83.12 360 PHE A C 1
ATOM 2775 O O . PHE A 1 360 ? 8.937 -12.217 17.883 1.00 83.12 360 PHE A O 1
ATOM 2782 N N . HIS A 1 361 ? 7.576 -12.213 16.096 1.00 83.00 361 HIS A N 1
ATOM 2783 C CA . HIS A 1 361 ? 8.251 -11.129 15.370 1.00 83.00 361 HIS A CA 1
ATOM 2784 C C . HIS A 1 361 ? 7.697 -9.750 15.749 1.00 83.00 361 HIS A C 1
ATOM 2786 O O . HIS A 1 361 ? 6.496 -9.608 15.950 1.00 83.00 361 HIS A O 1
ATOM 2792 N N . GLY A 1 362 ? 8.563 -8.729 15.787 1.00 84.25 362 GLY A N 1
ATOM 2793 C CA . GLY A 1 362 ? 8.152 -7.347 16.077 1.00 84.25 362 GLY A CA 1
ATOM 2794 C C . GLY A 1 362 ? 7.221 -6.743 15.037 1.00 84.25 362 GLY A C 1
ATOM 2795 O O . GLY A 1 362 ? 6.272 -6.065 15.406 1.00 84.25 362 GLY A O 1
ATOM 2796 N N . SER A 1 363 ? 7.382 -7.136 13.772 1.00 87.44 363 SER A N 1
ATOM 2797 C CA . SER A 1 363 ? 6.486 -6.729 12.688 1.00 87.44 363 SER A CA 1
ATOM 2798 C C . SER A 1 363 ? 5.017 -7.082 12.938 1.00 87.44 363 SER A C 1
ATOM 2800 O O . SER A 1 363 ? 4.134 -6.433 12.388 1.00 87.44 363 SER A O 1
ATOM 2802 N N . LEU A 1 364 ? 4.731 -8.096 13.767 1.00 87.31 364 LEU A N 1
ATOM 2803 C CA . LEU A 1 364 ? 3.360 -8.427 14.142 1.00 87.31 364 LEU A CA 1
ATOM 2804 C C . LEU A 1 364 ? 2.770 -7.400 15.120 1.00 87.31 364 LEU A C 1
ATOM 2806 O O . LEU A 1 364 ? 1.590 -7.085 15.011 1.00 87.31 364 LEU A O 1
ATOM 2810 N N . ILE A 1 365 ? 3.583 -6.865 16.037 1.00 86.50 365 ILE A N 1
ATOM 2811 C CA . ILE A 1 365 ? 3.176 -5.788 16.949 1.00 86.50 365 ILE A CA 1
ATOM 2812 C C . ILE A 1 365 ? 2.969 -4.492 16.169 1.00 86.50 365 ILE A C 1
ATOM 2814 O O . ILE A 1 365 ? 1.954 -3.830 16.364 1.00 86.50 365 ILE A O 1
ATOM 2818 N N . ASP A 1 366 ? 3.898 -4.151 15.273 1.00 88.00 366 ASP A N 1
ATOM 2819 C CA . ASP A 1 366 ? 3.790 -2.932 14.466 1.00 88.00 366 ASP A CA 1
ATOM 2820 C C . ASP A 1 366 ? 2.522 -2.971 13.604 1.00 88.00 366 ASP A C 1
ATOM 2822 O O . ASP A 1 366 ? 1.721 -2.044 13.655 1.00 88.00 366 ASP A O 1
ATOM 2826 N N . LYS A 1 367 ? 2.235 -4.117 12.966 1.00 88.50 367 LYS A N 1
ATOM 2827 C CA . LYS A 1 367 ? 0.984 -4.315 12.222 1.00 88.50 367 LYS A CA 1
ATOM 2828 C C . LYS A 1 367 ? -0.264 -4.151 13.101 1.00 88.50 367 LYS A C 1
ATOM 2830 O O . LYS A 1 367 ? -1.232 -3.542 12.660 1.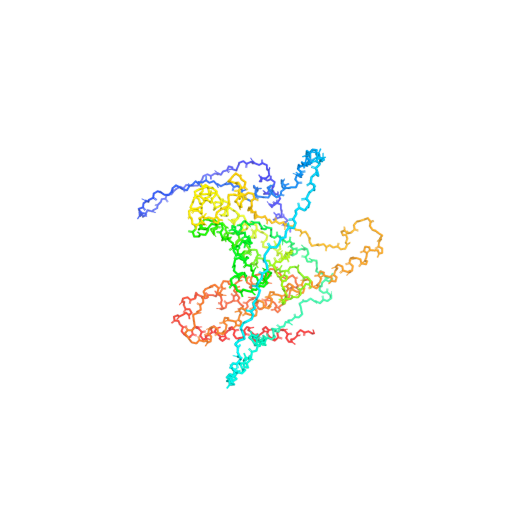00 88.50 367 LYS A O 1
ATOM 2835 N N . LEU A 1 368 ? -0.269 -4.687 14.327 1.00 88.25 368 LEU A N 1
ATOM 2836 C CA . LEU A 1 368 ? -1.389 -4.499 15.262 1.00 88.25 368 LEU A CA 1
ATOM 2837 C C . LEU A 1 368 ? -1.580 -3.026 15.634 1.00 88.25 368 LEU A C 1
ATOM 2839 O O . LEU A 1 368 ? -2.718 -2.569 15.729 1.00 88.25 368 LEU A O 1
ATOM 2843 N N . ARG A 1 369 ? -0.478 -2.295 15.834 1.00 88.50 369 ARG A N 1
ATOM 2844 C CA . ARG A 1 369 ? -0.493 -0.861 16.140 1.00 88.50 369 ARG A CA 1
ATOM 2845 C C . ARG A 1 369 ? -1.089 -0.066 14.988 1.00 88.50 369 ARG A C 1
ATOM 2847 O O . ARG A 1 369 ? -2.061 0.647 15.214 1.00 88.50 369 ARG A O 1
ATOM 2854 N N . ASP A 1 370 ? -0.580 -0.276 13.778 1.00 88.25 370 ASP A N 1
ATOM 2855 C CA . ASP A 1 370 ? -1.054 0.405 12.572 1.00 88.25 370 ASP A CA 1
ATOM 2856 C C . ASP A 1 370 ? -2.551 0.168 12.340 1.00 88.25 370 ASP A C 1
ATOM 2858 O O . ASP A 1 370 ? -3.312 1.097 12.085 1.00 88.25 370 ASP A O 1
ATOM 2862 N N . GLN A 1 371 ? -3.010 -1.081 12.478 1.00 88.12 371 GLN A N 1
ATOM 2863 C CA . GLN A 1 371 ? -4.417 -1.424 12.266 1.00 88.12 371 GLN A CA 1
ATOM 2864 C C . GLN A 1 371 ? -5.340 -0.838 13.344 1.00 88.12 371 GLN A C 1
ATOM 2866 O O . GLN A 1 371 ? -6.451 -0.413 13.027 1.00 88.12 371 GLN A O 1
ATOM 2871 N N . ALA A 1 372 ? -4.903 -0.810 14.608 1.00 86.31 372 ALA A N 1
ATOM 2872 C CA . ALA A 1 372 ? -5.671 -0.211 15.698 1.00 86.31 372 ALA A CA 1
ATOM 2873 C C . ALA A 1 372 ? -5.766 1.318 15.560 1.00 86.31 372 ALA A C 1
ATOM 2875 O O . ALA A 1 372 ? -6.820 1.899 15.822 1.00 86.31 372 ALA A O 1
ATOM 2876 N N . GLU A 1 373 ? -4.686 1.963 15.120 1.00 87.25 373 GLU A N 1
ATOM 2877 C CA . GLU A 1 373 ? -4.649 3.398 14.845 1.00 87.25 373 GLU A CA 1
ATOM 2878 C C . GLU A 1 373 ? -5.542 3.756 13.653 1.00 87.25 373 GLU A C 1
ATOM 2880 O O . GLU A 1 373 ? -6.440 4.586 13.792 1.00 87.25 373 GLU A O 1
ATOM 2885 N N . LEU A 1 374 ? -5.406 3.053 12.525 1.00 87.19 374 LEU A N 1
ATOM 2886 C CA . LEU A 1 374 ? -6.253 3.258 11.348 1.00 87.19 374 LEU A CA 1
ATOM 2887 C C . LEU A 1 374 ? -7.747 3.120 11.683 1.00 87.19 374 LEU A C 1
ATOM 2889 O O . LEU A 1 374 ? -8.560 3.958 11.291 1.00 87.19 374 LEU A O 1
ATOM 2893 N N . MET A 1 375 ? -8.104 2.102 12.474 1.00 84.56 375 MET A N 1
ATOM 2894 C CA . MET A 1 375 ? -9.473 1.882 12.944 1.00 84.56 375 MET A CA 1
ATOM 2895 C C . MET A 1 375 ? -9.986 3.032 13.826 1.00 84.56 375 MET A C 1
ATOM 2897 O O . MET A 1 375 ? -11.155 3.399 13.736 1.00 84.56 375 MET A O 1
ATOM 2901 N N . LYS A 1 376 ? -9.127 3.632 14.659 1.00 84.81 376 LYS A N 1
ATOM 2902 C CA . LYS A 1 376 ? -9.477 4.803 15.476 1.00 84.81 376 LYS A CA 1
ATOM 2903 C C . LYS A 1 376 ? -9.765 6.027 14.601 1.00 84.81 376 LYS A C 1
ATOM 2905 O O . LYS A 1 376 ? -10.748 6.719 14.853 1.00 84.81 376 LYS A O 1
ATOM 2910 N N . HIS A 1 377 ? -8.935 6.280 13.590 1.00 83.00 377 HIS A N 1
ATOM 2911 C CA . HIS A 1 377 ? -9.075 7.441 12.706 1.00 83.00 377 HIS A CA 1
ATOM 2912 C C . HIS A 1 377 ? -10.293 7.356 11.778 1.00 83.00 377 HIS A C 1
ATOM 2914 O O . HIS A 1 377 ? -10.871 8.392 11.453 1.00 83.00 377 HIS A O 1
ATOM 2920 N N . LEU A 1 378 ? -10.717 6.147 11.391 1.00 75.19 378 LEU A N 1
ATOM 2921 C CA . LEU A 1 378 ? -11.911 5.939 10.563 1.00 75.19 378 LEU A CA 1
ATOM 2922 C C . LEU A 1 378 ? -13.172 5.561 11.356 1.00 75.19 378 LEU A C 1
ATOM 2924 O O . LEU A 1 378 ? -14.201 5.258 10.758 1.00 75.19 378 LEU A O 1
ATOM 2928 N N . ASN A 1 379 ? -13.166 5.611 12.690 1.00 75.12 379 ASN A N 1
ATOM 2929 C CA . ASN A 1 379 ? -14.398 5.429 13.467 1.00 75.12 379 ASN A CA 1
ATOM 2930 C C . ASN A 1 379 ? -15.313 6.671 13.378 1.00 75.12 379 ASN A C 1
ATOM 2932 O O . ASN A 1 379 ? -15.712 7.242 14.393 1.00 75.12 379 ASN A O 1
ATOM 2936 N N . ALA A 1 380 ? -15.631 7.106 12.156 1.00 62.75 380 ALA A N 1
ATOM 2937 C CA . ALA A 1 380 ? -16.509 8.231 11.858 1.00 62.75 380 ALA A CA 1
ATOM 2938 C C . ALA A 1 380 ? -17.921 7.995 12.412 1.00 62.75 380 ALA A C 1
ATOM 2940 O O . ALA A 1 380 ? -18.584 8.941 12.817 1.00 62.75 380 ALA A O 1
ATOM 2941 N N . THR A 1 381 ? -18.342 6.730 12.501 1.00 62.12 381 THR A N 1
ATOM 2942 C CA . THR A 1 381 ? -19.613 6.283 13.086 1.00 62.12 381 THR A CA 1
ATOM 2943 C C . THR A 1 381 ? -19.676 6.432 14.608 1.00 62.12 381 THR A C 1
ATOM 2945 O O . THR A 1 381 ? -20.757 6.323 15.185 1.00 62.12 381 THR A O 1
ATOM 2948 N N . GLY A 1 382 ? -18.544 6.683 15.278 1.00 69.44 382 GLY A N 1
ATOM 2949 C CA . GLY A 1 382 ? -18.485 6.815 16.733 1.00 69.44 382 GLY A CA 1
ATOM 2950 C C . GLY A 1 382 ? -18.868 5.531 17.473 1.00 69.44 382 GLY A C 1
ATOM 2951 O O . GLY A 1 382 ? -19.316 5.591 18.622 1.00 69.44 382 GLY A O 1
ATOM 2952 N N . ASP A 1 383 ? -18.710 4.368 16.834 1.00 77.56 383 ASP A N 1
ATOM 2953 C CA . ASP A 1 383 ? -19.094 3.091 17.420 1.00 77.56 383 ASP A CA 1
ATOM 2954 C C . ASP A 1 383 ? -18.221 2.798 18.651 1.00 77.56 383 ASP A C 1
ATOM 2956 O O . ASP A 1 383 ? -16.983 2.758 18.598 1.00 77.56 383 ASP A O 1
ATOM 2960 N N . LYS A 1 384 ? -18.890 2.596 19.790 1.00 81.56 384 LYS A N 1
ATOM 2961 C CA . LYS A 1 384 ? -18.258 2.296 21.078 1.00 81.56 384 LYS A CA 1
ATOM 2962 C C . LYS A 1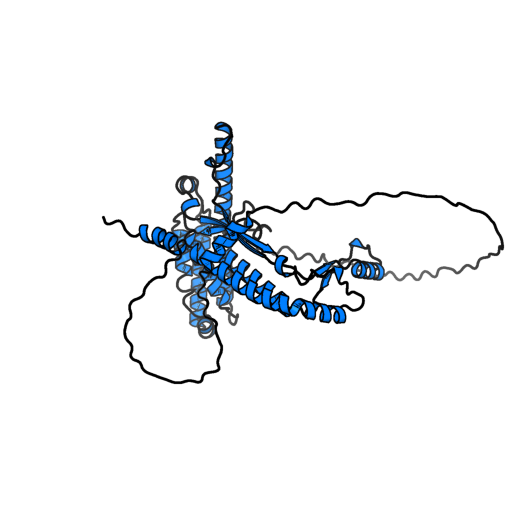 384 ? -17.540 0.951 21.053 1.00 81.56 384 LYS A C 1
ATOM 2964 O O . LYS A 1 384 ? -16.504 0.826 21.702 1.00 81.56 384 LYS A O 1
ATOM 2969 N N . ASN A 1 385 ? -18.051 -0.025 20.303 1.00 80.81 385 ASN A N 1
ATOM 2970 C CA . ASN A 1 385 ? -17.454 -1.350 20.193 1.00 80.81 385 ASN A CA 1
ATOM 2971 C C . ASN A 1 385 ? -16.114 -1.274 19.458 1.00 80.81 385 ASN A C 1
ATOM 2973 O O . ASN A 1 385 ? -15.113 -1.777 19.963 1.00 80.81 385 ASN A O 1
ATOM 2977 N 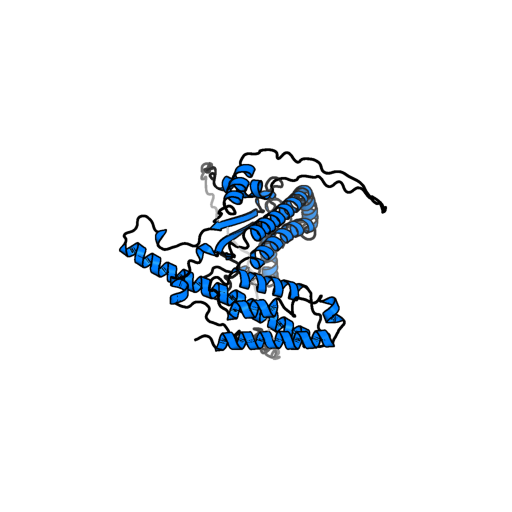N . ILE A 1 386 ? -16.063 -0.562 18.329 1.00 80.38 386 ILE A N 1
ATOM 2978 C CA . ILE A 1 386 ? -14.831 -0.320 17.559 1.00 80.38 386 ILE A CA 1
ATOM 2979 C C . ILE A 1 386 ? -13.800 0.420 18.412 1.00 80.38 386 ILE A C 1
ATOM 2981 O O . ILE A 1 386 ? -12.651 -0.011 18.526 1.00 80.38 386 ILE A O 1
ATOM 2985 N N . ALA A 1 387 ? -14.219 1.502 19.076 1.00 82.94 387 ALA A N 1
ATOM 2986 C CA . ALA A 1 387 ? -13.347 2.264 19.965 1.00 82.94 387 ALA A CA 1
ATOM 2987 C C . ALA A 1 387 ? -12.803 1.401 21.119 1.00 82.94 387 ALA A C 1
ATOM 2989 O O . ALA A 1 387 ? -11.644 1.542 21.518 1.00 82.94 387 ALA A O 1
ATOM 2990 N N . GLN A 1 388 ? -13.619 0.485 21.646 1.00 84.75 388 GLN A N 1
ATOM 2991 C CA . GLN A 1 388 ? -13.211 -0.448 22.689 1.00 84.75 388 GLN A CA 1
ATOM 2992 C C . GLN A 1 388 ? -12.223 -1.500 22.172 1.00 84.75 388 GLN A C 1
ATOM 2994 O O . GLN A 1 388 ? -11.219 -1.731 22.845 1.00 84.75 388 GLN A O 1
ATOM 2999 N N . VAL A 1 389 ? -12.446 -2.094 20.992 1.00 85.38 389 VAL A N 1
ATOM 3000 C CA . VAL A 1 389 ? -11.492 -3.030 20.364 1.00 85.38 389 VAL A CA 1
ATOM 3001 C C . VAL A 1 389 ? -10.148 -2.343 20.135 1.00 85.38 389 VAL A C 1
ATOM 3003 O O . VAL A 1 389 ? -9.119 -2.860 20.573 1.00 85.38 389 VAL A O 1
ATOM 3006 N N . ALA A 1 390 ? -10.152 -1.149 19.535 1.00 83.19 390 ALA A N 1
ATOM 3007 C CA . ALA A 1 390 ? -8.938 -0.368 19.316 1.00 83.19 390 ALA A CA 1
ATOM 3008 C C . ALA A 1 390 ? -8.201 -0.104 20.640 1.00 83.19 390 ALA A C 1
ATOM 3010 O O . ALA A 1 390 ? -7.003 -0.359 20.747 1.00 83.19 390 ALA A O 1
ATOM 3011 N N . LYS A 1 391 ? -8.922 0.298 21.696 1.00 84.69 391 LYS A N 1
ATOM 3012 C CA . LYS A 1 391 ? -8.345 0.535 23.029 1.00 84.69 391 LYS A CA 1
ATOM 3013 C C . LYS A 1 391 ? -7.762 -0.727 23.672 1.00 84.69 391 LYS A C 1
ATOM 3015 O O . LYS A 1 391 ? -6.716 -0.641 24.313 1.00 84.69 391 LYS A O 1
ATOM 3020 N N . LEU A 1 392 ? -8.429 -1.875 23.543 1.00 84.06 392 LEU A N 1
ATOM 3021 C CA . LEU A 1 392 ? -7.922 -3.149 24.060 1.00 84.06 392 LEU A CA 1
ATOM 3022 C C . LEU A 1 392 ? -6.609 -3.527 23.363 1.00 84.06 392 LEU A C 1
ATOM 3024 O O . LEU A 1 392 ? -5.640 -3.913 24.012 1.00 84.06 392 LEU A O 1
ATOM 3028 N N . ILE A 1 393 ? -6.534 -3.344 22.048 1.00 82.69 393 ILE A N 1
ATOM 3029 C CA . ILE A 1 393 ? -5.343 -3.696 21.271 1.00 82.69 393 ILE A CA 1
ATOM 3030 C C . ILE A 1 393 ? -4.189 -2.729 21.554 1.00 82.69 393 ILE A C 1
ATOM 3032 O O . ILE A 1 393 ? -3.081 -3.185 21.833 1.00 82.69 393 ILE A O 1
ATOM 3036 N N . SER A 1 394 ? -4.452 -1.418 21.601 1.00 78.25 394 SER A N 1
ATOM 3037 C CA . SER A 1 394 ? -3.478 -0.383 21.994 1.00 78.25 394 SER A CA 1
ATOM 3038 C C . SER A 1 394 ? -2.983 -0.495 23.443 1.00 78.25 394 SER A C 1
ATOM 3040 O O . SER A 1 394 ? -2.053 0.214 23.821 1.00 78.25 394 SER A O 1
ATOM 3042 N N . GLY A 1 395 ? -3.593 -1.357 24.261 1.00 79.38 395 GLY A N 1
ATOM 3043 C CA . GLY A 1 395 ? -3.196 -1.616 25.639 1.00 79.38 395 GLY A CA 1
ATOM 3044 C C . GLY A 1 395 ? -2.046 -2.620 25.764 1.00 79.38 395 GLY A C 1
ATOM 3045 O O . GLY A 1 395 ? -0.939 -2.422 25.261 1.00 79.38 395 GLY A O 1
ATOM 3046 N N . ASP A 1 396 ? -2.300 -3.711 26.488 1.00 74.81 396 ASP A N 1
ATOM 3047 C CA . ASP A 1 396 ? -1.261 -4.650 26.930 1.00 74.81 396 ASP A CA 1
ATOM 3048 C C . ASP A 1 396 ? -0.554 -5.381 25.769 1.00 74.81 396 ASP A C 1
ATOM 3050 O O . ASP A 1 396 ? 0.595 -5.782 25.935 1.00 74.81 396 ASP A O 1
ATOM 3054 N N . LEU A 1 397 ? -1.184 -5.527 24.593 1.00 74.44 397 LEU A N 1
ATOM 3055 C CA . LEU A 1 397 ? -0.596 -6.257 23.454 1.00 74.44 397 LEU A CA 1
ATOM 3056 C C . LEU A 1 397 ? 0.548 -5.514 22.764 1.00 74.44 397 LEU A C 1
ATOM 3058 O O . LEU A 1 397 ? 1.441 -6.158 22.218 1.00 74.44 397 LEU A O 1
ATOM 3062 N N . ILE A 1 398 ? 0.523 -4.181 22.777 1.00 80.94 398 ILE A N 1
ATOM 3063 C CA . ILE A 1 398 ? 1.475 -3.347 22.026 1.00 80.94 398 ILE A CA 1
ATOM 3064 C C . ILE A 1 398 ? 2.560 -2.756 22.940 1.00 80.94 398 ILE A C 1
ATOM 3066 O O . ILE A 1 398 ? 3.588 -2.275 22.466 1.00 80.94 398 ILE A O 1
ATOM 3070 N N . LYS A 1 399 ? 2.368 -2.830 24.262 1.00 83.31 399 LYS A N 1
ATOM 3071 C CA . LYS A 1 399 ? 3.237 -2.189 25.256 1.00 83.31 399 LYS A CA 1
ATOM 3072 C C . LYS A 1 399 ? 4.623 -2.830 25.407 1.00 83.31 399 LYS A C 1
ATOM 3074 O O . LYS A 1 399 ? 5.557 -2.142 25.811 1.00 83.31 399 LYS A O 1
ATOM 3079 N N . PHE A 1 400 ? 4.755 -4.130 25.154 1.00 82.44 400 PHE A N 1
ATOM 3080 C CA . PHE A 1 400 ? 5.981 -4.882 25.445 1.00 82.44 400 PHE A CA 1
ATOM 3081 C C . PHE A 1 400 ? 6.832 -5.107 24.194 1.00 82.44 400 PHE A C 1
ATOM 3083 O O . PHE A 1 400 ? 6.303 -5.401 23.122 1.00 82.44 400 PHE A O 1
ATOM 3090 N N . ASP A 1 401 ? 8.158 -5.026 24.341 1.00 82.56 401 ASP A N 1
ATOM 3091 C CA . ASP A 1 401 ? 9.080 -5.326 23.245 1.00 82.56 401 ASP A CA 1
ATOM 3092 C C . ASP A 1 401 ? 9.072 -6.838 22.936 1.00 82.56 401 ASP A C 1
ATOM 3094 O O . ASP A 1 401 ? 9.061 -7.668 23.855 1.00 82.56 401 ASP A O 1
ATOM 3098 N N . PRO A 1 402 ? 9.133 -7.248 21.655 1.00 84.06 402 PRO A N 1
ATOM 3099 C CA . PRO A 1 402 ? 9.195 -8.657 21.272 1.00 84.06 402 PRO A CA 1
ATOM 3100 C C . PRO A 1 402 ? 10.320 -9.443 21.951 1.00 84.06 402 PRO A C 1
ATOM 3102 O O . PRO A 1 402 ? 10.193 -10.653 22.133 1.00 84.06 402 PRO A O 1
ATOM 3105 N N . LYS A 1 403 ? 11.441 -8.800 22.296 1.00 84.25 403 LYS A N 1
ATOM 3106 C CA . LYS A 1 403 ? 12.566 -9.433 22.997 1.00 84.25 403 LYS A CA 1
ATOM 3107 C C . LYS A 1 403 ? 12.195 -9.815 24.424 1.00 84.25 403 LYS A C 1
ATOM 3109 O O . LYS A 1 403 ? 12.629 -10.874 24.870 1.00 84.25 403 LYS A O 1
ATOM 3114 N N . ASP A 1 404 ? 11.389 -9.007 25.101 1.00 84.88 404 ASP A N 1
ATOM 3115 C CA . ASP A 1 404 ? 10.951 -9.275 26.472 1.00 84.88 404 ASP A CA 1
ATOM 3116 C C . ASP A 1 404 ? 9.931 -10.417 26.486 1.00 84.88 404 ASP A C 1
ATOM 3118 O O . ASP A 1 404 ? 10.070 -11.369 27.251 1.00 84.88 404 ASP A O 1
ATOM 3122 N N . ILE A 1 405 ? 9.002 -10.414 25.522 1.00 84.25 405 ILE A N 1
ATOM 3123 C CA . ILE A 1 405 ? 8.013 -11.489 25.314 1.00 84.25 405 ILE A CA 1
ATOM 3124 C C . ILE A 1 405 ? 8.684 -12.845 25.021 1.00 84.25 405 ILE A C 1
ATOM 3126 O O . ILE A 1 405 ? 8.121 -13.903 25.296 1.00 84.25 405 ILE A O 1
ATOM 3130 N N . ARG A 1 406 ? 9.886 -12.842 24.433 1.00 83.44 406 ARG A N 1
ATOM 3131 C CA . ARG A 1 406 ? 10.655 -14.067 24.147 1.00 83.44 406 ARG A CA 1
ATOM 3132 C C . ARG A 1 406 ? 11.435 -14.597 25.348 1.00 83.44 406 ARG A C 1
ATOM 3134 O O . ARG A 1 406 ? 11.800 -15.765 25.329 1.00 83.44 406 ARG A O 1
ATOM 3141 N N . LYS A 1 407 ? 11.763 -13.744 26.320 1.00 86.69 407 LYS A N 1
ATOM 3142 C CA . LYS A 1 407 ? 12.571 -14.110 27.494 1.00 86.69 407 LYS A CA 1
ATOM 3143 C C . LYS A 1 407 ? 11.717 -14.519 28.689 1.00 86.69 407 LYS A C 1
ATOM 3145 O O . LYS A 1 407 ? 12.200 -15.261 29.536 1.00 86.69 407 LYS A O 1
ATOM 3150 N N . ASP A 1 408 ? 10.490 -14.011 28.763 1.00 88.00 408 ASP A N 1
ATOM 3151 C CA . ASP A 1 408 ? 9.574 -14.246 29.872 1.00 88.00 408 ASP A CA 1
ATOM 3152 C C . ASP A 1 408 ? 8.356 -15.069 29.418 1.00 88.00 408 ASP A C 1
ATOM 3154 O O . ASP A 1 408 ? 7.409 -14.561 28.810 1.00 88.00 408 ASP A O 1
ATOM 3158 N N . ASP A 1 409 ? 8.377 -16.361 29.751 1.00 87.62 409 ASP A N 1
ATOM 3159 C CA . ASP A 1 409 ? 7.288 -17.296 29.456 1.00 87.62 409 ASP A CA 1
ATOM 3160 C C . ASP A 1 409 ? 5.986 -16.945 30.199 1.00 87.62 409 ASP A C 1
ATOM 3162 O O . ASP A 1 409 ? 4.888 -17.191 29.686 1.00 87.62 409 ASP A O 1
ATOM 3166 N N . ALA A 1 410 ? 6.075 -16.341 31.390 1.00 89.19 410 ALA A N 1
ATOM 3167 C CA . ALA A 1 410 ? 4.903 -15.916 32.150 1.00 89.19 410 ALA A CA 1
ATOM 3168 C C . ALA A 1 410 ? 4.236 -14.702 31.487 1.00 89.19 410 ALA A C 1
ATOM 3170 O O . ALA A 1 410 ? 3.010 -14.686 31.323 1.00 89.19 410 ALA A O 1
ATOM 3171 N N . LEU A 1 411 ? 5.031 -13.725 31.039 1.00 87.94 411 LEU A N 1
ATOM 3172 C CA . LEU A 1 411 ? 4.548 -12.596 30.242 1.00 87.94 411 LEU A CA 1
ATOM 3173 C C . LEU A 1 411 ? 3.913 -13.081 28.937 1.00 87.94 411 LEU A C 1
ATOM 3175 O O . LEU A 1 411 ? 2.811 -12.652 28.592 1.00 87.94 411 LEU A O 1
ATOM 3179 N N . ARG A 1 412 ? 4.564 -14.017 28.239 1.00 88.12 412 ARG A N 1
ATOM 3180 C CA . ARG A 1 412 ? 4.044 -14.601 27.000 1.00 88.12 412 ARG A CA 1
ATOM 3181 C C . ARG A 1 412 ? 2.674 -15.245 27.200 1.00 88.12 412 ARG A C 1
ATOM 3183 O O . ARG A 1 412 ? 1.761 -14.979 26.420 1.00 88.12 412 ARG A O 1
ATOM 3190 N N . LYS A 1 413 ? 2.512 -16.050 28.256 1.00 89.69 413 LYS A N 1
ATOM 3191 C CA . LYS A 1 413 ? 1.230 -16.684 28.589 1.00 89.69 413 LYS A CA 1
ATOM 3192 C C . LYS A 1 413 ? 0.152 -15.646 28.900 1.00 89.69 413 LYS A C 1
ATOM 3194 O O . LYS A 1 413 ? -0.944 -15.731 28.356 1.00 89.69 413 LYS A O 1
ATOM 3199 N N . ARG A 1 414 ? 0.475 -14.623 29.699 1.00 89.56 414 ARG A N 1
ATOM 3200 C CA . ARG A 1 414 ? -0.456 -13.524 30.000 1.00 89.56 414 ARG A CA 1
ATOM 3201 C C . ARG A 1 414 ? -0.915 -12.804 28.729 1.00 89.56 414 ARG A C 1
ATOM 3203 O O . ARG A 1 414 ? -2.097 -12.492 28.606 1.00 89.56 414 ARG A O 1
ATOM 3210 N N . LEU A 1 415 ? -0.002 -12.527 27.799 1.00 89.50 415 LEU A N 1
ATOM 3211 C CA . LEU A 1 415 ? -0.335 -11.873 26.532 1.00 89.50 415 LEU A CA 1
ATOM 3212 C C . LEU A 1 415 ? -1.150 -12.782 25.609 1.00 89.50 415 LEU A C 1
ATOM 3214 O O . LEU A 1 415 ? -2.048 -12.286 24.936 1.00 89.50 415 LEU A O 1
ATOM 3218 N N . ALA A 1 416 ? -0.899 -14.094 25.612 1.00 90.00 416 ALA A N 1
ATOM 3219 C CA . ALA A 1 416 ? -1.743 -15.058 24.908 1.00 90.00 416 ALA A CA 1
ATOM 3220 C C . ALA A 1 416 ? -3.181 -15.032 25.454 1.00 90.00 416 ALA A C 1
ATOM 3222 O O . ALA A 1 416 ? -4.125 -14.880 24.680 1.00 90.00 416 ALA A O 1
ATOM 3223 N N . ASP A 1 417 ? -3.348 -15.084 26.779 1.00 90.94 417 ASP A N 1
ATOM 3224 C CA . ASP A 1 417 ? -4.662 -15.012 27.430 1.00 90.94 417 ASP A CA 1
ATOM 3225 C C . ASP A 1 417 ? -5.365 -13.674 27.145 1.00 90.94 417 ASP A C 1
ATOM 3227 O O . ASP A 1 417 ? -6.582 -13.626 26.964 1.00 90.94 417 ASP A O 1
ATOM 3231 N N . TYR A 1 418 ? -4.610 -12.574 27.083 1.00 90.44 418 TYR A N 1
ATOM 3232 C CA . TYR A 1 418 ? -5.153 -11.268 26.719 1.00 90.44 418 TYR A CA 1
ATOM 3233 C C . TYR A 1 418 ? -5.593 -11.223 25.251 1.00 90.44 418 TYR A C 1
ATOM 3235 O O . TYR A 1 418 ? -6.715 -10.812 24.971 1.00 90.44 418 TYR A O 1
ATOM 3243 N N . ALA A 1 419 ? -4.756 -11.690 24.319 1.00 90.31 419 ALA A N 1
ATOM 3244 C CA . ALA A 1 419 ? -5.099 -11.765 22.900 1.00 90.31 419 ALA A CA 1
ATOM 3245 C C . ALA A 1 419 ? -6.351 -12.624 22.678 1.00 90.31 419 ALA A C 1
ATOM 3247 O O . ALA A 1 419 ? -7.239 -12.223 21.932 1.00 90.31 419 ALA A O 1
ATOM 3248 N N . LYS A 1 420 ? -6.469 -13.750 23.393 1.00 91.75 420 LYS A N 1
ATOM 3249 C CA . LYS A 1 420 ? -7.664 -14.599 23.379 1.00 91.75 420 LYS A CA 1
ATOM 3250 C C . LYS A 1 420 ? -8.922 -13.836 23.805 1.00 91.75 420 LYS A C 1
ATOM 3252 O O . LYS A 1 420 ? -9.918 -13.887 23.096 1.00 91.75 420 LYS A O 1
ATOM 3257 N N . LYS A 1 421 ? -8.867 -13.073 24.903 1.00 91.56 421 LYS A N 1
ATOM 3258 C CA . LYS A 1 421 ? -9.999 -12.239 25.353 1.00 91.56 421 LYS A CA 1
ATOM 3259 C C . LYS A 1 421 ? -10.401 -11.184 24.324 1.00 91.56 421 LYS A C 1
ATOM 3261 O O . LYS A 1 421 ? -11.581 -10.881 24.197 1.00 91.56 421 LYS A O 1
ATOM 3266 N N . VAL A 1 422 ? -9.431 -10.606 23.612 1.00 90.25 422 VAL A N 1
ATOM 3267 C CA . VAL A 1 422 ? -9.717 -9.644 22.538 1.00 90.25 422 VAL A CA 1
ATOM 3268 C C . VAL A 1 422 ? -10.427 -10.335 21.377 1.00 90.25 422 VAL A C 1
ATOM 3270 O O . VAL A 1 422 ? -11.427 -9.806 20.905 1.00 90.25 422 VAL A O 1
ATOM 3273 N N . VAL A 1 423 ? -9.963 -11.519 20.960 1.00 91.06 423 VAL A N 1
ATOM 3274 C CA . VAL A 1 423 ? -10.640 -12.326 19.928 1.00 91.06 423 VAL A CA 1
ATOM 3275 C C . VAL A 1 423 ? -12.073 -12.638 20.354 1.00 91.06 423 VAL A C 1
ATOM 3277 O O . VAL A 1 423 ? -12.991 -12.283 19.630 1.00 91.06 423 VAL A O 1
ATOM 3280 N N . GLU A 1 424 ? -12.282 -13.182 21.555 1.00 91.50 424 GLU A N 1
ATOM 3281 C CA . GLU A 1 424 ? -13.619 -13.500 22.084 1.00 91.50 424 GLU A CA 1
ATOM 3282 C C . GLU A 1 424 ? -14.536 -12.265 22.138 1.00 91.50 424 GLU A C 1
ATOM 3284 O O . GLU A 1 424 ? -15.724 -12.345 21.826 1.00 91.50 424 GLU A O 1
ATOM 3289 N N . PHE A 1 425 ? -13.995 -11.095 22.497 1.00 89.69 425 PHE A N 1
ATOM 3290 C CA . PHE A 1 425 ? -14.750 -9.843 22.475 1.00 89.69 425 PHE A CA 1
ATOM 3291 C C . PHE A 1 425 ? -15.140 -9.435 21.047 1.00 89.69 425 PHE A C 1
ATOM 3293 O O . PHE A 1 425 ? -16.287 -9.060 20.816 1.00 89.69 425 PHE A O 1
ATOM 3300 N N . MET A 1 426 ? -14.217 -9.538 20.085 1.00 89.94 426 MET A N 1
ATOM 3301 C CA . MET A 1 426 ? -14.506 -9.272 18.672 1.00 89.94 426 MET A CA 1
ATOM 3302 C C . MET A 1 426 ? -15.572 -10.236 18.129 1.00 89.94 426 MET A C 1
ATOM 3304 O O . MET A 1 426 ? -16.539 -9.792 17.516 1.00 89.94 426 MET A O 1
ATOM 3308 N N . GLU A 1 427 ? -15.465 -11.536 18.409 1.00 89.12 427 GLU A N 1
ATOM 3309 C CA . GLU A 1 427 ? -16.489 -12.525 18.041 1.00 89.12 427 GLU A CA 1
ATOM 3310 C C . GLU A 1 427 ? -17.856 -12.173 18.651 1.00 89.12 427 GLU A C 1
ATOM 3312 O O . GLU A 1 427 ? -18.880 -12.238 17.972 1.00 89.12 427 GLU A O 1
ATOM 3317 N N . GLY A 1 428 ? -17.880 -11.736 19.914 1.00 87.44 428 GLY A N 1
ATOM 3318 C CA . GLY A 1 428 ? -19.094 -11.278 20.588 1.00 87.44 428 GLY A CA 1
ATOM 3319 C C . GLY A 1 428 ? -19.745 -10.069 19.910 1.00 87.44 428 GLY A C 1
ATOM 3320 O O . GLY A 1 428 ? -20.957 -10.069 19.709 1.00 87.44 428 GLY A O 1
ATOM 3321 N N . VAL A 1 429 ? -18.957 -9.066 19.512 1.00 85.44 429 VAL A N 1
ATOM 3322 C CA . VAL A 1 429 ? -19.446 -7.875 18.787 1.00 85.44 429 VAL A CA 1
ATOM 3323 C C . VAL A 1 429 ? -20.018 -8.254 17.420 1.00 85.44 429 VAL A C 1
ATOM 3325 O O . VAL A 1 429 ? -21.083 -7.770 17.035 1.00 85.44 429 VAL A O 1
ATOM 3328 N N . ALA A 1 430 ? -19.341 -9.149 16.702 1.00 84.94 430 ALA A N 1
ATOM 3329 C CA . ALA A 1 430 ? -19.805 -9.639 15.411 1.00 84.94 430 ALA A CA 1
ATOM 3330 C C . ALA A 1 430 ? -21.131 -10.408 15.519 1.00 84.94 430 ALA A C 1
ATOM 3332 O O . ALA A 1 430 ? -22.029 -10.181 14.718 1.00 84.94 430 ALA A O 1
ATOM 3333 N N . ASN A 1 431 ? -21.292 -11.250 16.543 1.00 81.88 431 ASN A N 1
ATOM 3334 C CA . ASN A 1 431 ? -22.520 -12.021 16.765 1.00 81.88 431 ASN A CA 1
ATOM 3335 C C . ASN A 1 431 ? -23.682 -11.195 17.346 1.00 81.88 431 ASN A C 1
ATOM 3337 O O . ASN A 1 431 ? -24.834 -11.605 17.241 1.00 81.88 431 ASN A O 1
ATOM 3341 N N . ALA A 1 432 ? -23.390 -10.069 18.001 1.00 75.50 432 ALA A N 1
ATOM 3342 C CA . ALA A 1 432 ? -24.394 -9.157 18.553 1.00 75.50 432 ALA A CA 1
ATOM 3343 C C . ALA A 1 432 ? -24.913 -8.134 17.529 1.00 75.50 432 ALA A C 1
ATOM 3345 O O . ALA A 1 432 ? -25.852 -7.395 17.833 1.00 75.50 432 ALA A O 1
ATOM 3346 N N . SER A 1 433 ? -24.293 -8.065 16.348 1.00 61.06 433 SER A N 1
ATOM 3347 C CA . SER A 1 433 ? -24.770 -7.218 15.258 1.00 61.06 433 SER A CA 1
ATOM 3348 C C . SER A 1 433 ? -26.056 -7.810 14.658 1.00 61.06 433 SER A C 1
ATOM 3350 O O . SER A 1 433 ? -26.107 -9.026 14.467 1.00 61.06 433 SER A O 1
ATOM 3352 N N . PRO A 1 434 ? -27.095 -6.987 14.426 1.00 50.62 434 PRO A N 1
ATOM 3353 C CA . PRO A 1 434 ? -28.415 -7.439 13.984 1.00 50.62 434 PRO A CA 1
ATOM 3354 C C . PRO A 1 434 ? -28.451 -7.991 12.556 1.00 50.62 434 PRO A C 1
ATOM 3356 O O . PRO A 1 434 ? -27.620 -7.559 11.720 1.00 50.62 434 PRO A O 1
#

Radius of gyration: 32.68 Å; chains: 1; bounding box: 72×96×100 Å

Secondary structure (DSSP, 8-state):
----SSHHHHHHHHHHHTTPPPP--------------------------HHHHHHHHHHHTTS--------PPPP-----------------------------------------------------------HHHHHH--GGGTEEEEEEEEE----EEE-HHHHHHHHHHHT--GGG---EEETTTT--HHHHHHHHHHHHHHHHHHHH-EE--SS-TTSGGGGSS-EEEEGGGHHHHHHHHHHHHHHHHHHHHHHHHHHHHHHHHHHHHHGGG--GGGSPPTTTGGGG-EEEEEEEPPP-GGG-TTS-HHHHHHHHHHHHHHHHHHHHHHHHHHHHHHHHHHHHHHHHHHSTT----HHHHHHHHHHHHHHHHT-TT--HHHHHHHHHIIIIITSS-HHHHHH-HHHHHHHHHHHHHHHHHHHHHHHH--

Organism: NCBI:txid412755

Foldseek 3Di:
DDDDPPVVVVVVVVCVVVPDDDDDDDDDDDDDDDDDDDDDDDDDDDPDPLLVVQVVVVVVVPDDDDDDDDDDDDDDDDDDDDDDDDDDDDDDDDDDDDDDDDDDPDDDDPPPPPDDPDPDPPPDPDQQFFFQDDPVLLVVFDCLVWWWWKDKDKFADQQKDWDLPVLQVVCVVVVHDSVVGTDMDRQLPPNCPLSVQLVVLLVQLLVLVPLQWFDQDLDALPDPCRRDDITIGTPVCVVVNSVSLSVSVVSSVVSLVVCLVCVVVSNVVSCVVCPPNDDPVSDDDSVCNSVRTDIDMDIDGQDALVVDPPDDPVVSVVVRVVSSVSSSSSLSRRLRNLLSQLLVLLVVLLVQLVDPPRQDDVVSLVSNLSSLVSLVSSVSSVDPLSPVLSVLSVPLVNPDDSVVCNVDNPSSVVNSVSSVVSSVSSSVSSVPRD

pLDDT: mean 72.77, std 24.78, range [24.53, 97.38]

Sequence (434 aa):
MPDNEFDDIGQLLQDVLDEKPVEVAPTESTPEAQKTIEVPIQVPEDDGDILGDFLNQVVEEEKEPETLSPEAPAAAEPEAVIDVESELAAITGQPEESYTACVSEDAPEVLEATEHVFAEPVEKATVPMPTFTTDELIESIDIRNFATLVTLNTQRWHAKVKDRKGAADAADAAGADKDAFEARKKLLAGCDSELRAVHKEIDNARAEHYRLTMPWSSIGVNDIGKRAGGRLMPNTLFLDYTTAMARCKAAMELKLTEFEAKYPSLIAIAKQKLGTAFDPTQYPNPSSIRQHFNLSFDFNPIPVGSDFKGLQQAQVEKLGAALSRKTRVMLENAMQDVWKNLYETVSHAHARLATPGAMFHGSLIDKLRDQAELMKHLNATGDKNIAQVAKLISGDLIKFDPKDIRKDDALRKRLADYAKKVVEFMEGVANASP